Protein AF-A0A532V7V7-F1 (afdb_monomer_lite)

Radius of gyration: 29.08 Å; chains: 1; bounding box: 78×58×82 Å

Structure (mmCIF, N/CA/C/O backbone):
data_AF-A0A532V7V7-F1
#
_entry.id   AF-A0A532V7V7-F1
#
loop_
_atom_site.group_PDB
_atom_site.id
_atom_site.type_symbol
_atom_site.label_atom_id
_atom_site.label_alt_id
_atom_site.label_comp_id
_atom_site.label_asym_id
_atom_site.label_entity_id
_atom_site.label_seq_id
_atom_site.pdbx_PDB_ins_code
_atom_site.Cartn_x
_atom_site.Cartn_y
_atom_site.Cartn_z
_atom_site.occupancy
_atom_site.B_iso_or_equiv
_atom_site.auth_seq_id
_atom_site.auth_comp_id
_atom_site.auth_asym_id
_atom_site.auth_atom_id
_atom_site.pdbx_PDB_model_num
ATOM 1 N N . MET A 1 1 ? -11.777 40.856 30.389 1.00 49.78 1 MET A N 1
ATOM 2 C CA . MET A 1 1 ? -11.320 39.451 30.278 1.00 49.78 1 MET A CA 1
ATOM 3 C C . MET A 1 1 ? -12.505 38.553 29.931 1.00 49.78 1 MET A C 1
ATOM 5 O O . MET A 1 1 ? -13.194 38.081 30.823 1.00 49.78 1 MET A O 1
ATOM 9 N N . VAL A 1 2 ? -12.792 38.346 28.643 1.00 51.12 2 VAL A N 1
ATOM 10 C CA . VAL A 1 2 ? -13.779 37.339 28.218 1.00 51.12 2 VAL A CA 1
ATOM 11 C C . VAL A 1 2 ? -13.015 36.032 28.059 1.00 51.12 2 VAL A C 1
ATOM 13 O O . VAL A 1 2 ? -12.444 35.761 27.004 1.00 51.12 2 VAL A O 1
ATOM 16 N N . GLU A 1 3 ? -12.930 35.246 29.134 1.00 51.88 3 GLU A N 1
ATOM 17 C CA . GLU A 1 3 ? -12.434 33.878 29.022 1.00 51.88 3 GLU A CA 1
ATOM 18 C C . GLU A 1 3 ? -13.263 33.150 27.960 1.00 51.88 3 GLU A C 1
ATOM 20 O O . GLU A 1 3 ? -14.495 33.084 28.004 1.00 51.88 3 GLU A O 1
ATOM 25 N N . ASN A 1 4 ? -12.558 32.663 26.947 1.00 66.88 4 ASN A N 1
ATOM 26 C CA . ASN A 1 4 ? -13.117 32.178 25.703 1.00 66.88 4 ASN A CA 1
ATOM 27 C C . ASN A 1 4 ? -14.010 30.951 25.985 1.00 66.88 4 ASN A C 1
ATOM 29 O O . ASN A 1 4 ? -13.518 29.838 26.195 1.00 66.88 4 ASN A O 1
ATOM 33 N N . LYS A 1 5 ? -15.339 31.142 26.022 1.00 73.56 5 LYS A N 1
ATOM 34 C CA . LYS A 1 5 ? -16.348 30.100 26.329 1.00 73.56 5 LYS A CA 1
ATOM 35 C C . LYS A 1 5 ? -16.160 28.821 25.491 1.00 73.56 5 LYS A C 1
ATOM 37 O O . LYS A 1 5 ? -16.515 27.726 25.936 1.00 73.56 5 LYS A O 1
ATOM 42 N N . SER A 1 6 ? -15.555 28.935 24.303 1.00 73.25 6 SER A N 1
ATOM 43 C CA . SER A 1 6 ? -15.193 27.803 23.439 1.00 73.25 6 SER A CA 1
ATOM 44 C C . SER A 1 6 ? -14.139 26.873 24.071 1.00 73.25 6 SER A C 1
ATOM 46 O O . SER A 1 6 ? -14.308 25.648 24.069 1.00 73.25 6 SER A O 1
ATOM 48 N N . LEU A 1 7 ? -13.104 27.437 24.701 1.00 73.50 7 LEU A N 1
ATOM 49 C CA . LEU A 1 7 ? -12.017 26.719 25.373 1.00 73.50 7 LEU A CA 1
ATOM 50 C C . LEU A 1 7 ? -12.513 25.994 26.628 1.00 73.50 7 LEU A C 1
ATOM 52 O O . LEU A 1 7 ? -12.182 24.823 26.835 1.00 73.50 7 LEU A O 1
ATOM 56 N N . GLN A 1 8 ? -13.376 26.632 27.426 1.00 72.56 8 GLN A N 1
ATOM 57 C CA . GLN A 1 8 ? -13.997 25.984 28.587 1.00 72.56 8 GLN A CA 1
ATOM 58 C C . GLN A 1 8 ? -14.901 24.806 28.172 1.00 72.56 8 GLN A C 1
ATOM 60 O O . GLN A 1 8 ? -14.835 23.727 28.772 1.00 72.56 8 GLN A O 1
ATOM 65 N N . LYS A 1 9 ? -15.697 24.961 27.102 1.00 73.19 9 LYS A N 1
ATOM 66 C CA . LYS A 1 9 ? -16.546 23.884 26.556 1.00 73.19 9 LYS A CA 1
ATOM 67 C C . LYS A 1 9 ? -15.710 22.714 26.020 1.00 73.19 9 LYS A C 1
ATOM 69 O O . LYS A 1 9 ? -16.060 21.557 26.258 1.00 73.19 9 LYS A O 1
ATOM 74 N N . SER A 1 10 ? -14.585 23.001 25.361 1.00 72.44 10 SER A N 1
ATOM 75 C CA . SER A 1 10 ? -13.626 21.991 24.889 1.00 72.44 10 SER A CA 1
ATOM 76 C C . SER A 1 10 ? -12.993 21.205 26.048 1.00 72.44 10 SER A C 1
ATOM 78 O O . SER A 1 10 ? -13.020 19.970 26.051 1.00 72.44 10 SER A O 1
ATOM 80 N N . ARG A 1 11 ? -12.528 21.898 27.101 1.00 74.06 11 ARG A N 1
ATOM 81 C CA . ARG A 1 11 ? -11.964 21.269 28.312 1.00 74.06 11 ARG A CA 1
ATOM 82 C C . ARG A 1 11 ? -12.972 20.362 29.026 1.00 74.06 11 ARG A C 1
ATOM 84 O O . ARG A 1 11 ? -12.624 19.237 29.386 1.00 74.06 11 ARG A O 1
ATOM 91 N N . ARG A 1 12 ? -14.228 20.803 29.184 1.00 73.25 12 ARG A N 1
ATOM 92 C CA . ARG A 1 12 ? -15.301 19.986 29.790 1.00 73.25 12 ARG A CA 1
ATOM 93 C C . ARG A 1 12 ? -15.595 18.723 28.973 1.00 73.25 12 ARG A C 1
ATOM 95 O O . ARG A 1 12 ? -15.680 17.638 29.545 1.00 73.25 12 ARG A O 1
ATOM 102 N N . ARG A 1 13 ? -15.672 18.836 27.641 1.00 70.81 13 ARG A N 1
ATOM 103 C CA . ARG A 1 13 ? -15.856 17.679 26.742 1.00 70.81 13 ARG A CA 1
ATOM 104 C C . ARG A 1 13 ? -14.701 16.680 26.837 1.00 70.81 13 ARG A C 1
ATOM 106 O O . ARG A 1 13 ? -14.951 15.478 26.853 1.00 70.81 13 ARG A O 1
ATOM 113 N N . ARG A 1 14 ? -13.456 17.159 26.938 1.00 70.94 14 ARG A N 1
ATOM 114 C CA . ARG A 1 14 ? -12.270 16.299 27.090 1.00 70.94 14 ARG A CA 1
ATOM 115 C C . ARG A 1 14 ? -12.307 15.506 28.400 1.00 70.94 14 ARG A C 1
ATOM 117 O O . ARG A 1 14 ? -12.193 14.287 28.344 1.00 70.94 14 ARG A O 1
ATOM 124 N N . LYS A 1 15 ? -12.580 16.168 29.535 1.00 74.00 15 LYS A N 1
ATOM 125 C CA . LYS A 1 15 ? -12.730 15.500 30.844 1.00 74.00 15 LYS A CA 1
ATOM 126 C C . LYS A 1 15 ? -13.861 14.465 30.845 1.00 74.00 15 LYS A C 1
ATOM 128 O O . LYS A 1 15 ? -13.700 13.391 31.407 1.00 74.00 15 LYS A O 1
ATOM 133 N N . SER A 1 16 ? -14.990 14.765 30.196 1.00 73.69 16 SER A N 1
ATOM 134 C CA . SER A 1 16 ? -16.104 13.814 30.075 1.00 73.69 16 SER A CA 1
ATOM 135 C C . SER A 1 16 ? -15.706 12.552 29.307 1.00 73.69 16 SER A C 1
ATOM 137 O O . SER A 1 16 ? -16.004 11.454 29.760 1.00 73.69 16 SER A O 1
ATOM 139 N N . ARG A 1 17 ? -15.002 12.692 28.175 1.00 70.69 17 ARG A N 1
ATOM 140 C CA . ARG A 1 17 ? -14.547 11.548 27.362 1.00 70.69 17 ARG A CA 1
ATOM 141 C C . ARG A 1 17 ? -13.503 10.693 28.074 1.00 70.69 17 ARG A C 1
ATOM 143 O O . ARG A 1 17 ? -13.518 9.474 27.963 1.00 70.69 17 ARG A O 1
ATOM 150 N N . GLU A 1 18 ? -12.595 11.328 28.806 1.00 75.12 18 GLU A N 1
ATOM 151 C CA . GLU A 1 18 ? -11.576 10.633 29.595 1.00 75.12 18 GLU A CA 1
ATOM 152 C C . GLU A 1 18 ? -12.213 9.797 30.710 1.00 75.12 18 GLU A C 1
ATOM 154 O O . GLU A 1 18 ? -11.894 8.618 30.857 1.00 75.12 18 GLU A O 1
ATOM 159 N N . LYS A 1 19 ? -13.211 10.371 31.391 1.00 77.38 19 LYS A N 1
ATOM 160 C CA . LYS A 1 19 ? -14.047 9.675 32.369 1.00 77.38 19 LYS A CA 1
ATOM 161 C C . LYS A 1 19 ? -14.882 8.541 31.753 1.00 77.38 19 LYS A C 1
ATOM 163 O O . LYS A 1 19 ? -15.018 7.486 32.360 1.00 77.38 19 LYS A O 1
ATOM 168 N N . GLU A 1 20 ? -15.479 8.715 30.569 1.00 79.31 20 GLU A N 1
ATOM 169 C CA . GLU A 1 20 ? -16.179 7.624 29.855 1.00 79.31 20 GLU A CA 1
ATOM 170 C C . GLU A 1 20 ? -15.235 6.465 29.529 1.00 79.31 20 GLU A C 1
ATOM 172 O O . GLU A 1 20 ? -15.583 5.299 29.723 1.00 79.31 20 GLU A O 1
ATOM 177 N N . SER A 1 21 ? -14.021 6.797 29.087 1.00 77.19 21 SER A N 1
ATOM 178 C CA . SER A 1 21 ? -13.007 5.808 28.748 1.00 77.19 21 SER A CA 1
ATOM 179 C C . SER A 1 21 ? -12.615 4.938 29.943 1.00 77.19 21 SER A C 1
ATOM 181 O O . SER A 1 21 ? -12.482 3.733 29.773 1.00 77.19 21 SER A O 1
ATOM 183 N N . THR A 1 22 ? -12.455 5.524 31.130 1.00 83.00 22 THR A N 1
ATOM 184 C CA . THR A 1 22 ? -12.043 4.795 32.344 1.00 83.00 22 THR A CA 1
ATOM 185 C C . THR A 1 22 ? -13.204 4.067 33.023 1.00 83.00 22 THR A C 1
ATOM 187 O O . THR A 1 22 ? -13.070 2.913 33.412 1.00 83.00 22 THR A O 1
ATOM 190 N N . GLU A 1 23 ? -14.369 4.706 33.162 1.00 89.81 23 GLU A N 1
ATOM 191 C CA . GLU A 1 23 ? -15.486 4.136 33.940 1.00 89.81 23 GLU A CA 1
ATOM 192 C C . GLU A 1 23 ? -16.277 3.050 33.201 1.00 89.81 23 GLU A C 1
ATOM 194 O O . GLU A 1 23 ? -16.863 2.184 33.843 1.00 89.81 23 GLU A O 1
ATOM 199 N N . ILE A 1 24 ? -16.326 3.094 31.868 1.00 93.12 24 ILE A N 1
ATOM 200 C CA . ILE A 1 24 ? -17.064 2.110 31.054 1.00 93.12 24 ILE A CA 1
ATOM 201 C C . ILE A 1 24 ? -16.092 1.257 30.253 1.00 93.12 24 ILE A C 1
ATOM 203 O O . ILE A 1 24 ? -16.218 0.036 30.168 1.00 93.12 24 ILE A O 1
ATOM 207 N N . GLY A 1 25 ? -15.104 1.922 29.671 1.00 92.62 25 GLY A N 1
ATOM 208 C CA . GLY A 1 25 ? -14.210 1.305 28.727 1.00 92.62 25 GLY A CA 1
ATOM 209 C C . GLY A 1 25 ? -13.244 0.281 29.316 1.00 92.62 25 GLY A C 1
ATOM 210 O O . GLY A 1 25 ? -13.077 -0.786 28.724 1.00 92.62 25 GLY A O 1
ATOM 211 N N . ASP A 1 26 ? -12.624 0.578 30.457 1.00 92.75 26 ASP A N 1
ATOM 212 C CA . ASP A 1 26 ? -11.694 -0.355 31.104 1.00 92.75 26 ASP A CA 1
ATOM 213 C C . ASP A 1 26 ? -12.408 -1.618 31.620 1.00 92.75 26 ASP A C 1
ATOM 215 O O . ASP A 1 26 ? -11.933 -2.717 31.321 1.00 92.75 26 ASP A O 1
ATOM 219 N N . PRO A 1 27 ? -13.580 -1.520 32.289 1.00 95.38 27 PRO A N 1
ATOM 220 C CA . PRO A 1 27 ? -14.379 -2.699 32.621 1.00 95.38 27 PRO A CA 1
ATOM 221 C C . PRO A 1 27 ? -14.730 -3.560 31.405 1.00 95.38 27 PRO A C 1
ATOM 223 O O . PRO A 1 27 ? -14.610 -4.783 31.464 1.00 95.38 27 PRO A O 1
ATOM 226 N N . ALA A 1 28 ? -15.136 -2.941 30.291 1.00 95.44 28 ALA A N 1
ATOM 227 C CA . ALA A 1 28 ? -15.480 -3.669 29.071 1.00 95.44 28 ALA A CA 1
ATOM 228 C C . ALA A 1 28 ? -14.270 -4.418 28.488 1.00 95.44 28 ALA A C 1
ATOM 230 O O . ALA A 1 28 ? -14.396 -5.577 28.099 1.00 95.44 28 ALA A O 1
ATOM 231 N N . VAL A 1 29 ? -13.083 -3.803 28.478 1.00 94.06 29 VAL A N 1
ATOM 232 C CA . VAL A 1 29 ? -11.845 -4.472 28.040 1.00 94.06 29 VAL A CA 1
ATOM 233 C C . VAL A 1 29 ? -11.516 -5.672 28.926 1.00 94.06 29 VAL A C 1
ATOM 235 O O . VAL A 1 29 ? -11.188 -6.741 28.413 1.00 94.06 29 VAL A O 1
ATOM 238 N N . GLU A 1 30 ? -11.625 -5.520 30.244 1.00 94.56 30 GLU A N 1
ATOM 239 C CA . GLU A 1 30 ? -11.349 -6.607 31.187 1.00 94.56 30 GLU A CA 1
ATOM 240 C C . GLU A 1 30 ? -12.341 -7.770 31.028 1.00 94.56 30 GLU A C 1
ATOM 242 O O . GLU A 1 30 ? -11.955 -8.940 31.084 1.00 94.56 30 GLU A O 1
ATOM 247 N N . PHE A 1 31 ? -13.608 -7.458 30.751 1.00 96.00 31 PHE A N 1
ATOM 248 C CA . PHE A 1 31 ? -14.616 -8.454 30.405 1.00 96.00 31 PHE A CA 1
ATOM 249 C C . PHE A 1 31 ? -14.257 -9.219 29.126 1.00 96.00 31 PHE A C 1
ATOM 251 O O . PHE A 1 31 ? -14.284 -10.450 29.135 1.00 96.00 31 PHE A O 1
ATOM 258 N N . LEU A 1 32 ? -13.865 -8.523 28.051 1.00 95.12 32 LEU A N 1
ATOM 259 C CA . LEU A 1 32 ? -13.447 -9.165 26.799 1.00 95.12 32 LEU A CA 1
ATOM 260 C C . LEU A 1 32 ? -12.225 -10.069 26.995 1.00 95.12 32 LEU A C 1
ATOM 262 O O . LEU A 1 32 ? -12.194 -11.188 26.486 1.00 95.12 32 LEU A O 1
ATOM 266 N N . ARG A 1 33 ? -11.240 -9.617 27.780 1.00 93.06 33 ARG A N 1
ATOM 267 C CA . ARG A 1 33 ? -10.048 -10.410 28.108 1.00 93.06 33 ARG A CA 1
ATOM 268 C C . ARG A 1 33 ? -10.417 -11.714 28.814 1.00 93.06 33 ARG A C 1
ATOM 270 O O . ARG A 1 33 ? -9.904 -12.766 28.449 1.00 93.06 33 ARG A O 1
ATOM 277 N N . LYS A 1 34 ? -11.314 -11.658 29.802 1.00 94.19 34 LYS A N 1
ATOM 278 C CA . LYS A 1 34 ? -11.724 -12.832 30.588 1.00 94.19 34 LYS A CA 1
ATOM 279 C C . LYS A 1 34 ? -12.652 -13.769 29.824 1.00 94.19 34 LYS A C 1
ATOM 281 O O . LYS A 1 34 ? -12.415 -14.972 29.803 1.00 94.19 34 LYS A O 1
ATOM 286 N N . LYS A 1 35 ? -13.710 -13.231 29.212 1.00 94.25 35 LYS A N 1
ATOM 287 C CA . LYS A 1 35 ? -14.768 -14.032 28.580 1.00 94.25 35 LYS A CA 1
ATOM 288 C C . LYS A 1 35 ? -14.374 -14.544 27.197 1.00 94.25 35 LYS A C 1
ATOM 290 O O . LYS A 1 35 ? -14.593 -15.713 26.905 1.00 94.25 35 LYS A O 1
ATOM 295 N N . TYR A 1 36 ? -13.776 -13.683 26.376 1.00 91.75 36 TYR A N 1
ATOM 296 C CA . TYR A 1 36 ? -13.461 -13.960 24.968 1.00 91.75 36 TYR A CA 1
ATOM 297 C C . TYR A 1 36 ? -11.968 -14.202 24.715 1.00 91.75 36 TYR A C 1
ATOM 299 O O . TYR A 1 36 ? -11.531 -14.317 23.568 1.00 91.75 36 TYR A O 1
ATOM 307 N N . LYS A 1 37 ? -11.174 -14.294 25.794 1.00 91.75 37 LYS A N 1
ATOM 308 C CA . LYS A 1 37 ? -9.728 -14.557 25.758 1.00 91.75 37 LYS A CA 1
ATOM 309 C C . LYS A 1 37 ? -8.973 -13.585 24.843 1.00 91.75 37 LYS A C 1
ATOM 311 O O . LYS A 1 37 ? -8.026 -13.976 24.167 1.00 91.75 37 LYS A O 1
ATOM 316 N N . CYS A 1 38 ? -9.404 -12.322 24.802 1.00 91.75 38 CYS A N 1
ATOM 317 C CA . CYS A 1 38 ? -8.743 -11.309 23.989 1.00 91.75 38 CYS A CA 1
ATOM 318 C C . CYS A 1 38 ? -7.345 -10.997 24.536 1.00 91.75 38 CYS A C 1
ATOM 320 O O . CYS A 1 38 ? -7.209 -10.510 25.663 1.00 91.75 38 CYS A O 1
ATOM 322 N N . ASP A 1 39 ? -6.320 -11.250 23.729 1.00 87.69 39 ASP A N 1
ATOM 323 C CA . ASP A 1 39 ? -4.906 -11.084 24.067 1.00 87.69 39 ASP A CA 1
ATOM 324 C C . ASP A 1 39 ? -4.329 -9.752 23.564 1.00 87.69 39 ASP A C 1
ATOM 326 O O . ASP A 1 39 ? -3.482 -9.153 24.229 1.00 87.69 39 ASP A O 1
ATOM 330 N N . GLY A 1 40 ? -4.838 -9.228 22.446 1.00 87.94 40 GLY A N 1
ATOM 331 C CA . GLY A 1 40 ? -4.530 -7.885 21.949 1.00 87.94 40 GLY A CA 1
ATOM 332 C C . GLY A 1 40 ? -5.634 -6.881 22.276 1.00 87.94 40 GLY A C 1
ATOM 333 O O . GLY A 1 40 ? -6.807 -7.168 22.057 1.00 87.94 40 GLY A O 1
ATOM 334 N N . PHE A 1 41 ? -5.300 -5.681 22.763 1.00 91.06 41 PHE A N 1
ATOM 335 C CA . PHE A 1 41 ? -6.295 -4.615 22.935 1.00 91.06 41 PHE A CA 1
ATOM 336 C C . PHE A 1 41 ? -5.707 -3.201 22.865 1.00 91.06 41 PHE A C 1
ATOM 338 O O . PHE A 1 41 ? -4.654 -2.888 23.428 1.00 91.06 41 PHE A O 1
ATOM 345 N N . ILE A 1 42 ? -6.464 -2.304 22.236 1.00 91.69 42 ILE A N 1
ATOM 346 C CA . ILE A 1 42 ? -6.171 -0.886 22.083 1.00 91.69 42 ILE A CA 1
ATOM 347 C C . ILE A 1 42 ? -7.382 -0.058 22.491 1.00 91.69 42 ILE A C 1
ATOM 349 O O . ILE A 1 42 ? -8.510 -0.281 22.065 1.00 91.69 42 ILE A O 1
ATOM 353 N N . ARG A 1 43 ? -7.104 0.929 23.343 1.00 88.88 43 ARG A N 1
ATOM 354 C CA . ARG A 1 43 ? -8.030 1.991 23.721 1.00 88.88 43 ARG A CA 1
ATOM 355 C C . ARG A 1 43 ? -7.809 3.152 22.767 1.00 88.88 43 ARG A C 1
ATOM 357 O O . ARG A 1 43 ? -6.655 3.537 22.570 1.00 88.88 43 ARG A O 1
ATOM 364 N N . GLN A 1 44 ? -8.887 3.731 22.250 1.00 88.44 44 GLN A N 1
ATOM 365 C CA . GLN A 1 44 ? -8.833 4.922 21.396 1.00 88.44 44 GLN A CA 1
ATOM 366 C C . GLN A 1 44 ? -7.917 4.743 20.173 1.00 88.44 44 GLN A C 1
ATOM 368 O O . GLN A 1 44 ? -7.072 5.605 19.900 1.00 88.44 44 GLN A O 1
ATOM 373 N N . LEU A 1 45 ? -8.077 3.632 19.442 1.00 90.12 45 LEU A N 1
ATOM 374 C CA . LEU A 1 45 ? -7.349 3.422 18.191 1.00 90.12 45 LEU A CA 1
ATOM 375 C C . LEU A 1 45 ? -7.693 4.563 17.230 1.00 90.12 45 LEU A C 1
ATOM 377 O O . LEU A 1 45 ? -8.866 4.817 16.949 1.00 90.12 45 LEU A O 1
ATOM 381 N N . ARG A 1 46 ? -6.672 5.276 16.752 1.00 87.38 46 ARG A N 1
ATOM 382 C CA . ARG A 1 46 ? -6.853 6.356 15.782 1.00 87.38 46 ARG A CA 1
ATOM 383 C C . ARG A 1 46 ? -6.815 5.777 14.378 1.00 87.38 46 ARG A C 1
ATOM 385 O O . ARG A 1 46 ? -5.820 5.170 14.003 1.00 87.38 46 ARG A O 1
ATOM 392 N N . LEU A 1 47 ? -7.873 6.016 13.615 1.00 79.75 47 LEU A N 1
ATOM 393 C CA . LEU A 1 47 ? -7.937 5.689 12.195 1.00 79.75 47 LEU A CA 1
ATOM 394 C C . LEU A 1 47 ? -7.592 6.918 11.344 1.00 79.75 47 LEU A C 1
ATOM 396 O O . LEU A 1 47 ? -7.598 8.063 11.821 1.00 79.75 47 LEU A O 1
ATOM 400 N N . LYS A 1 48 ? -7.309 6.680 10.059 1.00 68.88 48 LYS A N 1
ATOM 401 C CA . LYS A 1 48 ? -7.139 7.732 9.044 1.00 68.88 48 LYS A CA 1
ATOM 402 C C . LYS A 1 48 ? -8.396 8.623 9.021 1.00 68.88 48 LYS A C 1
ATOM 404 O O . LYS A 1 48 ? -9.504 8.149 9.253 1.00 68.88 48 LYS A O 1
ATOM 409 N N . GLY A 1 49 ? -8.224 9.934 8.840 1.00 68.75 49 GLY A N 1
ATOM 410 C CA . GLY A 1 49 ? -9.319 10.915 8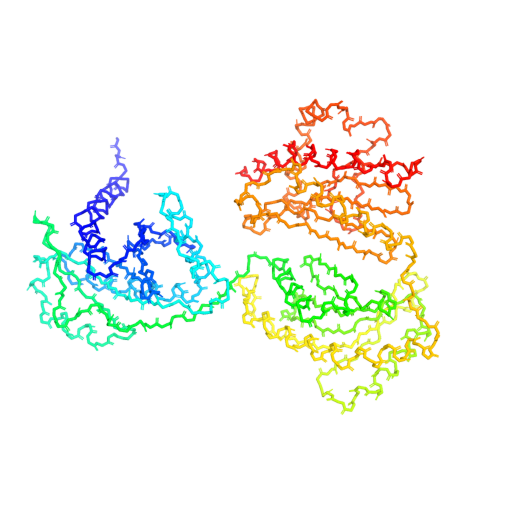.965 1.00 68.75 49 GLY A CA 1
ATOM 411 C C . GLY A 1 49 ? -9.608 11.394 10.398 1.00 68.75 49 GLY A C 1
ATOM 412 O O . GLY A 1 49 ? -10.495 12.213 10.610 1.00 68.75 49 GLY A O 1
ATOM 413 N N . GLY A 1 50 ? -8.843 10.935 11.398 1.00 78.44 50 GLY A N 1
ATOM 414 C CA . GLY A 1 50 ? -8.937 11.432 12.778 1.00 78.44 50 GLY A CA 1
ATOM 415 C C . GLY A 1 50 ? -10.046 10.791 13.618 1.00 78.44 50 GLY A C 1
ATOM 416 O O . GLY A 1 50 ? -10.250 11.195 14.769 1.00 78.44 50 GLY A O 1
ATOM 417 N N . HIS A 1 51 ? -10.729 9.780 13.078 1.00 82.88 51 HIS A N 1
ATOM 418 C CA . HIS A 1 51 ? -11.700 8.971 13.811 1.00 82.88 51 HIS A CA 1
ATOM 419 C C . HIS A 1 51 ? -11.007 8.167 14.916 1.00 82.88 51 HIS A C 1
ATOM 421 O O . HIS A 1 51 ? -9.853 7.754 14.782 1.00 82.88 51 HIS A O 1
ATOM 427 N N . LYS A 1 52 ? -11.704 7.974 16.037 1.00 88.75 52 LYS A N 1
ATOM 428 C CA . LYS A 1 52 ? -11.186 7.257 17.204 1.00 88.75 52 LYS A CA 1
ATOM 429 C C . LYS A 1 52 ? -12.156 6.164 17.586 1.00 88.75 52 LYS A C 1
ATOM 431 O O . LYS A 1 52 ? -13.277 6.486 17.949 1.00 88.75 52 LYS A O 1
ATOM 436 N N . VAL A 1 53 ? -11.695 4.924 17.535 1.00 91.94 53 VAL A N 1
ATOM 437 C CA . VAL A 1 53 ? -12.451 3.760 17.992 1.00 91.94 53 VAL A CA 1
ATOM 438 C C . VAL A 1 53 ? -12.162 3.551 19.472 1.00 91.94 53 VAL A C 1
ATOM 440 O O . VAL A 1 53 ? -10.997 3.413 19.854 1.00 91.94 53 VAL A O 1
ATOM 443 N N . ASP A 1 54 ? -13.194 3.549 20.316 1.00 93.94 54 ASP A N 1
ATOM 444 C CA . ASP A 1 54 ? -13.016 3.502 21.772 1.00 93.94 54 ASP A CA 1
ATOM 445 C C . ASP A 1 54 ? -12.318 2.215 22.237 1.00 93.94 54 ASP A C 1
ATOM 447 O O . ASP A 1 54 ? -11.370 2.289 23.031 1.00 93.94 54 ASP A O 1
ATOM 451 N N . ILE A 1 55 ? -12.756 1.056 21.728 1.00 95.12 55 ILE A N 1
ATOM 452 C CA . ILE A 1 55 ? -12.161 -0.261 21.991 1.00 95.12 55 ILE A CA 1
ATOM 453 C C . ILE A 1 55 ? -11.916 -0.996 20.682 1.00 95.12 55 ILE A C 1
ATOM 455 O O . ILE A 1 55 ? -12.835 -1.201 19.892 1.00 95.12 55 ILE A O 1
ATOM 459 N N . VAL A 1 56 ? -10.694 -1.490 20.521 1.00 95.25 56 VAL A N 1
ATOM 460 C CA . VAL A 1 56 ? -10.375 -2.564 19.585 1.00 95.25 56 VAL A CA 1
ATOM 461 C C . VAL A 1 56 ? -9.689 -3.659 20.377 1.00 95.25 56 VAL A C 1
ATOM 463 O O . VAL A 1 56 ? -8.672 -3.399 21.013 1.00 95.25 56 VAL A O 1
ATOM 466 N N . ALA A 1 57 ? -10.232 -4.866 20.367 1.00 94.31 57 ALA A N 1
ATOM 467 C CA . ALA A 1 57 ? -9.595 -6.034 20.956 1.00 94.31 57 ALA A CA 1
ATOM 468 C C . ALA A 1 57 ? -9.511 -7.164 19.931 1.00 94.31 57 ALA A C 1
ATOM 470 O O . ALA A 1 57 ? -10.276 -7.188 18.974 1.00 94.31 57 ALA A O 1
ATOM 471 N N . PHE A 1 58 ? -8.581 -8.088 20.119 1.00 93.31 58 PHE A N 1
ATOM 472 C CA . PHE A 1 58 ? -8.390 -9.246 19.261 1.00 93.31 58 PHE A CA 1
ATOM 473 C C . PHE A 1 58 ? -8.334 -10.503 20.118 1.00 93.31 58 PHE A C 1
ATOM 475 O O . PHE A 1 58 ? -7.682 -10.496 21.161 1.00 93.31 58 PHE A O 1
ATOM 482 N N . SER A 1 59 ? -9.018 -11.558 19.678 1.00 91.69 59 SER A N 1
ATOM 483 C CA . SER A 1 59 ? -8.887 -12.900 20.244 1.00 91.69 59 SER A CA 1
ATOM 484 C C . SER A 1 59 ? -8.123 -13.771 19.261 1.00 91.69 59 SER A C 1
ATOM 486 O O . SER A 1 59 ? -8.640 -14.100 18.193 1.00 91.69 59 SER A O 1
ATOM 488 N N . SER A 1 60 ? -6.899 -14.164 19.616 1.00 86.94 60 SER A N 1
ATOM 489 C CA . SER A 1 60 ? -6.095 -15.099 18.819 1.00 86.94 60 SER A CA 1
ATOM 490 C C . SER A 1 60 ? -6.746 -16.464 18.644 1.00 86.94 60 SER A C 1
ATOM 492 O O . SER A 1 60 ? -6.628 -17.056 17.571 1.00 86.94 60 SER A O 1
ATOM 494 N N . SER A 1 61 ? -7.467 -16.935 19.664 1.00 87.69 61 SER A N 1
ATOM 495 C CA . SER A 1 61 ? -8.172 -18.218 19.620 1.00 87.69 61 SER A CA 1
ATOM 496 C C . SER A 1 61 ? -9.303 -18.232 18.588 1.00 87.69 61 SER A C 1
ATOM 498 O O . SER A 1 61 ? -9.423 -19.182 17.821 1.00 87.69 61 SER A O 1
ATOM 500 N N . GLU A 1 62 ? -10.084 -17.152 18.513 1.00 87.56 62 GLU A N 1
ATOM 501 C CA . GLU A 1 62 ? -11.193 -17.012 17.562 1.00 87.56 62 GLU A CA 1
ATOM 502 C C . GLU A 1 62 ? -10.781 -16.341 16.241 1.00 87.56 62 GLU A C 1
ATOM 504 O O . GLU A 1 62 ? -11.562 -16.307 15.292 1.00 87.56 62 GLU A O 1
ATOM 509 N N . LYS A 1 63 ? -9.566 -15.783 16.175 1.00 88.25 63 LYS A N 1
ATOM 510 C CA . LYS A 1 63 ? -9.048 -14.970 15.062 1.00 88.25 63 LYS A CA 1
ATOM 511 C C . LYS A 1 63 ? -9.997 -13.827 14.663 1.00 88.25 63 LYS A C 1
ATOM 513 O O . LYS A 1 63 ? -10.199 -13.563 13.480 1.00 88.25 63 LYS A O 1
ATOM 518 N N . VAL A 1 64 ? -10.575 -13.140 15.650 1.00 91.06 64 VAL A N 1
ATOM 519 C CA . VAL A 1 64 ? -11.611 -12.110 15.449 1.00 91.06 64 VAL A CA 1
ATOM 520 C C . VAL A 1 64 ? -11.289 -10.817 16.192 1.00 91.06 64 VAL A C 1
ATOM 522 O O . VAL A 1 64 ? -10.760 -10.838 17.308 1.00 91.06 64 VAL A O 1
ATOM 525 N N . PHE A 1 65 ? -11.648 -9.687 15.582 1.00 93.69 65 PHE A N 1
ATOM 526 C CA . PHE A 1 65 ? -11.621 -8.379 16.226 1.00 93.69 65 PHE A CA 1
ATOM 527 C C . PHE A 1 65 ? -12.947 -8.054 16.911 1.00 93.69 65 PHE A C 1
ATOM 529 O O . PHE A 1 65 ? -14.014 -8.132 16.312 1.00 93.69 65 PHE A O 1
ATOM 536 N N . TYR A 1 66 ? -12.868 -7.598 18.151 1.00 95.62 66 TYR A N 1
ATOM 537 C CA . TYR A 1 66 ? -13.971 -7.027 18.907 1.00 95.62 66 TYR A CA 1
ATOM 538 C C . TYR A 1 66 ? -13.863 -5.505 18.848 1.00 95.62 66 TYR A C 1
ATOM 540 O O . TYR A 1 66 ? -12.916 -4.923 19.386 1.00 95.62 66 TYR A O 1
ATOM 548 N N . ILE A 1 67 ? -14.822 -4.862 18.189 1.00 95.94 67 ILE A 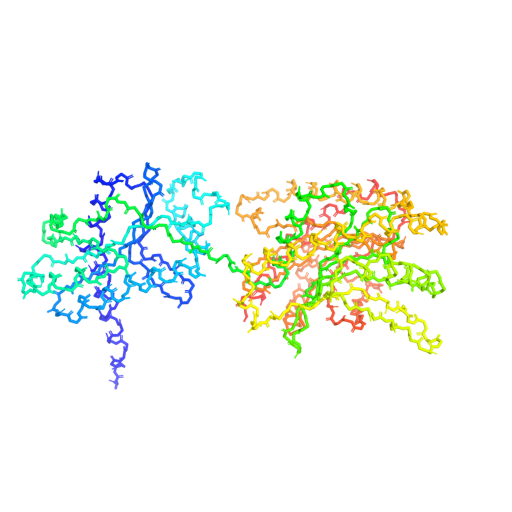N 1
ATOM 549 C CA . ILE A 1 67 ? -14.865 -3.409 18.011 1.00 95.94 67 ILE A CA 1
ATOM 550 C C . ILE A 1 67 ? -15.974 -2.854 18.892 1.00 95.94 67 ILE A C 1
ATOM 552 O O . ILE A 1 67 ? -17.115 -3.302 18.794 1.00 95.94 67 ILE A O 1
ATOM 556 N N . GLY A 1 68 ? -15.634 -1.895 19.750 1.00 95.44 68 GLY A N 1
ATOM 557 C CA . GLY A 1 68 ? -16.542 -1.370 20.761 1.00 95.44 68 GLY A CA 1
ATOM 558 C C . GLY A 1 68 ? -16.614 0.148 20.789 1.00 95.44 68 GLY A C 1
ATOM 559 O O . GLY A 1 68 ? -15.575 0.811 20.796 1.00 95.44 68 GLY A O 1
ATOM 560 N N . GLU A 1 69 ? -17.827 0.688 20.904 1.00 95.56 69 GLU A N 1
ATOM 561 C CA . GLU A 1 69 ? -18.072 2.093 21.259 1.00 95.56 69 GLU A CA 1
ATOM 562 C C . GLU A 1 69 ? -18.593 2.187 22.701 1.00 95.56 69 GLU A C 1
ATOM 564 O O . GLU A 1 69 ? -19.480 1.433 23.106 1.00 95.56 69 GLU A O 1
ATOM 569 N N . CYS A 1 70 ? -18.046 3.112 23.494 1.00 94.62 70 CYS A N 1
ATOM 570 C CA . CYS A 1 70 ? -18.413 3.296 24.899 1.00 94.62 70 CYS A CA 1
ATOM 571 C C . CYS A 1 70 ? -19.119 4.642 25.091 1.00 94.62 70 CYS A C 1
ATOM 573 O O . CYS A 1 70 ? -18.606 5.688 24.679 1.00 94.62 70 CYS A O 1
ATOM 575 N N . LYS A 1 71 ? -20.275 4.663 25.763 1.00 91.31 71 LYS A N 1
ATOM 576 C CA . LYS A 1 71 ? -20.966 5.925 26.091 1.00 91.31 71 LYS A CA 1
ATOM 577 C C . LYS A 1 71 ? -21.660 5.885 27.442 1.00 91.31 71 LYS A C 1
ATOM 579 O O . LYS A 1 71 ? -22.245 4.876 27.826 1.00 91.31 71 LYS A O 1
ATOM 584 N N . ARG A 1 72 ? -21.689 7.031 28.130 1.00 88.75 72 ARG A N 1
ATOM 585 C CA . ARG A 1 72 ? -22.649 7.242 29.220 1.00 88.75 72 ARG A CA 1
ATOM 586 C C . ARG A 1 72 ? -24.002 7.609 28.645 1.00 88.75 72 ARG A C 1
ATOM 588 O O . ARG A 1 72 ? -24.197 8.689 28.090 1.00 88.75 72 ARG A O 1
ATOM 595 N N . VAL A 1 73 ? -24.958 6.720 28.823 1.00 82.50 73 VAL A N 1
ATOM 596 C CA . VAL A 1 73 ? -26.338 6.933 28.431 1.00 82.50 73 VAL A CA 1
ATOM 597 C C . VAL A 1 73 ? -26.985 7.906 29.410 1.00 82.50 73 VAL A C 1
ATOM 599 O O . VAL A 1 73 ? -27.262 7.581 30.563 1.00 82.50 73 VAL A O 1
ATOM 602 N N . ALA A 1 74 ? -27.215 9.125 28.928 1.00 80.38 74 ALA A N 1
ATOM 603 C CA . ALA A 1 74 ? -28.042 10.132 29.592 1.00 80.38 74 ALA A CA 1
ATOM 604 C C . ALA A 1 74 ? -29.377 10.348 28.857 1.00 80.38 74 ALA A C 1
ATOM 606 O O . ALA A 1 74 ? -30.382 10.682 29.479 1.00 80.38 74 ALA A O 1
ATOM 607 N N . ALA A 1 75 ? -29.388 10.134 27.539 1.00 84.81 75 ALA A N 1
ATOM 608 C CA . ALA A 1 75 ? -30.533 10.330 26.661 1.00 84.81 75 ALA A CA 1
ATOM 609 C C . ALA A 1 75 ? -30.522 9.305 25.520 1.00 84.81 75 ALA A C 1
ATOM 611 O O . ALA A 1 75 ? -29.456 8.801 25.152 1.00 84.81 75 ALA A O 1
ATOM 612 N N . LEU A 1 76 ? -31.689 9.077 24.908 1.00 83.56 76 LEU A N 1
ATOM 613 C CA . LEU A 1 76 ? -31.836 8.216 23.730 1.00 83.56 76 LEU A CA 1
ATOM 614 C C . LEU A 1 76 ? -30.886 8.605 22.588 1.00 83.56 76 LEU A C 1
ATOM 616 O O . LEU A 1 76 ? -30.244 7.756 21.973 1.00 83.56 76 LEU A O 1
ATOM 620 N N . THR A 1 77 ? -30.709 9.909 22.372 1.00 86.81 77 THR A N 1
ATOM 621 C CA . THR A 1 77 ? -29.804 10.446 21.346 1.00 86.81 77 THR A CA 1
ATOM 622 C C . THR A 1 77 ? -28.349 10.016 21.537 1.00 86.81 77 THR A C 1
ATOM 624 O O . THR A 1 77 ? -27.608 9.941 20.559 1.00 86.81 77 THR A O 1
ATOM 627 N N . THR A 1 78 ? -27.913 9.715 22.764 1.00 88.38 78 THR A N 1
ATOM 628 C CA . THR A 1 78 ? -26.560 9.205 23.017 1.00 88.38 78 THR A CA 1
ATOM 629 C C . THR A 1 78 ? -26.410 7.755 22.564 1.00 88.38 78 THR A C 1
ATOM 631 O O . THR A 1 78 ? -25.377 7.413 21.992 1.00 88.38 78 THR A O 1
ATOM 634 N N . MET A 1 79 ? -27.433 6.923 22.769 1.00 87.12 79 MET A N 1
ATOM 635 C CA . MET A 1 79 ? -27.430 5.533 22.296 1.00 87.12 79 MET A CA 1
ATOM 636 C C . MET A 1 79 ? -27.468 5.481 20.769 1.00 87.12 79 MET A C 1
ATOM 638 O O . MET A 1 79 ? -26.619 4.831 20.166 1.00 87.12 79 MET A O 1
ATOM 642 N N . ALA A 1 80 ? -28.351 6.268 20.143 1.00 86.56 80 ALA A N 1
ATOM 643 C CA . ALA A 1 80 ? -28.408 6.390 18.686 1.00 86.56 80 ALA A CA 1
ATOM 644 C C . ALA A 1 80 ? -27.062 6.837 18.085 1.00 86.56 80 ALA A C 1
ATOM 646 O O . ALA A 1 80 ? -26.623 6.302 17.072 1.00 86.56 80 ALA A O 1
ATOM 647 N N . LYS A 1 81 ? -26.355 7.772 18.739 1.00 89.62 81 LYS A N 1
ATOM 648 C CA . LYS A 1 81 ? -25.002 8.183 18.323 1.00 89.62 81 LYS A CA 1
ATOM 649 C C . LYS A 1 81 ? -23.985 7.053 18.430 1.00 89.62 81 LYS A C 1
ATOM 651 O O . LYS A 1 81 ? -23.213 6.880 17.496 1.00 89.62 81 LYS A O 1
ATOM 656 N N . ALA A 1 82 ? -23.983 6.296 19.527 1.00 91.19 82 ALA A N 1
ATOM 657 C CA . ALA A 1 82 ? -23.065 5.170 19.690 1.00 91.19 82 ALA A CA 1
ATOM 658 C C . ALA A 1 82 ? -23.262 4.116 18.592 1.00 91.19 82 ALA A C 1
ATOM 660 O O . ALA A 1 82 ? -22.292 3.607 18.038 1.00 91.19 82 ALA A O 1
ATOM 661 N N . LEU A 1 83 ? -24.519 3.848 18.237 1.00 89.38 83 LEU A N 1
ATOM 662 C CA . LEU A 1 83 ? -24.871 2.911 17.175 1.00 89.38 83 LEU A CA 1
ATOM 663 C C . LEU A 1 83 ? -24.510 3.440 15.786 1.00 89.38 83 LEU A C 1
ATOM 665 O O . LEU A 1 83 ? -23.889 2.737 14.997 1.00 89.38 83 LEU A O 1
ATOM 669 N N . GLY A 1 84 ? -24.784 4.713 15.504 1.00 89.25 84 GLY A N 1
ATOM 670 C CA . GLY A 1 84 ? -24.301 5.337 14.272 1.00 89.25 84 GLY A CA 1
ATOM 671 C C . GLY A 1 84 ? -22.771 5.287 14.158 1.00 89.25 84 GLY A C 1
ATOM 672 O O . GLY A 1 84 ? -22.235 5.033 13.083 1.00 89.25 84 GLY A O 1
ATOM 673 N N . GLN A 1 85 ? -22.053 5.468 15.272 1.00 91.69 85 GLN A N 1
ATOM 674 C CA . GLN A 1 85 ? -20.592 5.375 15.304 1.00 91.69 85 GLN A CA 1
ATOM 675 C C . GLN A 1 85 ? -20.083 3.947 15.074 1.00 91.69 85 GLN A C 1
ATOM 677 O O . GLN A 1 85 ? -19.148 3.785 14.293 1.00 91.69 85 GLN A O 1
ATOM 682 N N . ILE A 1 86 ? -20.680 2.922 15.698 1.00 91.25 86 ILE A N 1
ATOM 683 C CA . ILE A 1 86 ? -20.223 1.530 15.533 1.00 91.25 86 ILE A CA 1
ATOM 684 C C . ILE A 1 86 ? -20.431 1.036 14.094 1.00 91.25 86 ILE A C 1
ATOM 686 O O . ILE A 1 86 ? -19.545 0.393 13.532 1.00 91.25 86 ILE A O 1
ATOM 690 N N . ILE A 1 87 ? -21.544 1.425 13.462 1.00 88.38 87 ILE A N 1
ATOM 691 C CA . ILE A 1 87 ? -21.805 1.173 12.036 1.00 88.38 87 ILE A CA 1
ATOM 692 C C . ILE A 1 87 ? -20.814 1.961 11.172 1.00 88.38 87 ILE A C 1
ATOM 694 O O . ILE A 1 87 ? -20.226 1.420 10.241 1.00 88.38 87 ILE A O 1
ATOM 698 N N . GLY A 1 88 ? -20.545 3.221 11.523 1.00 89.62 88 GLY A N 1
ATOM 699 C CA . GLY A 1 88 ? -19.510 4.015 10.863 1.00 89.62 88 GLY A CA 1
ATOM 700 C C . GLY A 1 88 ? -18.130 3.349 10.909 1.00 89.62 88 GLY A C 1
ATOM 701 O O . GLY A 1 88 ? -17.407 3.377 9.915 1.00 89.62 88 GLY A O 1
ATOM 702 N N . TYR A 1 89 ? -17.765 2.700 12.021 1.00 90.88 89 TYR A N 1
ATOM 703 C CA . TYR A 1 89 ? -16.510 1.947 12.118 1.00 90.88 89 TYR A CA 1
ATOM 704 C C . TYR A 1 89 ? -16.495 0.718 11.213 1.00 90.88 89 TYR A C 1
ATOM 706 O O . TYR A 1 89 ? -15.456 0.460 10.613 1.00 90.88 89 TYR A O 1
ATOM 714 N N . TYR A 1 90 ? -17.616 0.006 11.061 1.00 88.75 90 TYR A N 1
ATOM 715 C CA . TYR A 1 90 ? -17.732 -1.092 10.093 1.00 88.75 90 TYR A CA 1
ATOM 716 C C . TYR A 1 90 ? -17.367 -0.615 8.678 1.00 88.75 90 TYR A C 1
ATOM 718 O O . TYR A 1 90 ? -16.452 -1.159 8.059 1.00 88.75 90 TYR A O 1
ATOM 726 N N . CYS A 1 91 ? -17.996 0.469 8.210 1.00 86.19 91 CYS A N 1
ATOM 727 C CA . CYS A 1 91 ? -17.731 1.035 6.882 1.00 86.19 91 CYS A CA 1
ATOM 728 C C . CYS A 1 91 ? -16.302 1.592 6.752 1.00 86.19 91 CYS A C 1
ATOM 730 O O . CYS A 1 91 ? -15.699 1.547 5.679 1.00 86.19 91 CYS A O 1
ATOM 732 N N . LEU A 1 92 ? -15.734 2.139 7.832 1.00 87.50 92 LEU A N 1
ATOM 733 C CA . LEU A 1 92 ? -14.341 2.592 7.837 1.00 87.50 92 LEU A CA 1
ATOM 734 C C . LEU A 1 92 ? -13.361 1.419 7.732 1.00 87.50 92 LEU A C 1
ATOM 736 O O . LEU A 1 92 ? -12.376 1.539 7.012 1.00 87.50 92 LEU A O 1
ATOM 740 N N . ILE A 1 93 ? -13.616 0.300 8.412 1.00 88.50 93 ILE A N 1
ATOM 741 C CA . ILE A 1 93 ? -12.771 -0.902 8.333 1.00 88.50 93 ILE A CA 1
ATOM 742 C C . ILE A 1 93 ? -12.865 -1.538 6.942 1.00 88.50 93 ILE A C 1
ATOM 744 O O . ILE A 1 93 ? -11.854 -1.982 6.412 1.00 88.50 93 ILE A O 1
ATOM 748 N N . GLU A 1 94 ? -14.034 -1.523 6.306 1.00 85.31 94 GLU A N 1
ATOM 749 C CA . GLU A 1 94 ? -14.193 -1.971 4.915 1.00 85.31 94 GLU A CA 1
ATOM 750 C C . GLU A 1 94 ? -13.332 -1.143 3.942 1.00 85.31 94 GLU A C 1
ATOM 752 O O . GLU A 1 94 ? -12.645 -1.669 3.064 1.00 85.31 94 GLU A O 1
ATOM 757 N N . ASN A 1 95 ? -13.291 0.175 4.144 1.00 81.12 95 ASN A N 1
ATOM 758 C CA . ASN A 1 95 ? -12.553 1.087 3.271 1.00 81.12 95 ASN A CA 1
ATOM 759 C C . ASN A 1 95 ? -11.053 1.206 3.571 1.00 81.12 95 ASN A C 1
ATOM 761 O O . ASN A 1 95 ? -10.289 1.525 2.658 1.00 81.12 95 ASN A O 1
ATOM 765 N N . TYR A 1 96 ? -10.660 1.005 4.830 1.00 81.25 96 TYR A N 1
ATOM 766 C CA . TYR A 1 96 ? -9.317 1.260 5.365 1.00 81.25 96 TYR A CA 1
ATOM 767 C C . TYR A 1 96 ? -8.825 0.103 6.250 1.00 81.25 96 TYR A C 1
ATOM 769 O O . TYR A 1 96 ? -8.188 0.313 7.285 1.00 81.25 96 TYR A O 1
ATOM 777 N N . GLY A 1 97 ? -9.180 -1.136 5.903 1.00 86.06 97 GLY A N 1
ATOM 778 C CA . GLY A 1 97 ? -8.903 -2.307 6.742 1.00 86.06 97 GLY A CA 1
ATOM 779 C C . GLY A 1 97 ? -7.414 -2.604 6.904 1.00 86.06 97 GLY A C 1
ATOM 780 O O . GLY A 1 97 ? -6.987 -3.020 7.983 1.00 86.06 97 GLY A O 1
ATOM 781 N N . ALA A 1 98 ? -6.608 -2.310 5.877 1.00 80.81 98 ALA A N 1
ATOM 782 C CA . ALA A 1 98 ? -5.154 -2.418 5.947 1.00 80.81 98 ALA A CA 1
ATOM 783 C C . ALA A 1 98 ? -4.599 -1.469 7.018 1.00 80.81 98 ALA A C 1
ATOM 785 O O . ALA A 1 98 ? -3.884 -1.903 7.923 1.00 80.81 98 ALA A O 1
ATOM 786 N N . GLU A 1 99 ? -5.001 -0.198 6.969 1.00 82.62 99 GLU A N 1
ATOM 787 C CA . GLU A 1 99 ? -4.574 0.824 7.922 1.00 82.62 99 GLU A CA 1
ATOM 788 C C . GLU A 1 99 ? -5.121 0.573 9.330 1.00 82.62 99 GLU A C 1
ATOM 790 O O . GLU A 1 99 ? -4.422 0.801 10.316 1.00 82.62 99 GLU A O 1
ATOM 795 N N . PHE A 1 100 ? -6.356 0.078 9.445 1.00 89.38 100 PHE A N 1
ATOM 796 C CA . PHE A 1 100 ? -6.926 -0.358 10.718 1.00 89.38 100 PHE A CA 1
ATOM 797 C C . PHE A 1 100 ? -6.047 -1.436 11.368 1.00 89.38 100 PHE A C 1
ATOM 799 O O . PHE A 1 100 ? -5.688 -1.320 12.544 1.00 89.38 100 PHE A O 1
ATOM 806 N N . ARG A 1 101 ? -5.660 -2.459 10.595 1.00 87.75 101 ARG A N 1
ATOM 807 C CA . ARG A 1 101 ? -4.813 -3.559 11.064 1.00 87.75 101 ARG A CA 1
ATOM 808 C C . ARG A 1 101 ? -3.427 -3.063 11.459 1.00 87.75 101 ARG A C 1
ATOM 810 O O . ARG A 1 101 ? -2.950 -3.402 12.537 1.00 87.75 101 ARG A O 1
ATOM 817 N N . GLU A 1 102 ? -2.795 -2.249 10.620 1.00 84.19 102 GLU A N 1
ATOM 818 C CA . GLU A 1 102 ? -1.477 -1.671 10.901 1.00 84.19 102 GLU A CA 1
ATOM 819 C C . GLU A 1 102 ? -1.491 -0.796 12.154 1.00 84.19 102 GLU A C 1
ATOM 821 O O . GLU A 1 102 ? -0.635 -0.963 13.021 1.00 84.19 102 GLU A O 1
ATOM 826 N N . GLY A 1 103 ? -2.500 0.066 12.304 1.00 87.19 103 GLY A N 1
ATOM 827 C CA . GLY A 1 103 ? -2.657 0.902 13.491 1.00 87.19 103 GLY A CA 1
ATOM 828 C C . GLY A 1 103 ? -2.893 0.083 14.761 1.00 87.19 103 GLY A C 1
ATOM 829 O O . GLY A 1 103 ? -2.370 0.424 15.825 1.00 87.19 103 GLY A O 1
ATOM 830 N N . PHE A 1 104 ? -3.652 -1.014 14.672 1.00 91.12 104 PHE A N 1
ATOM 831 C CA . PHE A 1 104 ? -3.813 -1.943 15.790 1.00 91.12 104 PHE A CA 1
ATOM 832 C C . PHE A 1 104 ? -2.487 -2.622 16.150 1.00 91.12 104 PHE A C 1
ATOM 834 O O . PHE A 1 104 ? -2.127 -2.666 17.328 1.00 91.12 104 PHE A O 1
ATOM 841 N N . ILE A 1 105 ? -1.745 -3.092 15.141 1.00 88.25 105 ILE A N 1
ATOM 842 C CA . ILE A 1 105 ? -0.440 -3.736 15.314 1.00 88.25 105 ILE A CA 1
ATOM 843 C C . ILE A 1 105 ? 0.535 -2.791 16.011 1.00 88.25 105 ILE A C 1
ATOM 845 O O . ILE A 1 105 ? 1.077 -3.103 17.070 1.00 88.25 105 ILE A O 1
ATOM 849 N N . GLU A 1 106 ? 0.703 -1.594 15.463 1.00 85.50 106 GLU A N 1
ATOM 850 C CA . GLU A 1 106 ? 1.581 -0.578 16.031 1.00 85.50 106 GLU A CA 1
ATOM 851 C C . GLU A 1 106 ? 1.170 -0.225 17.468 1.00 85.50 106 GLU A C 1
ATOM 853 O O . GLU A 1 106 ? 2.009 -0.142 18.369 1.00 85.50 106 GLU A O 1
ATOM 858 N N . GLY A 1 107 ? -0.133 -0.064 17.709 1.00 87.25 107 GLY A N 1
ATOM 859 C CA . GLY A 1 107 ? -0.661 0.225 19.034 1.00 87.25 107 GLY A CA 1
ATOM 860 C C . GLY A 1 107 ? -0.321 -0.857 20.063 1.00 87.25 107 GLY A C 1
ATOM 861 O O . GLY A 1 107 ? -0.007 -0.530 21.210 1.00 87.25 107 GLY A O 1
ATOM 862 N N . CYS A 1 108 ? -0.401 -2.132 19.678 1.00 87.06 108 CYS A N 1
ATOM 863 C CA . CYS A 1 108 ? -0.123 -3.264 20.562 1.00 87.06 108 CYS A CA 1
ATOM 864 C C . CYS A 1 108 ? 1.381 -3.407 20.824 1.00 87.06 108 CYS A C 1
ATOM 866 O O . CYS A 1 108 ? 1.780 -3.537 21.984 1.00 87.06 108 CYS A O 1
ATOM 868 N N . GLU A 1 109 ? 2.214 -3.276 19.786 1.00 85.44 109 GLU A N 1
ATOM 869 C CA . GLU A 1 109 ? 3.678 -3.277 19.913 1.00 85.44 109 GLU A CA 1
ATOM 870 C C . GLU A 1 109 ? 4.162 -2.167 20.856 1.00 85.44 109 GLU A C 1
ATOM 872 O O . GLU A 1 109 ? 4.979 -2.414 21.744 1.00 85.44 109 GLU A O 1
ATOM 877 N N . ASN A 1 110 ? 3.606 -0.957 20.733 1.00 83.62 110 ASN A N 1
ATOM 878 C CA . ASN A 1 110 ? 3.948 0.178 21.598 1.00 83.62 110 ASN A CA 1
ATOM 879 C C . ASN A 1 110 ? 3.573 -0.046 23.076 1.00 83.62 110 ASN A C 1
ATOM 881 O O . ASN A 1 110 ? 4.080 0.652 23.950 1.00 83.62 110 ASN A O 1
ATOM 885 N N . LYS A 1 111 ? 2.698 -1.015 23.366 1.00 83.06 111 LYS A N 1
ATOM 886 C CA . LYS A 1 111 ? 2.327 -1.435 24.726 1.00 83.06 111 LYS A CA 1
ATOM 887 C C . LYS A 1 111 ? 3.040 -2.712 25.183 1.00 83.06 111 LYS A C 1
ATOM 889 O O . LYS A 1 111 ? 2.692 -3.247 26.231 1.00 83.06 111 LYS A O 1
ATOM 894 N N . GLY A 1 112 ? 3.994 -3.223 24.402 1.00 82.31 112 GLY A N 1
ATOM 895 C CA . GLY A 1 112 ? 4.702 -4.472 24.695 1.00 82.31 112 GLY A CA 1
ATOM 896 C C . GLY A 1 112 ? 3.844 -5.732 24.534 1.00 82.31 112 GLY A C 1
ATOM 897 O O . GLY A 1 112 ? 4.225 -6.798 25.015 1.00 82.31 112 GLY A O 1
ATOM 898 N N . VAL A 1 113 ? 2.688 -5.634 23.872 1.00 82.50 113 VAL A N 1
ATOM 899 C CA . VAL A 1 113 ? 1.807 -6.779 23.622 1.00 82.50 113 VAL A CA 1
ATOM 900 C C . VAL A 1 113 ? 2.280 -7.496 22.361 1.00 82.50 113 VAL A C 1
ATOM 902 O O . VAL A 1 113 ? 2.346 -6.898 21.286 1.00 82.50 113 VAL A O 1
ATOM 905 N N . LYS A 1 114 ? 2.608 -8.787 22.486 1.00 78.00 114 LYS A N 1
ATOM 906 C CA . LYS A 1 114 ? 2.977 -9.626 21.339 1.00 78.00 114 LYS A CA 1
ATOM 907 C C . LYS A 1 114 ? 1.758 -9.880 20.465 1.00 78.00 114 LYS A C 1
ATOM 909 O O . LYS A 1 114 ? 0.683 -10.192 20.968 1.00 78.00 114 LYS A O 1
ATOM 914 N N . ILE A 1 115 ? 1.952 -9.776 19.156 1.00 73.38 115 ILE A N 1
ATOM 915 C CA . ILE A 1 115 ? 0.861 -9.868 18.190 1.00 73.38 115 ILE A CA 1
ATOM 916 C C . ILE A 1 115 ? 0.908 -11.213 17.472 1.00 73.38 115 ILE A C 1
ATOM 918 O O . ILE A 1 115 ? 1.983 -11.616 17.024 1.00 73.38 115 ILE A O 1
ATOM 922 N N . PRO A 1 116 ? -0.234 -11.905 17.341 1.00 69.62 116 PRO A N 1
ATOM 923 C CA . PRO A 1 116 ? -0.319 -13.160 16.605 1.00 69.62 116 PRO A CA 1
ATOM 924 C C . PRO A 1 116 ? 0.108 -13.022 15.137 1.00 69.62 116 PRO A C 1
ATOM 926 O O . PRO A 1 116 ? -0.262 -12.063 14.459 1.00 69.62 116 PRO A O 1
ATOM 929 N N . LEU A 1 117 ? 0.827 -14.028 14.622 1.00 65.56 117 LEU A N 1
ATOM 930 C CA . LEU A 1 117 ? 1.296 -14.081 13.228 1.00 65.56 117 LEU A CA 1
ATOM 931 C C . LEU A 1 117 ? 0.157 -14.001 12.206 1.00 65.56 117 LEU A C 1
ATOM 933 O O . LEU A 1 117 ? 0.349 -13.455 11.127 1.00 65.56 117 LEU A O 1
ATOM 937 N N . SER A 1 118 ? -1.039 -14.484 12.551 1.00 66.25 118 SER A N 1
ATOM 938 C CA . SER A 1 118 ? -2.219 -14.375 11.687 1.00 66.25 118 SER A CA 1
ATOM 939 C C . SER A 1 118 ? -2.572 -12.925 11.359 1.00 66.25 118 SER A C 1
ATOM 941 O O . SER A 1 118 ? -2.979 -12.641 10.244 1.00 66.25 118 SER A O 1
ATOM 943 N N . LEU A 1 119 ? -2.355 -11.984 12.284 1.00 66.19 119 LEU A N 1
ATOM 944 C CA . LEU A 1 119 ? -2.546 -10.558 12.009 1.00 66.19 119 LEU A CA 1
ATOM 945 C C . LEU A 1 119 ? -1.430 -9.959 11.152 1.00 66.19 119 LEU A C 1
ATOM 947 O O . LEU A 1 119 ? -1.618 -8.901 10.557 1.00 66.19 119 LEU A O 1
ATOM 951 N N . MET A 1 120 ? -0.275 -10.618 11.078 1.00 59.72 120 MET A N 1
ATOM 952 C CA . MET A 1 120 ? 0.812 -10.227 10.183 1.00 59.72 120 MET A CA 1
ATOM 953 C C . MET A 1 120 ? 0.622 -10.758 8.762 1.00 59.72 120 MET A C 1
ATOM 955 O O . MET A 1 120 ? 1.349 -10.328 7.864 1.00 59.72 120 MET A O 1
ATOM 959 N N . ASP A 1 121 ? -0.336 -11.663 8.546 1.00 67.00 121 ASP A N 1
ATOM 960 C CA . ASP A 1 121 ? -0.587 -12.232 7.234 1.00 67.00 121 ASP A CA 1
ATOM 961 C C . ASP A 1 121 ? -1.163 -11.168 6.294 1.00 67.00 121 ASP A C 1
ATOM 963 O O . ASP A 1 121 ? -2.342 -10.799 6.326 1.00 67.00 121 ASP A O 1
ATOM 967 N N . LYS A 1 122 ? -0.285 -10.654 5.432 1.00 61.81 122 LYS A N 1
ATOM 968 C CA . LYS A 1 122 ? -0.619 -9.648 4.426 1.00 61.81 122 LYS A CA 1
ATOM 969 C C . LYS A 1 122 ? -1.629 -10.162 3.399 1.00 61.81 122 LYS A C 1
ATOM 971 O O . LYS A 1 122 ? -2.249 -9.329 2.745 1.00 61.81 122 LYS A O 1
ATOM 976 N N . THR A 1 123 ? -1.820 -11.479 3.291 1.00 59.34 123 THR A N 1
ATOM 977 C CA . THR A 1 123 ? -2.743 -12.101 2.334 1.00 59.34 123 THR A CA 1
ATOM 978 C C . THR A 1 123 ? -4.194 -12.133 2.815 1.00 59.34 123 THR A C 1
ATOM 980 O O . THR A 1 123 ? -5.093 -12.375 2.008 1.00 59.34 123 THR A O 1
ATOM 983 N N . MET A 1 124 ? -4.463 -11.838 4.096 1.00 68.06 124 MET A N 1
ATOM 984 C CA . MET A 1 124 ? -5.836 -11.739 4.597 1.00 68.06 124 MET A CA 1
ATOM 985 C C . MET A 1 124 ? -6.609 -10.654 3.838 1.00 68.06 124 MET A C 1
ATOM 987 O O . MET A 1 124 ? -6.334 -9.473 4.002 1.00 68.06 124 MET A O 1
ATOM 991 N N . LYS A 1 125 ? -7.607 -11.049 3.039 1.00 73.12 125 LYS A N 1
ATOM 992 C CA . LYS A 1 125 ? -8.499 -10.121 2.309 1.00 73.12 125 LYS A CA 1
ATOM 993 C C . LYS A 1 125 ? -9.741 -9.709 3.106 1.00 73.12 125 LYS A C 1
ATOM 995 O O . LYS A 1 125 ? -10.489 -8.828 2.692 1.00 73.12 125 LYS A O 1
ATOM 1000 N N . VAL A 1 126 ? -9.971 -10.364 4.241 1.00 84.81 126 VAL A N 1
ATOM 1001 C CA . VAL A 1 126 ? -11.127 -10.147 5.110 1.00 84.81 126 VAL A CA 1
ATOM 1002 C C . VAL A 1 126 ? -10.680 -9.998 6.555 1.00 84.81 126 VAL A C 1
ATOM 1004 O O . VAL A 1 126 ? -9.743 -10.663 6.995 1.00 84.81 126 VAL A O 1
ATOM 1007 N N . ILE A 1 127 ? -11.373 -9.147 7.304 1.00 86.25 127 ILE A N 1
ATOM 1008 C CA . ILE A 1 127 ? -11.172 -8.961 8.739 1.00 86.25 127 ILE A CA 1
ATOM 1009 C C . ILE A 1 127 ? -12.435 -9.462 9.441 1.00 86.25 127 ILE A C 1
ATOM 1011 O O . ILE A 1 127 ? -13.487 -8.833 9.321 1.00 86.25 127 ILE A O 1
ATOM 1015 N N . PRO A 1 128 ? -12.379 -10.593 10.162 1.00 90.25 128 PRO A N 1
ATOM 1016 C CA . PRO A 1 128 ? -13.504 -11.045 10.966 1.00 90.25 128 PRO A CA 1
ATOM 1017 C C . PRO A 1 128 ? -13.719 -10.072 12.124 1.00 90.25 128 PRO A C 1
ATOM 1019 O O . PRO A 1 128 ? -12.812 -9.891 12.945 1.00 90.25 128 PRO A O 1
ATOM 1022 N N . ILE A 1 129 ? -14.906 -9.464 12.213 1.00 92.44 129 ILE A N 1
ATOM 1023 C CA . ILE A 1 129 ? -15.236 -8.560 13.320 1.00 92.44 129 ILE A CA 1
ATOM 1024 C C . ILE A 1 129 ? -16.523 -8.950 14.049 1.00 92.44 129 ILE A C 1
ATOM 1026 O O . ILE A 1 129 ? -17.439 -9.550 13.479 1.00 92.44 129 ILE A O 1
ATOM 1030 N N . LYS A 1 130 ? -16.582 -8.559 15.320 1.00 94.25 130 LYS A N 1
ATOM 1031 C CA . LYS A 1 130 ? -17.758 -8.556 16.190 1.00 94.25 130 LYS A CA 1
ATOM 1032 C C . LYS A 1 130 ? -17.922 -7.147 16.749 1.00 94.25 130 LYS A C 1
ATOM 1034 O O . LYS A 1 130 ? -17.001 -6.607 17.364 1.00 94.25 130 LYS A O 1
ATOM 1039 N N . LEU A 1 131 ? -19.078 -6.543 16.499 1.00 94.44 131 LEU A N 1
ATOM 1040 C CA . LEU A 1 131 ? -19.395 -5.197 16.962 1.00 94.44 131 LEU A CA 1
ATOM 1041 C C . LEU A 1 131 ? -20.123 -5.262 18.298 1.00 94.44 131 LEU A C 1
ATOM 1043 O O . LEU A 1 131 ? -20.966 -6.135 18.509 1.00 94.44 131 LEU A O 1
ATOM 1047 N N . PHE A 1 132 ? -19.835 -4.314 19.180 1.00 94.81 132 PHE A N 1
ATOM 1048 C CA . PHE A 1 132 ? -20.609 -4.133 20.396 1.00 94.81 132 PHE A CA 1
ATOM 1049 C C . PHE A 1 132 ? -20.660 -2.669 20.824 1.00 94.81 132 PHE A C 1
ATOM 1051 O O . PHE A 1 132 ? -19.826 -1.843 20.444 1.00 94.81 132 PHE A O 1
ATOM 1058 N N . VAL A 1 133 ? -21.633 -2.350 21.667 1.00 94.38 133 VAL A N 1
ATOM 1059 C CA . VAL A 1 133 ? -21.659 -1.092 22.412 1.00 94.38 133 VAL A CA 1
ATOM 1060 C C . VAL A 1 133 ? -21.652 -1.379 23.905 1.00 94.38 133 VAL A C 1
ATOM 1062 O O . VAL A 1 133 ? -22.241 -2.352 24.376 1.00 94.38 133 VAL A O 1
ATOM 1065 N N . ALA A 1 134 ? -20.952 -0.535 24.656 1.00 95.00 134 ALA A N 1
ATOM 1066 C CA . ALA A 1 134 ? -20.896 -0.605 26.107 1.00 95.00 134 ALA A CA 1
ATOM 1067 C C . ALA A 1 134 ? -21.506 0.659 26.714 1.00 95.00 134 ALA A C 1
ATOM 1069 O O . ALA A 1 134 ? -21.065 1.785 26.448 1.00 95.00 134 ALA A O 1
ATOM 1070 N N . PHE A 1 135 ? -22.509 0.463 27.562 1.00 93.75 135 PHE A N 1
ATOM 1071 C CA . PHE A 1 135 ? -23.255 1.537 28.205 1.00 93.75 135 PHE A CA 1
ATOM 1072 C C . PHE A 1 135 ? -23.268 1.362 29.718 1.00 93.75 135 PHE A C 1
ATOM 1074 O O . PHE A 1 135 ? -23.163 0.253 30.241 1.00 93.75 135 PHE A O 1
ATOM 1081 N N . ASN A 1 136 ? -23.443 2.465 30.445 1.00 92.81 136 ASN A N 1
ATOM 1082 C CA . ASN A 1 136 ? -23.705 2.385 31.874 1.00 92.81 136 ASN A CA 1
ATOM 1083 C C . ASN A 1 136 ? -25.123 1.847 32.135 1.00 92.81 136 ASN A C 1
ATOM 1085 O O . ASN A 1 136 ? -26.116 2.405 31.663 1.00 92.81 136 ASN A O 1
ATOM 1089 N N . GLU A 1 137 ? -25.220 0.811 32.962 1.00 91.06 137 GLU A N 1
ATOM 1090 C CA . GLU A 1 137 ? -26.451 0.053 33.215 1.00 91.06 137 GLU A CA 1
ATOM 1091 C C . GLU A 1 137 ? -27.614 0.949 33.683 1.00 91.06 137 GLU A C 1
ATOM 1093 O O . GLU A 1 137 ? -28.725 0.881 33.157 1.00 91.06 137 GLU A O 1
ATOM 1098 N N . LYS A 1 138 ? -27.344 1.865 34.623 1.00 89.00 138 LYS A N 1
ATOM 1099 C CA . LYS A 1 138 ? -28.343 2.795 35.179 1.00 89.00 138 LYS A CA 1
ATOM 1100 C C . LYS A 1 138 ? -29.009 3.670 34.110 1.00 89.00 138 LYS A C 1
ATOM 1102 O O . LYS A 1 138 ? -30.188 3.986 34.232 1.00 89.00 138 LYS A O 1
ATOM 1107 N N . GLY A 1 139 ? -28.257 4.073 33.083 1.00 84.44 139 GLY A N 1
ATOM 1108 C CA . GLY A 1 139 ? -28.764 4.915 31.999 1.00 84.44 139 GLY A CA 1
ATOM 1109 C C . GLY A 1 139 ? -29.677 4.159 31.037 1.00 84.44 139 GLY A C 1
ATOM 1110 O O . GLY A 1 139 ? -30.633 4.735 30.522 1.00 84.44 139 GLY A O 1
ATOM 1111 N N . MET A 1 140 ? -29.421 2.864 30.841 1.00 85.69 140 MET A N 1
ATOM 1112 C CA . MET A 1 140 ? -30.189 2.016 29.929 1.00 85.69 140 MET A CA 1
ATOM 1113 C C . MET A 1 140 ? -31.567 1.626 30.455 1.00 85.69 140 MET A C 1
ATOM 1115 O O . MET A 1 140 ? -32.484 1.494 29.654 1.00 85.69 140 MET A O 1
ATOM 1119 N N . ARG A 1 141 ? -31.741 1.466 31.776 1.00 84.56 141 ARG A N 1
ATOM 1120 C CA . ARG A 1 141 ? -33.019 1.011 32.370 1.00 84.56 141 ARG A CA 1
ATOM 1121 C C . ARG A 1 141 ? -34.228 1.853 31.949 1.00 84.56 141 ARG A C 1
ATOM 1123 O O . ARG A 1 141 ? -35.337 1.350 31.913 1.00 84.56 141 ARG A O 1
ATOM 1130 N N . ARG A 1 142 ? -34.013 3.130 31.619 1.00 82.69 142 ARG A N 1
ATOM 1131 C CA . ARG A 1 142 ? -35.065 4.051 31.154 1.00 82.69 142 ARG A CA 1
ATOM 1132 C C . ARG A 1 142 ? -35.546 3.782 29.725 1.00 82.69 142 ARG A C 1
ATOM 1134 O O . ARG A 1 142 ? -36.547 4.357 29.323 1.00 82.69 142 ARG A O 1
ATOM 1141 N N . TYR A 1 143 ? -34.813 2.978 28.960 1.00 82.62 143 TYR A N 1
ATOM 1142 C CA . TYR A 1 143 ? -35.009 2.795 27.523 1.00 82.62 143 TYR A CA 1
ATOM 1143 C C . TYR A 1 143 ? -34.984 1.319 27.108 1.00 82.62 143 TYR A C 1
ATOM 1145 O O . TYR A 1 143 ? -34.802 1.052 25.926 1.00 82.62 143 TYR A O 1
ATOM 1153 N N . SER A 1 144 ? -35.140 0.372 28.044 1.00 76.94 144 SER A N 1
ATOM 1154 C CA . SER A 1 144 ? -35.047 -1.073 27.774 1.00 76.94 144 SER A CA 1
ATOM 1155 C C . SER A 1 144 ? -35.909 -1.492 26.585 1.00 76.94 144 SER A C 1
ATOM 1157 O O . SER A 1 144 ? -35.370 -1.973 25.602 1.00 76.94 144 SER A O 1
ATOM 1159 N N . ASN A 1 145 ? -37.198 -1.156 26.610 1.00 77.56 145 ASN A N 1
ATOM 1160 C CA . ASN A 1 145 ? -38.151 -1.598 25.589 1.00 77.56 145 ASN A CA 1
ATOM 1161 C C . ASN A 1 145 ? -37.836 -1.024 24.196 1.00 77.56 145 ASN A C 1
ATOM 1163 O O . ASN A 1 145 ? -38.116 -1.641 23.182 1.00 77.56 145 ASN A O 1
ATOM 1167 N N . LEU A 1 146 ? -37.242 0.172 24.133 1.00 75.25 146 LEU A N 1
ATOM 1168 C CA . LEU A 1 146 ? -36.922 0.832 22.865 1.00 75.25 146 LEU A CA 1
ATOM 1169 C C . LEU A 1 146 ? -35.568 0.381 22.304 1.00 75.25 146 LEU A C 1
ATOM 1171 O O . LEU A 1 146 ? -35.317 0.507 21.107 1.00 75.25 146 LEU A O 1
ATOM 1175 N N . LEU A 1 147 ? -34.683 -0.137 23.161 1.00 71.81 147 LEU A N 1
ATOM 1176 C CA . LEU A 1 147 ? -33.464 -0.804 22.716 1.00 71.81 147 LEU A CA 1
ATOM 1177 C C . LEU A 1 147 ? -33.795 -2.086 21.956 1.00 71.81 147 LEU A C 1
ATOM 1179 O O . LEU A 1 147 ? -33.015 -2.461 21.084 1.00 71.81 147 LEU A O 1
ATOM 1183 N N . ASP A 1 148 ? -34.935 -2.707 22.251 1.00 69.50 148 ASP A N 1
ATOM 1184 C CA . ASP A 1 148 ? -35.349 -3.942 21.601 1.00 69.50 148 ASP A CA 1
ATOM 1185 C C . ASP A 1 148 ? -35.670 -3.733 20.128 1.00 69.50 148 ASP A C 1
ATOM 1187 O O . ASP A 1 148 ? -34.981 -4.267 19.257 1.00 69.50 148 ASP A O 1
ATOM 1191 N N . ASP A 1 149 ? -36.559 -2.788 19.842 1.00 71.94 149 ASP A N 1
ATOM 1192 C CA . ASP A 1 149 ? -36.922 -2.438 18.466 1.00 71.94 149 ASP A CA 1
ATOM 1193 C C . ASP A 1 149 ? -35.752 -1.909 17.628 1.00 71.94 149 ASP A C 1
ATOM 1195 O O . ASP A 1 149 ? -35.756 -2.002 16.395 1.00 71.94 149 ASP A O 1
ATOM 1199 N N . LEU A 1 150 ? -34.782 -1.266 18.282 1.00 73.12 150 LEU A N 1
ATOM 1200 C CA . LEU A 1 150 ? -33.719 -0.545 17.600 1.00 73.12 150 LEU A CA 1
ATOM 1201 C C . LEU A 1 150 ? -32.565 -1.473 17.210 1.00 73.12 150 LEU A C 1
ATOM 1203 O O . LEU A 1 150 ? -32.025 -1.314 16.123 1.00 73.12 150 LEU A O 1
ATOM 1207 N N . PHE A 1 151 ? -32.201 -2.443 18.051 1.00 73.50 151 PHE A N 1
ATOM 1208 C CA . PHE A 1 151 ? -31.100 -3.375 17.774 1.00 73.50 151 PHE A CA 1
ATOM 1209 C C . PHE A 1 151 ? -31.492 -4.533 16.855 1.00 73.50 151 PHE A C 1
ATOM 1211 O O . PHE A 1 151 ? -30.655 -4.973 16.065 1.00 73.50 151 PHE A O 1
ATOM 1218 N N . ASP A 1 152 ? -32.747 -4.979 16.902 1.00 70.88 152 ASP A N 1
ATOM 1219 C CA . ASP A 1 152 ? -33.220 -6.113 16.097 1.00 70.88 152 ASP A CA 1
ATOM 1220 C C . ASP A 1 152 ? -33.265 -5.792 14.591 1.00 70.88 152 ASP A C 1
ATOM 1222 O O . ASP A 1 152 ? -33.280 -6.688 13.751 1.00 70.88 152 ASP A O 1
ATOM 1226 N N . LYS A 1 153 ? -33.226 -4.502 14.231 1.00 72.94 153 LYS A N 1
ATOM 1227 C CA . LYS A 1 153 ? -33.245 -4.018 12.841 1.00 72.94 153 LYS A CA 1
ATOM 1228 C C . LYS A 1 153 ? -31.860 -3.777 12.236 1.00 72.94 153 LYS A C 1
ATOM 1230 O O . LYS A 1 153 ? -31.781 -3.417 11.061 1.00 72.94 153 LYS A O 1
ATOM 1235 N N . PHE A 1 154 ? -30.775 -3.924 13.001 1.00 71.44 154 PHE A N 1
ATOM 1236 C CA . PHE A 1 154 ? -29.427 -3.667 12.490 1.00 71.44 154 PHE A CA 1
ATOM 1237 C C . PHE A 1 154 ? -28.748 -4.935 11.972 1.00 71.44 154 PHE A C 1
ATOM 1239 O O . PHE A 1 154 ? -28.489 -5.880 12.715 1.00 71.44 154 PHE A O 1
ATOM 1246 N N . GLU A 1 155 ? -28.339 -4.884 10.705 1.00 67.81 155 GLU A N 1
ATOM 1247 C CA . GLU A 1 155 ? -27.289 -5.738 10.163 1.00 67.81 155 GLU A CA 1
ATOM 1248 C C . GLU A 1 155 ? -26.040 -4.895 9.854 1.00 67.81 155 GLU A C 1
ATOM 1250 O O . GLU A 1 155 ? -26.140 -3.901 9.133 1.00 67.81 155 GLU A O 1
ATOM 1255 N N . PRO A 1 156 ? -24.840 -5.274 10.336 1.00 73.19 156 PRO A N 1
ATOM 1256 C CA . PRO A 1 156 ? -24.534 -6.444 11.170 1.00 73.19 156 PRO A CA 1
ATOM 1257 C C . PRO A 1 156 ? -25.101 -6.354 12.595 1.00 73.19 156 PRO A C 1
ATOM 1259 O O . PRO A 1 156 ? -25.258 -5.262 13.131 1.00 73.19 156 PRO A O 1
ATOM 1262 N N . HIS A 1 157 ? -25.326 -7.514 13.223 1.00 84.50 157 HIS A N 1
ATOM 1263 C CA . HIS A 1 157 ? -25.752 -7.603 14.623 1.00 84.50 157 HIS A CA 1
ATOM 1264 C C . HIS A 1 157 ? -24.715 -6.963 15.566 1.00 84.50 157 HIS A C 1
ATOM 1266 O O . HIS A 1 157 ? -23.505 -7.171 15.412 1.00 84.50 157 HIS A O 1
ATOM 1272 N N . ILE A 1 158 ? -25.191 -6.196 16.551 1.00 88.94 158 ILE A N 1
ATOM 1273 C CA . ILE A 1 158 ? -24.366 -5.437 17.501 1.00 88.94 158 ILE A CA 1
ATOM 1274 C C . ILE A 1 158 ? -24.651 -5.953 18.913 1.00 88.94 158 ILE A C 1
ATOM 1276 O O . ILE A 1 158 ? -25.773 -5.842 19.399 1.00 88.94 158 ILE A O 1
ATOM 1280 N N . GLY A 1 159 ? -23.625 -6.469 19.591 1.00 91.19 159 GLY A N 1
ATOM 1281 C CA . GLY A 1 159 ? -23.743 -6.920 20.978 1.00 91.19 159 GLY A CA 1
ATOM 1282 C C . GLY A 1 159 ? -23.877 -5.773 21.977 1.00 91.19 159 GLY A C 1
ATOM 1283 O O . GLY A 1 159 ? -23.417 -4.652 21.730 1.00 91.19 159 GLY A O 1
ATOM 1284 N N . LEU A 1 160 ? -24.448 -6.061 23.145 1.00 91.94 160 LEU A N 1
ATOM 1285 C CA . LEU A 1 160 ? -24.666 -5.069 24.194 1.00 91.94 160 LEU A CA 1
ATOM 1286 C C . LEU A 1 160 ? -23.998 -5.473 25.513 1.00 91.94 160 LEU A C 1
ATOM 1288 O O . LEU A 1 160 ? -24.291 -6.518 26.096 1.00 91.94 160 LEU A O 1
ATOM 1292 N N . LEU A 1 161 ? -23.116 -4.603 26.014 1.00 94.06 161 LEU A N 1
ATOM 1293 C CA . LEU A 1 161 ? -22.505 -4.729 27.336 1.00 94.06 161 LEU A CA 1
ATOM 1294 C C . LEU A 1 161 ? -23.084 -3.696 28.308 1.00 94.06 161 LEU A C 1
ATOM 1296 O O . LEU A 1 161 ? -22.975 -2.482 28.106 1.00 94.06 161 LEU A O 1
ATOM 1300 N N . LYS A 1 162 ? -23.648 -4.195 29.407 1.00 93.19 162 LYS A N 1
ATOM 1301 C CA . LYS A 1 162 ? -24.158 -3.414 30.537 1.00 93.19 162 LYS A CA 1
ATOM 1302 C C . LYS A 1 162 ? -23.048 -3.262 31.573 1.00 93.19 162 LYS A C 1
ATOM 1304 O O . LYS A 1 162 ? -22.624 -4.247 32.179 1.00 93.19 162 LYS A O 1
ATOM 1309 N N . VAL A 1 163 ? -22.581 -2.033 31.782 1.00 94.56 163 VAL A N 1
ATOM 1310 C CA . VAL A 1 163 ? -21.523 -1.715 32.749 1.00 94.56 163 VAL A CA 1
ATOM 1311 C C . VAL A 1 163 ? -22.114 -1.044 33.980 1.00 94.56 163 VAL A C 1
ATOM 1313 O O . VAL A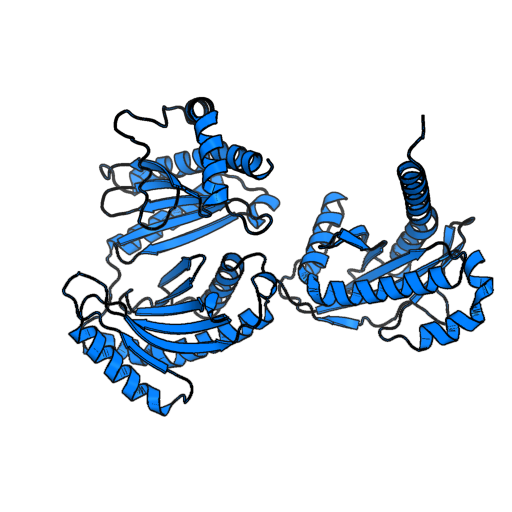 1 163 ? -22.640 0.071 33.922 1.00 94.56 163 VAL A O 1
ATOM 1316 N N . ASN A 1 164 ? -21.989 -1.696 35.127 1.00 94.44 164 ASN A N 1
ATOM 1317 C CA . ASN A 1 164 ? -22.273 -1.076 36.405 1.00 94.44 164 ASN A CA 1
ATOM 1318 C C . ASN A 1 164 ? -21.060 -0.230 36.813 1.00 94.44 164 ASN A C 1
ATOM 1320 O O . ASN A 1 164 ? -20.028 -0.759 37.207 1.00 94.44 164 ASN A O 1
ATOM 1324 N N . VAL A 1 165 ? -21.168 1.090 36.671 1.00 91.25 165 VAL A N 1
ATOM 1325 C CA . VAL A 1 165 ? -20.042 2.021 36.864 1.00 91.25 165 VAL A CA 1
ATOM 1326 C C . VAL A 1 165 ? -19.517 2.027 38.306 1.00 91.25 165 VAL A C 1
ATOM 1328 O O . VAL A 1 165 ? -18.322 2.214 38.516 1.00 91.25 165 VAL A O 1
ATOM 1331 N N . GLU A 1 166 ? -20.387 1.789 39.291 1.00 90.94 166 GLU A N 1
ATOM 1332 C CA . GLU A 1 166 ? -20.032 1.791 40.717 1.00 90.94 166 GLU A CA 1
ATOM 1333 C C . GLU A 1 166 ? -19.216 0.546 41.085 1.00 90.94 166 GLU A C 1
ATOM 1335 O O . GLU A 1 166 ? -18.154 0.647 41.695 1.00 90.94 166 GLU A O 1
ATOM 1340 N N . THR A 1 167 ? -19.673 -0.630 40.652 1.00 93.44 167 THR A N 1
ATOM 1341 C CA . THR A 1 167 ? -19.014 -1.917 40.949 1.00 93.44 167 THR A CA 1
ATOM 1342 C C . THR A 1 167 ? -17.979 -2.331 39.903 1.00 93.44 167 THR A C 1
ATOM 1344 O O . THR A 1 167 ? -17.275 -3.321 40.091 1.00 93.44 167 THR A O 1
ATOM 1347 N N . LYS A 1 168 ? -17.908 -1.616 38.773 1.00 90.38 168 LYS A N 1
ATOM 1348 C CA . LYS A 1 168 ? -17.160 -1.985 37.556 1.00 90.38 168 LYS A CA 1
ATOM 1349 C C . LYS A 1 168 ? -17.529 -3.364 36.990 1.00 90.38 168 LYS A C 1
ATOM 1351 O O . LYS A 1 168 ? -16.798 -3.907 36.164 1.00 90.38 168 LYS A O 1
ATOM 1356 N N . LYS A 1 169 ? -18.659 -3.945 37.407 1.00 93.56 169 LYS A N 1
ATOM 1357 C CA . LYS A 1 169 ? -19.134 -5.230 36.890 1.00 93.56 169 LYS A CA 1
ATOM 1358 C C . LYS A 1 169 ? -19.701 -5.034 35.488 1.00 93.56 169 LYS A C 1
ATOM 1360 O O . LYS A 1 169 ? -20.506 -4.134 35.256 1.00 93.56 169 LYS A O 1
ATOM 1365 N N . VAL A 1 170 ? -19.297 -5.901 34.566 1.00 93.56 170 VAL A N 1
ATOM 1366 C CA . VAL A 1 170 ? -19.845 -5.955 33.210 1.00 93.56 170 VAL A CA 1
ATOM 1367 C C . VAL A 1 170 ? -20.694 -7.203 33.075 1.00 93.56 170 VAL A C 1
ATOM 1369 O O . VAL A 1 170 ? -20.278 -8.294 33.467 1.00 93.56 170 VAL A O 1
ATOM 1372 N N . THR A 1 171 ? -21.884 -7.030 32.520 1.00 90.94 171 THR A N 1
ATOM 1373 C CA . THR A 1 171 ? -22.770 -8.127 32.137 1.00 90.94 171 THR A CA 1
ATOM 1374 C C . THR A 1 171 ? -23.076 -8.002 30.657 1.00 90.94 171 THR A C 1
ATOM 1376 O O . THR A 1 171 ? -23.293 -6.904 30.147 1.00 90.94 171 THR A O 1
ATOM 1379 N N . GLU A 1 172 ? -23.027 -9.125 29.961 1.00 88.62 172 GLU A N 1
ATOM 1380 C CA . GLU A 1 172 ? -23.527 -9.193 28.597 1.00 88.62 172 GLU A CA 1
ATOM 1381 C C . GLU A 1 172 ? -25.043 -9.309 28.644 1.00 88.62 172 GLU A C 1
ATOM 1383 O O . GLU A 1 172 ? -25.579 -10.014 29.504 1.00 88.62 172 GLU A O 1
ATOM 1388 N N . ASP A 1 173 ? -25.718 -8.595 27.749 1.00 80.81 173 ASP A N 1
ATOM 1389 C CA . ASP A 1 173 ? -27.155 -8.742 27.629 1.00 80.81 173 ASP A CA 1
ATOM 1390 C C . ASP A 1 173 ? -27.489 -10.129 27.077 1.00 80.81 173 ASP A C 1
ATOM 1392 O O . ASP A 1 173 ? -27.024 -10.491 26.000 1.00 80.81 173 ASP A O 1
ATOM 1396 N N . LEU A 1 174 ? -28.270 -10.916 27.816 1.00 77.88 174 LEU A N 1
ATOM 1397 C CA . LEU A 1 174 ? -28.610 -12.281 27.406 1.00 77.88 174 LEU A CA 1
ATOM 1398 C C . LEU A 1 174 ? -29.477 -12.291 26.145 1.00 77.88 174 LEU A C 1
ATOM 1400 O O . LEU A 1 174 ? -29.375 -13.221 25.350 1.00 77.88 174 LEU A O 1
ATOM 1404 N N . GLU A 1 175 ? -30.277 -11.245 25.953 1.00 71.69 175 GLU A N 1
ATOM 1405 C CA . GLU A 1 175 ? -31.101 -11.050 24.758 1.00 71.69 175 GLU A CA 1
ATOM 1406 C C . GLU A 1 175 ? -30.271 -10.563 23.562 1.00 71.69 175 GLU A C 1
ATOM 1408 O O . GLU A 1 175 ? -30.635 -10.805 22.415 1.00 71.69 175 GLU A O 1
ATOM 1413 N N . ARG A 1 176 ? -29.127 -9.907 23.813 1.00 76.25 176 ARG A N 1
ATOM 1414 C CA . ARG A 1 176 ? -28.241 -9.336 22.781 1.00 76.25 176 ARG A CA 1
ATOM 1415 C C . ARG A 1 176 ? -26.769 -9.599 23.084 1.00 76.25 176 ARG A C 1
ATOM 1417 O O . ARG A 1 176 ? -26.001 -8.655 23.333 1.00 76.25 176 ARG A O 1
ATOM 1424 N N . PRO A 1 177 ? -26.354 -10.876 23.086 1.00 81.81 177 PRO A N 1
ATOM 1425 C CA . PRO A 1 177 ? -24.965 -11.203 23.309 1.00 81.81 177 PRO A CA 1
ATOM 1426 C C . PRO A 1 177 ? -24.117 -10.660 22.162 1.00 81.81 177 PRO A C 1
ATOM 1428 O O . PRO A 1 177 ? -24.597 -10.435 21.050 1.00 81.81 177 PRO A O 1
ATOM 1431 N N . ILE A 1 178 ? -22.823 -10.477 22.406 1.00 82.06 178 ILE A N 1
ATOM 1432 C CA . ILE A 1 178 ? -21.897 -10.257 21.301 1.00 82.06 178 ILE A CA 1
ATOM 1433 C C . ILE A 1 178 ? -22.036 -11.444 20.329 1.00 82.06 178 ILE A C 1
ATOM 1435 O O . ILE A 1 178 ? -22.025 -12.594 20.786 1.00 82.06 178 ILE A O 1
ATOM 1439 N N . PRO A 1 179 ? -22.190 -11.193 19.010 1.00 81.12 179 PRO A N 1
ATOM 1440 C CA . PRO A 1 179 ? -22.424 -12.246 18.032 1.00 81.12 179 PRO A CA 1
ATOM 1441 C C . PRO A 1 179 ? -21.453 -13.417 18.210 1.00 81.12 179 PRO A C 1
ATOM 1443 O O . PRO A 1 179 ? -20.239 -13.224 18.324 1.00 81.12 179 PRO A O 1
ATOM 1446 N N . ARG A 1 180 ? -21.974 -14.651 18.222 1.00 77.94 180 ARG A N 1
ATOM 1447 C CA . ARG A 1 180 ? -21.129 -15.853 18.332 1.00 77.94 180 ARG A CA 1
ATOM 1448 C C . ARG A 1 180 ? -20.259 -16.028 17.089 1.00 77.94 180 ARG A C 1
ATOM 1450 O O . ARG A 1 180 ? -19.074 -16.329 17.217 1.00 77.94 180 ARG A O 1
ATOM 1457 N N . SER A 1 181 ? -20.827 -15.773 15.913 1.00 73.00 181 SER A N 1
ATOM 1458 C CA . SER A 1 181 ? -20.128 -15.746 14.630 1.00 73.00 181 SER A CA 1
ATOM 1459 C C . SER A 1 181 ? -19.664 -14.334 14.284 1.00 73.00 181 SER A C 1
ATOM 1461 O O . SER A 1 181 ? -20.355 -13.352 14.543 1.00 73.00 181 SER A O 1
ATOM 1463 N N . SER A 1 182 ? -18.488 -14.229 13.678 1.00 79.12 182 SER A N 1
ATOM 1464 C CA . SER A 1 182 ? -17.988 -12.975 13.120 1.00 79.12 182 SER A CA 1
ATOM 1465 C C . SER A 1 182 ? -18.585 -12.716 11.739 1.00 79.12 182 SER A C 1
ATOM 1467 O O . SER A 1 182 ? -18.844 -13.654 10.983 1.00 79.12 182 SER A O 1
ATOM 1469 N N . LYS A 1 183 ? -18.771 -11.439 11.387 1.00 79.38 183 LYS A N 1
ATOM 1470 C CA . LYS A 1 183 ? -19.008 -11.053 9.992 1.00 79.38 183 LYS A CA 1
ATOM 1471 C C . LYS A 1 183 ? -17.648 -10.708 9.378 1.00 79.38 183 LYS A C 1
ATOM 1473 O O . LYS A 1 183 ? -16.983 -9.802 9.892 1.00 79.38 183 LYS A O 1
ATOM 1478 N N . PRO A 1 184 ? -17.179 -11.434 8.350 1.00 83.38 184 PRO A N 1
ATOM 1479 C CA . PRO A 1 184 ? -15.969 -11.051 7.645 1.00 83.38 184 PRO A CA 1
ATOM 1480 C C . PRO A 1 184 ? -16.225 -9.737 6.909 1.00 83.38 184 PRO A C 1
ATOM 1482 O O . PRO A 1 184 ? -17.170 -9.628 6.130 1.00 83.38 184 PRO A O 1
ATOM 1485 N N . VAL A 1 185 ? -15.385 -8.742 7.169 1.00 82.69 185 VAL A N 1
ATOM 1486 C CA . VAL A 1 185 ? -15.398 -7.473 6.444 1.00 82.69 185 VAL A CA 1
ATOM 1487 C C . VAL A 1 185 ? -14.325 -7.553 5.369 1.00 82.69 185 VAL A C 1
ATOM 1489 O O . VAL A 1 185 ? -13.143 -7.598 5.728 1.00 82.69 185 VAL A O 1
ATOM 1492 N N . PRO A 1 186 ? -14.684 -7.635 4.074 1.00 80.44 186 PRO A N 1
ATOM 1493 C CA . PRO A 1 186 ? -13.693 -7.478 3.025 1.00 80.44 186 PRO A CA 1
ATOM 1494 C C . PRO A 1 186 ? -13.095 -6.086 3.156 1.00 80.44 186 PRO A C 1
ATOM 1496 O O . PRO A 1 186 ? -13.803 -5.132 3.471 1.00 80.44 186 PRO A O 1
ATOM 1499 N N . TYR A 1 187 ? -11.794 -5.964 2.934 1.00 78.12 187 TYR A N 1
ATOM 1500 C CA . TYR A 1 187 ? -11.196 -4.644 2.875 1.00 78.12 187 TYR A CA 1
ATOM 1501 C C . TYR A 1 187 ? -10.391 -4.452 1.610 1.00 78.12 187 TYR A C 1
ATOM 1503 O O . TYR A 1 187 ? -9.787 -5.373 1.056 1.00 78.12 187 TYR A O 1
ATOM 1511 N N . THR A 1 188 ? -10.381 -3.202 1.174 1.00 74.31 188 THR A N 1
ATOM 1512 C CA . THR A 1 188 ? -9.625 -2.774 0.007 1.00 74.31 188 THR A CA 1
ATOM 1513 C C . THR A 1 188 ? -8.330 -2.133 0.488 1.00 74.31 188 THR A C 1
ATOM 1515 O O . THR A 1 188 ? -8.365 -1.123 1.192 1.00 74.31 188 THR A O 1
ATOM 1518 N N . LYS A 1 189 ? -7.171 -2.711 0.145 1.00 79.62 189 LYS A N 1
ATOM 1519 C CA . LYS A 1 189 ? -5.880 -2.047 0.394 1.00 79.62 189 LYS A CA 1
ATOM 1520 C C . LYS A 1 189 ? -5.816 -0.827 -0.515 1.00 79.62 189 LYS A C 1
ATOM 1522 O O . LYS A 1 189 ? -5.940 -0.969 -1.730 1.00 79.62 189 LYS A O 1
ATOM 1527 N N . ARG A 1 190 ? -5.627 0.350 0.076 1.00 79.69 190 ARG A N 1
ATOM 1528 C CA . ARG A 1 190 ? -5.396 1.598 -0.652 1.00 79.69 190 ARG A CA 1
ATOM 1529 C C . ARG A 1 190 ? -3.910 1.908 -0.666 1.00 79.69 190 ARG A C 1
ATOM 1531 O O . ARG A 1 190 ? -3.238 1.765 0.352 1.00 79.69 190 ARG A O 1
ATOM 1538 N N . PHE A 1 191 ? -3.418 2.348 -1.811 1.00 79.38 191 PHE A N 1
ATOM 1539 C CA . PHE A 1 191 ? -2.028 2.750 -1.975 1.00 79.38 191 PHE A CA 1
ATOM 1540 C C . PHE A 1 191 ? -1.913 4.255 -1.772 1.00 79.38 191 PHE A C 1
ATOM 1542 O O . PHE A 1 191 ? -2.793 5.016 -2.177 1.00 79.38 191 PHE A O 1
ATOM 1549 N N . ASN A 1 192 ? -0.846 4.706 -1.114 1.00 71.19 192 ASN A N 1
ATOM 1550 C CA . ASN A 1 192 ? -0.675 6.131 -0.829 1.00 71.19 192 ASN A CA 1
ATOM 1551 C C . ASN A 1 192 ? 0.034 6.873 -1.976 1.00 71.19 192 ASN A C 1
ATOM 1553 O O . ASN A 1 192 ? 0.098 8.103 -1.950 1.00 71.19 192 ASN A O 1
ATOM 1557 N N . SER A 1 193 ? 0.584 6.155 -2.960 1.00 75.69 193 SER A N 1
ATOM 1558 C CA . SER A 1 193 ? 1.187 6.725 -4.168 1.00 75.69 193 SER A CA 1
ATOM 1559 C C . SER A 1 193 ? 1.073 5.775 -5.369 1.00 75.69 193 SER A C 1
ATOM 1561 O O . SER A 1 193 ? 0.997 4.557 -5.197 1.00 75.69 193 SER A O 1
ATOM 1563 N N . GLN A 1 194 ? 1.108 6.332 -6.588 1.00 79.38 194 GLN A N 1
ATOM 1564 C CA . GLN A 1 194 ? 1.221 5.560 -7.841 1.00 79.38 194 GLN A CA 1
ATOM 1565 C C . GLN A 1 194 ? 2.459 4.664 -7.836 1.00 79.38 194 GLN A C 1
ATOM 1567 O O . GLN A 1 194 ? 2.411 3.520 -8.268 1.00 79.38 194 GLN A O 1
ATOM 1572 N N . ARG A 1 195 ? 3.553 5.144 -7.249 1.00 75.44 195 ARG A N 1
ATOM 1573 C CA . ARG A 1 195 ? 4.784 4.372 -7.143 1.00 75.44 195 ARG A CA 1
ATOM 1574 C C . ARG A 1 195 ? 4.648 3.164 -6.213 1.00 75.44 195 ARG A C 1
ATOM 1576 O O . ARG A 1 195 ? 5.078 2.079 -6.577 1.00 75.44 195 ARG A O 1
ATOM 1583 N N . GLU A 1 196 ? 4.032 3.328 -5.036 1.00 75.44 196 GLU A N 1
ATOM 1584 C CA . GLU A 1 196 ? 3.731 2.212 -4.117 1.00 75.44 196 GLU A CA 1
ATOM 1585 C C . GLU A 1 196 ? 2.871 1.149 -4.815 1.00 75.44 196 GLU A C 1
ATOM 1587 O O . GLU A 1 196 ? 3.136 -0.046 -4.699 1.00 75.44 196 GLU A O 1
ATOM 1592 N N . PHE A 1 197 ? 1.883 1.599 -5.591 1.00 85.62 197 PHE A N 1
ATOM 1593 C CA . PHE A 1 197 ? 1.031 0.742 -6.410 1.00 85.62 197 PHE A CA 1
ATOM 1594 C C . PHE A 1 197 ? 1.833 -0.040 -7.463 1.00 85.62 197 PHE A C 1
ATOM 1596 O O . PHE A 1 197 ? 1.708 -1.260 -7.554 1.00 85.62 197 PHE A O 1
ATOM 1603 N N . TYR A 1 198 ? 2.713 0.636 -8.208 1.00 85.19 198 TYR A N 1
ATOM 1604 C CA . TYR A 1 198 ? 3.602 0.006 -9.187 1.00 85.19 198 TYR A CA 1
ATOM 1605 C C . TYR A 1 198 ? 4.585 -0.983 -8.562 1.00 85.19 198 TYR A C 1
ATOM 1607 O O . TYR A 1 198 ? 4.829 -2.041 -9.136 1.00 85.19 198 TYR A O 1
ATOM 1615 N N . PHE A 1 199 ? 5.122 -0.679 -7.379 1.00 77.75 199 PHE A N 1
ATOM 1616 C CA . PHE A 1 199 ? 6.014 -1.595 -6.670 1.00 77.75 199 PHE A CA 1
ATOM 1617 C C . PHE A 1 199 ? 5.316 -2.892 -6.279 1.00 77.75 199 PHE A C 1
ATOM 1619 O O . PHE A 1 199 ? 5.864 -3.969 -6.493 1.00 77.75 199 PHE A O 1
ATOM 1626 N N . GLU A 1 200 ? 4.109 -2.811 -5.724 1.00 83.75 200 GLU A N 1
ATOM 1627 C CA . GLU A 1 200 ? 3.368 -4.017 -5.357 1.00 83.75 200 GLU A CA 1
ATOM 1628 C C . GLU A 1 200 ? 3.021 -4.846 -6.602 1.00 83.75 200 GLU A C 1
ATOM 1630 O O . GLU A 1 200 ? 3.203 -6.063 -6.610 1.00 83.75 200 GLU A O 1
ATOM 1635 N N . MET A 1 201 ? 2.613 -4.181 -7.686 1.00 87.00 201 MET A N 1
ATOM 1636 C CA . MET A 1 201 ? 2.341 -4.828 -8.968 1.00 87.00 201 MET A CA 1
ATOM 1637 C C . MET A 1 201 ? 3.578 -5.541 -9.533 1.00 87.00 201 MET A C 1
ATOM 1639 O O . MET A 1 201 ? 3.479 -6.676 -10.002 1.00 87.00 201 MET A O 1
ATOM 1643 N N . ALA A 1 202 ? 4.752 -4.912 -9.442 1.00 79.75 202 ALA A N 1
ATOM 1644 C CA . ALA A 1 202 ? 6.021 -5.509 -9.842 1.00 79.75 202 ALA A CA 1
ATOM 1645 C C . ALA A 1 202 ? 6.322 -6.800 -9.080 1.00 79.75 202 ALA A C 1
ATOM 1647 O O . ALA A 1 202 ? 6.734 -7.792 -9.678 1.00 79.75 202 ALA A O 1
ATOM 1648 N N . GLU A 1 203 ? 6.123 -6.792 -7.763 1.00 79.06 203 GLU A N 1
ATOM 1649 C CA . GLU A 1 203 ? 6.379 -7.951 -6.909 1.00 79.06 203 GLU A CA 1
ATOM 1650 C C . GLU A 1 203 ? 5.420 -9.108 -7.205 1.00 79.06 203 GLU A C 1
ATOM 1652 O O . GLU A 1 203 ? 5.837 -10.270 -7.222 1.00 79.06 203 GLU A O 1
ATOM 1657 N N . GLU A 1 204 ? 4.150 -8.810 -7.492 1.00 85.06 204 GLU A N 1
ATOM 1658 C CA . GLU A 1 204 ? 3.180 -9.806 -7.960 1.00 85.06 204 GLU A CA 1
ATOM 1659 C C . GLU A 1 204 ? 3.621 -10.434 -9.294 1.00 85.06 204 GLU A C 1
ATOM 1661 O O . GLU A 1 204 ? 3.670 -11.663 -9.417 1.00 85.06 204 GLU A O 1
ATOM 1666 N N . LEU A 1 205 ? 4.020 -9.611 -10.271 1.00 82.25 205 LEU A N 1
ATOM 1667 C CA . LEU A 1 205 ? 4.486 -10.087 -11.579 1.00 82.25 205 LEU A CA 1
ATOM 1668 C C . LEU A 1 205 ? 5.774 -10.900 -11.470 1.00 82.25 205 LEU A C 1
ATOM 1670 O O . LEU A 1 205 ? 5.846 -11.989 -12.033 1.00 82.25 205 LEU A O 1
ATOM 1674 N N . LYS A 1 206 ? 6.763 -10.441 -10.695 1.00 76.19 206 LYS A N 1
ATOM 1675 C CA . LYS A 1 206 ? 8.000 -11.194 -10.436 1.00 76.19 206 LYS A CA 1
ATOM 1676 C C . LYS A 1 206 ? 7.719 -12.544 -9.800 1.00 76.19 206 LYS A C 1
ATOM 1678 O O . LYS A 1 206 ? 8.350 -13.529 -10.163 1.00 76.19 206 LYS A O 1
ATOM 1683 N N . ARG A 1 207 ? 6.766 -12.624 -8.867 1.00 81.19 207 ARG A N 1
ATOM 1684 C CA . ARG A 1 207 ? 6.392 -13.903 -8.248 1.00 81.19 207 ARG A CA 1
ATOM 1685 C C . ARG A 1 207 ? 5.793 -14.868 -9.266 1.00 81.19 207 ARG A C 1
ATOM 1687 O O . ARG A 1 207 ? 6.080 -16.060 -9.193 1.00 81.19 207 ARG A O 1
ATOM 1694 N N . LYS A 1 208 ? 4.977 -14.351 -10.188 1.00 83.25 208 LYS A N 1
ATOM 1695 C CA . LYS A 1 208 ? 4.307 -15.137 -11.231 1.00 83.25 208 LYS A CA 1
ATOM 1696 C C . LYS A 1 208 ? 5.248 -15.548 -12.369 1.00 83.25 208 LYS A C 1
ATOM 1698 O O . LYS A 1 208 ? 5.097 -16.632 -12.919 1.00 83.25 208 LYS A O 1
ATOM 1703 N N . TYR A 1 209 ? 6.232 -14.711 -12.684 1.00 79.38 209 TYR A N 1
ATOM 1704 C CA . TYR A 1 209 ? 7.048 -14.794 -13.895 1.00 79.38 209 TYR A CA 1
ATOM 1705 C C . TYR A 1 209 ? 8.549 -14.655 -13.611 1.00 79.38 209 TYR A C 1
ATOM 1707 O O . TYR A 1 209 ? 9.261 -13.962 -14.337 1.00 79.38 209 TYR A O 1
ATOM 1715 N N . LYS A 1 210 ? 9.033 -15.314 -12.548 1.00 68.19 210 LYS A N 1
ATOM 1716 C CA . LYS A 1 210 ? 10.407 -15.196 -12.014 1.00 68.19 210 LYS A CA 1
ATOM 1717 C C . LYS A 1 210 ? 11.535 -15.251 -13.055 1.00 68.19 210 LYS A C 1
ATOM 1719 O O . LYS A 1 210 ? 12.595 -14.701 -12.797 1.00 68.19 210 LYS A O 1
ATOM 1724 N N . GLU A 1 211 ? 11.316 -15.914 -14.186 1.00 64.31 211 GLU A N 1
ATOM 1725 C CA . GLU A 1 211 ? 12.333 -16.198 -15.209 1.00 64.31 211 GLU A CA 1
ATOM 1726 C C . GLU A 1 211 ? 12.152 -15.398 -16.509 1.00 64.31 211 GLU A C 1
ATOM 1728 O O . GLU A 1 211 ? 12.977 -15.492 -17.413 1.00 64.31 211 GLU A O 1
ATOM 1733 N N . ILE A 1 212 ? 11.066 -14.629 -16.639 1.00 63.19 212 ILE A N 1
ATOM 1734 C CA . ILE A 1 212 ? 10.700 -13.981 -17.911 1.00 63.19 212 ILE A CA 1
ATOM 1735 C C . ILE A 1 212 ? 11.209 -12.538 -17.995 1.00 63.19 212 ILE A C 1
ATOM 1737 O O . ILE A 1 212 ? 11.460 -12.032 -19.089 1.00 63.19 212 ILE A O 1
ATOM 1741 N N . PHE A 1 213 ? 11.341 -11.865 -16.854 1.00 67.31 213 PHE A N 1
ATOM 1742 C CA . PHE A 1 213 ? 11.662 -10.444 -16.811 1.00 67.31 213 PHE A CA 1
ATOM 1743 C C . PHE A 1 213 ? 13.089 -10.228 -16.341 1.00 67.31 213 PHE A C 1
ATOM 1745 O O . PHE A 1 213 ? 13.464 -10.664 -15.254 1.00 67.31 213 PHE A O 1
ATOM 1752 N N . GLU A 1 214 ? 13.868 -9.528 -17.157 1.00 60.16 214 GLU A N 1
ATOM 1753 C CA . GLU A 1 214 ? 15.222 -9.098 -16.792 1.00 60.16 214 GLU A CA 1
ATOM 1754 C C . GLU A 1 214 ? 15.167 -7.794 -16.016 1.00 60.16 214 GLU A C 1
ATOM 1756 O O . GLU A 1 214 ? 15.815 -7.655 -14.982 1.00 60.16 214 GLU A O 1
ATOM 1761 N N . HIS A 1 215 ? 14.348 -6.854 -16.508 1.00 66.75 215 HIS A N 1
ATOM 1762 C CA . HIS A 1 215 ? 14.341 -5.477 -16.036 1.00 66.75 215 HIS A CA 1
ATOM 1763 C C . HIS A 1 215 ? 12.930 -4.971 -15.793 1.00 66.75 215 HIS A C 1
ATOM 1765 O O . HIS A 1 215 ? 11.987 -5.218 -16.548 1.00 66.75 215 HIS A O 1
ATOM 1771 N N . LEU A 1 216 ? 12.822 -4.204 -14.720 1.00 68.88 216 LEU A N 1
ATOM 1772 C CA . LEU A 1 216 ? 11.616 -3.522 -14.304 1.00 68.88 216 LEU A CA 1
ATOM 1773 C C . LEU A 1 216 ? 11.972 -2.054 -14.086 1.00 68.88 216 LEU A C 1
ATOM 1775 O O . LEU A 1 216 ? 12.819 -1.749 -13.248 1.00 68.88 216 LEU A O 1
ATOM 1779 N N . GLU A 1 217 ? 11.332 -1.156 -14.824 1.00 69.19 217 GLU A N 1
ATOM 1780 C CA . GLU A 1 217 ? 11.507 0.288 -14.669 1.00 69.19 217 GLU A CA 1
ATOM 1781 C C . GLU A 1 217 ? 10.227 0.867 -14.049 1.00 69.19 217 GLU A C 1
ATOM 1783 O O . GLU A 1 217 ? 9.129 0.725 -14.587 1.00 69.19 217 GLU A O 1
ATOM 1788 N N . ILE A 1 218 ? 10.363 1.493 -12.878 1.00 67.25 218 ILE A N 1
ATOM 1789 C CA . ILE A 1 218 ? 9.266 2.168 -12.177 1.00 67.25 218 ILE A CA 1
ATOM 1790 C C . ILE A 1 218 ? 9.566 3.662 -12.142 1.00 67.25 218 ILE A C 1
ATOM 1792 O O . ILE A 1 218 ? 10.505 4.094 -11.474 1.00 67.25 218 ILE A O 1
ATOM 1796 N N . ASP A 1 219 ? 8.711 4.437 -12.797 1.00 67.38 219 ASP A N 1
ATOM 1797 C CA . ASP A 1 219 ? 8.664 5.896 -12.760 1.00 67.38 219 ASP A CA 1
ATOM 1798 C C . ASP A 1 219 ? 7.330 6.332 -12.116 1.00 67.38 219 ASP A C 1
ATOM 1800 O O . ASP A 1 219 ? 6.344 5.592 -12.178 1.00 67.38 219 ASP A O 1
ATOM 1804 N N . PRO A 1 220 ? 7.230 7.519 -11.491 1.00 62.97 220 PRO A N 1
ATOM 1805 C CA . PRO A 1 220 ? 5.949 8.028 -11.001 1.00 62.97 220 PRO A CA 1
ATOM 1806 C C . PRO A 1 220 ? 4.826 8.034 -12.051 1.00 62.97 220 PRO A C 1
ATOM 1808 O O . PRO A 1 220 ? 3.661 7.880 -11.692 1.00 62.97 220 PRO A O 1
ATOM 1811 N N . ARG A 1 221 ? 5.157 8.203 -13.337 1.00 65.31 221 ARG A N 1
ATOM 1812 C CA . ARG A 1 221 ? 4.190 8.291 -14.442 1.00 65.31 221 ARG A CA 1
ATOM 1813 C C . ARG A 1 221 ? 3.881 6.933 -15.062 1.00 65.31 221 ARG A C 1
ATOM 1815 O O . ARG A 1 221 ? 2.756 6.705 -15.505 1.00 65.31 221 ARG A O 1
ATOM 1822 N N . TYR A 1 222 ? 4.851 6.025 -15.089 1.00 78.88 222 TYR A N 1
ATOM 1823 C CA . TYR A 1 222 ? 4.720 4.758 -15.796 1.00 78.88 222 TYR A CA 1
ATOM 1824 C C . TYR A 1 222 ? 5.422 3.598 -15.094 1.00 78.88 222 TYR A C 1
ATOM 1826 O O . TYR A 1 222 ? 6.402 3.744 -14.370 1.00 78.88 222 TYR A O 1
ATOM 1834 N N . PHE A 1 223 ? 4.923 2.415 -15.394 1.00 83.94 223 PHE A N 1
ATOM 1835 C CA . PHE A 1 223 ? 5.488 1.129 -15.047 1.00 83.94 223 PHE A CA 1
ATOM 1836 C C . PHE A 1 223 ? 5.902 0.441 -16.346 1.00 83.94 223 PHE A C 1
ATOM 1838 O O . PHE A 1 223 ? 5.069 0.297 -17.239 1.00 83.94 223 PHE A O 1
ATOM 1845 N N . LYS A 1 224 ? 7.167 0.035 -16.474 1.00 87.69 224 LYS A N 1
ATOM 1846 C CA . LYS A 1 224 ? 7.676 -0.702 -17.635 1.00 87.69 224 LYS A CA 1
ATOM 1847 C C . LYS A 1 224 ? 8.272 -2.041 -17.230 1.00 87.69 224 LYS A C 1
ATOM 1849 O O . LYS A 1 224 ? 8.967 -2.165 -16.221 1.00 87.69 224 LYS A O 1
ATOM 1854 N N . LEU A 1 225 ? 8.021 -3.033 -18.069 1.00 84.38 225 LEU A N 1
ATOM 1855 C CA . LEU A 1 225 ? 8.419 -4.415 -17.877 1.00 84.38 225 LEU A CA 1
ATOM 1856 C C . LEU A 1 225 ? 9.111 -4.921 -19.143 1.00 84.38 225 LEU A C 1
ATOM 1858 O O . LEU A 1 225 ? 8.473 -5.059 -20.190 1.00 84.38 225 LEU A O 1
ATOM 1862 N N . HIS A 1 226 ? 10.410 -5.189 -19.037 1.00 82.38 226 HIS A N 1
ATOM 1863 C CA . HIS A 1 226 ? 11.241 -5.648 -20.147 1.00 82.38 226 HIS A CA 1
ATOM 1864 C C . HIS A 1 226 ? 11.412 -7.168 -20.080 1.00 82.38 226 HIS A C 1
ATOM 1866 O O . HIS A 1 226 ? 11.680 -7.731 -19.012 1.00 82.38 226 HIS A O 1
ATOM 1872 N N . LEU A 1 227 ? 11.261 -7.835 -21.223 1.00 79.81 227 LEU A N 1
ATOM 1873 C CA . LEU A 1 227 ? 11.550 -9.266 -21.343 1.00 79.81 227 LEU A CA 1
ATOM 1874 C C . LEU A 1 227 ? 13.064 -9.471 -21.484 1.00 79.81 227 LEU A C 1
ATOM 1876 O O . LEU A 1 227 ? 13.743 -8.627 -22.060 1.00 79.81 227 LEU A O 1
ATOM 1880 N N . SER A 1 228 ? 13.578 -10.580 -20.953 1.00 72.25 228 SER A N 1
ATOM 1881 C CA . SER A 1 228 ? 15.023 -10.854 -20.869 1.00 72.25 228 SER A CA 1
ATOM 1882 C C . SER A 1 228 ? 15.725 -11.276 -22.141 1.00 72.25 228 SER A C 1
ATOM 1884 O O . SER A 1 228 ? 16.948 -11.255 -22.213 1.00 72.25 228 SER A O 1
ATOM 1886 N N . ASP A 1 229 ? 14.959 -11.678 -23.136 1.00 73.81 229 ASP A N 1
ATOM 1887 C CA . ASP A 1 229 ? 15.463 -12.256 -24.372 1.00 73.81 229 ASP A CA 1
ATOM 1888 C C . ASP A 1 229 ? 14.982 -11.489 -25.603 1.00 73.81 229 ASP A C 1
ATOM 1890 O O . ASP A 1 229 ? 15.009 -11.991 -26.725 1.00 73.81 229 ASP A O 1
ATOM 1894 N N . VAL A 1 230 ? 14.534 -10.252 -25.393 1.00 79.31 230 VAL A N 1
ATOM 1895 C CA . VAL A 1 230 ? 14.196 -9.319 -26.464 1.00 79.31 230 VAL A CA 1
ATOM 1896 C C . VAL A 1 230 ? 14.929 -8.001 -26.224 1.00 79.31 230 VAL A C 1
ATOM 1898 O O . VAL A 1 230 ? 15.217 -7.655 -25.076 1.00 79.31 230 VAL A O 1
ATOM 1901 N N . PRO A 1 231 ? 15.206 -7.222 -27.279 1.00 78.94 231 PRO A N 1
ATOM 1902 C CA . PRO A 1 231 ? 15.817 -5.915 -27.113 1.00 78.94 231 PRO A CA 1
ATOM 1903 C C . PRO A 1 231 ? 15.048 -5.008 -26.136 1.00 78.94 231 PRO A C 1
ATOM 1905 O O . PRO A 1 231 ? 13.817 -4.961 -26.178 1.00 78.94 231 PRO A O 1
ATOM 1908 N N . PRO A 1 232 ? 15.743 -4.210 -25.303 1.00 72.38 232 PRO A N 1
ATOM 1909 C CA . PRO A 1 232 ? 15.128 -3.439 -24.219 1.00 72.38 232 PRO A CA 1
ATOM 1910 C C . PRO A 1 232 ? 14.202 -2.316 -24.701 1.00 72.38 232 PRO A C 1
ATOM 1912 O O . PRO A 1 232 ? 13.466 -1.743 -23.905 1.00 72.38 232 PRO A O 1
ATOM 1915 N N . TYR A 1 233 ? 14.218 -1.990 -25.994 1.00 81.31 233 TYR A N 1
ATOM 1916 C CA . TYR A 1 233 ? 13.241 -1.091 -26.603 1.00 81.31 233 TYR A CA 1
ATOM 1917 C C . TYR A 1 233 ? 11.873 -1.752 -26.853 1.00 81.31 233 TYR A C 1
ATOM 1919 O O . TYR A 1 233 ? 10.962 -1.081 -27.340 1.00 81.31 233 TYR A O 1
ATOM 1927 N N . PHE A 1 234 ? 11.717 -3.035 -26.518 1.00 84.50 234 PHE A N 1
ATOM 1928 C CA . PHE A 1 234 ? 10.431 -3.705 -26.373 1.00 84.50 234 PHE A CA 1
ATOM 1929 C C . PHE A 1 234 ? 10.088 -3.872 -24.899 1.00 84.50 234 PHE A C 1
ATOM 1931 O O . PHE A 1 234 ? 10.828 -4.498 -24.136 1.00 84.50 234 PHE A O 1
ATOM 1938 N N . HIS A 1 235 ? 8.939 -3.343 -24.495 1.00 88.31 235 HIS A N 1
ATOM 1939 C CA . HIS A 1 235 ? 8.490 -3.449 -23.112 1.00 88.31 235 HIS A CA 1
ATOM 1940 C C . HIS A 1 235 ? 6.977 -3.389 -23.006 1.00 88.31 235 HIS A C 1
ATOM 1942 O O . HIS A 1 235 ? 6.306 -2.729 -23.801 1.00 88.31 235 HIS A O 1
ATOM 1948 N N . PHE A 1 236 ? 6.437 -4.048 -21.986 1.00 90.06 236 PHE A N 1
ATOM 1949 C CA . PHE A 1 236 ? 5.072 -3.778 -21.557 1.00 90.06 236 PHE A CA 1
ATOM 1950 C C . PHE A 1 236 ? 5.079 -2.512 -20.713 1.00 90.06 236 PHE A C 1
ATOM 1952 O O . PHE A 1 236 ? 5.905 -2.373 -19.814 1.00 90.06 236 PHE A O 1
ATOM 1959 N N . GLU A 1 237 ? 4.186 -1.580 -21.009 1.00 90.50 237 GLU A N 1
ATOM 1960 C CA . GLU A 1 237 ? 4.031 -0.327 -20.284 1.00 90.50 237 GLU A CA 1
ATOM 1961 C C . GLU A 1 237 ? 2.628 -0.254 -19.687 1.00 90.50 237 GLU A C 1
ATOM 1963 O O . GLU A 1 237 ? 1.641 -0.597 -20.339 1.00 90.50 237 GLU A O 1
ATOM 1968 N N . LEU A 1 238 ? 2.550 0.235 -18.455 1.00 91.00 238 LEU A N 1
ATOM 1969 C CA . LEU A 1 238 ? 1.328 0.706 -17.832 1.00 91.00 238 LEU A CA 1
ATOM 1970 C C . LEU A 1 238 ? 1.522 2.174 -17.455 1.00 91.00 238 LEU A C 1
ATOM 1972 O O . LEU A 1 238 ? 2.481 2.527 -16.772 1.00 91.00 238 LEU A O 1
ATOM 1976 N N . ASN A 1 239 ? 0.638 3.043 -17.935 1.00 88.38 239 ASN A N 1
ATOM 1977 C CA . ASN A 1 239 ? 0.816 4.490 -17.870 1.00 88.38 239 ASN A CA 1
ATOM 1978 C C . ASN A 1 239 ? -0.495 5.185 -17.477 1.00 88.38 239 ASN A C 1
ATOM 1980 O O . ASN A 1 239 ? -1.502 5.079 -18.185 1.00 88.38 239 ASN A O 1
ATOM 1984 N N . PHE A 1 240 ? -0.488 5.910 -16.352 1.00 85.44 240 PHE A N 1
ATOM 1985 C CA . PHE A 1 240 ? -1.636 6.710 -15.916 1.00 85.44 240 PHE A CA 1
ATOM 1986 C C . PHE A 1 240 ? -1.734 7.993 -16.749 1.00 85.44 240 PHE A C 1
ATOM 1988 O O . PHE A 1 240 ? -0.988 8.957 -16.560 1.00 85.44 240 PHE A O 1
ATOM 1995 N N . ARG A 1 241 ? -2.723 8.049 -17.642 1.00 84.12 241 ARG A N 1
ATOM 1996 C CA . ARG A 1 241 ? -3.083 9.251 -18.398 1.00 84.12 241 ARG A CA 1
ATOM 1997 C C . ARG A 1 241 ? -4.012 10.118 -17.549 1.00 84.12 241 ARG A C 1
ATOM 1999 O O . ARG A 1 241 ? -5.223 10.138 -17.758 1.00 84.12 241 ARG A O 1
ATOM 2006 N N . ASN A 1 242 ? -3.439 10.834 -16.579 1.00 75.75 242 ASN A N 1
ATOM 2007 C CA . ASN A 1 242 ? -4.195 11.663 -15.625 1.00 75.75 242 ASN A CA 1
ATOM 2008 C C . ASN A 1 242 ? -5.144 12.665 -16.316 1.00 75.75 242 ASN A C 1
ATOM 2010 O O . ASN A 1 242 ? -6.261 12.865 -15.849 1.00 75.75 242 ASN A O 1
ATOM 2014 N N . GLU A 1 243 ? -4.727 13.252 -17.443 1.00 79.19 243 GLU A N 1
ATOM 2015 C CA . GLU A 1 243 ? -5.528 14.210 -18.224 1.00 79.19 243 GLU A CA 1
ATOM 2016 C C . GLU A 1 243 ? -6.812 13.592 -18.788 1.00 79.19 243 GLU A C 1
ATOM 2018 O O . GLU A 1 243 ? -7.859 14.235 -18.802 1.00 79.19 243 GLU A O 1
ATOM 2023 N N . THR A 1 244 ? -6.746 12.333 -19.226 1.00 81.12 244 THR A N 1
ATOM 2024 C CA . THR A 1 244 ? -7.880 11.630 -19.841 1.00 81.12 244 THR A CA 1
ATOM 2025 C C . THR A 1 244 ? -8.583 10.677 -18.885 1.00 81.12 244 THR A C 1
ATOM 2027 O O . THR A 1 244 ? -9.593 10.091 -19.266 1.00 81.12 244 THR A O 1
ATOM 2030 N N . ARG A 1 245 ? -8.085 10.529 -17.647 1.00 83.88 245 ARG A N 1
ATOM 2031 C CA . ARG A 1 245 ? -8.586 9.564 -16.654 1.00 83.88 245 ARG A CA 1
ATOM 2032 C C . ARG A 1 245 ? -8.611 8.128 -17.189 1.00 83.88 245 ARG A C 1
ATOM 2034 O O . ARG A 1 245 ? -9.532 7.354 -16.933 1.00 83.88 245 ARG A O 1
ATOM 2041 N N . MET A 1 246 ? -7.580 7.774 -17.951 1.00 87.38 246 MET A N 1
ATOM 2042 C CA . MET A 1 246 ? -7.401 6.431 -18.499 1.00 87.38 246 MET A CA 1
ATOM 2043 C C . MET A 1 246 ? -6.072 5.848 -18.034 1.00 87.38 246 MET A C 1
ATOM 2045 O O . MET A 1 246 ? -5.102 6.569 -17.804 1.00 87.38 246 MET A O 1
ATOM 2049 N N . ILE A 1 247 ? -6.012 4.528 -17.948 1.00 88.88 247 ILE A N 1
ATOM 2050 C CA . ILE A 1 247 ? -4.769 3.780 -17.783 1.00 88.88 247 ILE A CA 1
ATOM 2051 C C . ILE A 1 247 ? -4.485 3.118 -19.121 1.00 88.88 247 ILE A C 1
ATOM 2053 O O . ILE A 1 247 ? -5.283 2.317 -19.604 1.00 88.88 247 ILE A O 1
ATOM 2057 N N . GLU A 1 248 ? -3.380 3.506 -19.745 1.00 91.00 248 GLU A N 1
ATOM 2058 C CA . GLU A 1 248 ? -2.854 2.846 -20.937 1.00 91.00 248 GLU A CA 1
ATOM 2059 C C . GLU A 1 248 ? -2.084 1.610 -20.489 1.00 91.00 248 GLU A C 1
ATOM 2061 O O . GLU A 1 248 ? -1.236 1.716 -19.605 1.00 91.00 248 GLU A O 1
ATOM 2066 N N . ILE A 1 249 ? -2.385 0.456 -21.076 1.00 91.56 249 ILE A N 1
ATOM 2067 C CA . ILE A 1 249 ? -1.673 -0.798 -20.822 1.00 91.56 249 ILE A CA 1
ATOM 2068 C C . ILE A 1 249 ? -1.359 -1.417 -22.171 1.00 91.56 249 ILE A C 1
ATOM 2070 O O . ILE A 1 249 ? -2.269 -1.576 -22.987 1.00 91.56 249 ILE A O 1
ATOM 2074 N N . GLY A 1 250 ? -0.103 -1.765 -22.433 1.00 91.25 250 GLY A N 1
ATOM 2075 C CA . GLY A 1 250 ? 0.225 -2.372 -23.716 1.00 91.25 250 GLY A CA 1
ATOM 2076 C C . GLY A 1 250 ? 1.688 -2.690 -23.949 1.00 91.25 250 GLY A C 1
ATOM 2077 O O . GLY A 1 250 ? 2.544 -2.408 -23.119 1.00 91.25 250 GLY A O 1
ATOM 2078 N N . LEU A 1 251 ? 1.962 -3.268 -25.116 1.00 90.88 251 LEU A N 1
ATOM 2079 C CA . LEU A 1 251 ? 3.302 -3.498 -25.644 1.00 90.88 251 LEU A CA 1
ATOM 2080 C C . LEU A 1 251 ? 3.773 -2.268 -26.424 1.00 90.88 251 LEU A C 1
ATOM 2082 O O . LEU A 1 251 ? 3.103 -1.810 -27.354 1.00 90.88 251 LEU A O 1
ATOM 2086 N N . HIS A 1 252 ? 4.932 -1.739 -26.056 1.00 91.31 252 HIS A N 1
ATOM 2087 C CA . HIS A 1 252 ? 5.562 -0.583 -26.680 1.00 91.31 252 HIS A CA 1
ATOM 2088 C C . HIS A 1 252 ? 6.849 -1.004 -27.396 1.00 91.31 252 HIS A C 1
ATOM 2090 O O . HIS A 1 252 ? 7.619 -1.814 -26.884 1.00 91.31 252 HIS A O 1
ATOM 2096 N N . LEU A 1 253 ? 7.057 -0.447 -28.591 1.00 88.62 253 LEU A N 1
ATOM 2097 C CA . LEU A 1 253 ? 8.207 -0.686 -29.454 1.00 88.62 253 LEU A CA 1
ATOM 2098 C C . LEU A 1 253 ? 8.891 0.670 -29.718 1.00 88.62 253 LEU A C 1
ATOM 2100 O O . LEU A 1 253 ? 8.444 1.442 -30.570 1.00 88.62 253 LEU A O 1
ATOM 2104 N N . GLU A 1 254 ? 9.965 0.968 -28.987 1.00 84.81 254 GLU A N 1
ATOM 2105 C CA . GLU A 1 254 ? 10.672 2.265 -28.969 1.00 84.81 254 GLU A CA 1
ATOM 2106 C C . GLU A 1 254 ? 12.101 2.162 -29.550 1.00 84.81 254 GLU A C 1
ATOM 2108 O O . GLU A 1 254 ? 13.080 2.542 -28.902 1.00 84.81 254 GLU A O 1
ATOM 2113 N N . SER A 1 255 ? 12.246 1.600 -30.756 1.00 78.00 255 SER A N 1
ATOM 2114 C CA . SER A 1 255 ? 13.562 1.406 -31.396 1.00 78.00 255 SER A CA 1
ATOM 2115 C C . SER A 1 255 ? 14.012 2.655 -32.164 1.00 78.00 255 SER A C 1
ATOM 2117 O O . SER A 1 255 ? 13.167 3.348 -32.732 1.00 78.00 255 SER A O 1
ATOM 2119 N N . PRO A 1 256 ? 15.326 2.938 -32.256 1.00 68.94 256 PRO A N 1
ATOM 2120 C CA . PRO A 1 256 ? 15.857 3.887 -33.235 1.00 68.94 256 PRO A CA 1
ATOM 2121 C C . PRO A 1 256 ? 15.795 3.368 -34.687 1.00 68.94 256 PRO A C 1
ATOM 2123 O O . PRO A 1 256 ? 15.829 4.171 -35.615 1.00 68.94 256 PRO A O 1
ATOM 2126 N N . GLN A 1 257 ? 15.705 2.050 -34.906 1.00 79.31 257 GLN A N 1
ATOM 2127 C CA . GLN A 1 257 ? 15.698 1.435 -36.240 1.00 79.31 257 GLN A CA 1
ATOM 2128 C C . GLN A 1 257 ? 14.268 1.346 -36.789 1.00 79.31 257 GLN A C 1
ATOM 2130 O O . GLN A 1 257 ? 13.509 0.439 -36.445 1.00 79.31 257 GLN A O 1
ATOM 2135 N N . GLU A 1 258 ? 13.890 2.290 -37.655 1.00 79.12 258 GLU A N 1
ATOM 2136 C CA . GLU A 1 258 ? 12.522 2.402 -38.183 1.00 79.12 258 GLU A CA 1
ATOM 2137 C C . GLU A 1 258 ? 12.023 1.138 -38.876 1.00 79.12 258 GLU A C 1
ATOM 2139 O O . GLU A 1 258 ? 10.926 0.664 -38.567 1.00 79.12 258 GLU A O 1
ATOM 2144 N N . VAL A 1 259 ? 12.823 0.623 -39.811 1.00 79.94 259 VAL A N 1
ATOM 2145 C CA . VAL A 1 259 ? 12.439 -0.465 -40.719 1.00 79.94 259 VAL A CA 1
ATOM 2146 C C . VAL A 1 259 ? 12.202 -1.755 -39.942 1.00 79.94 259 VAL A C 1
ATOM 2148 O O . VAL A 1 259 ? 11.137 -2.355 -40.058 1.00 79.94 259 VAL A O 1
ATOM 2151 N N . GLU A 1 260 ? 13.154 -2.137 -39.094 1.00 80.75 260 GLU A N 1
ATOM 2152 C CA . GLU A 1 260 ? 13.070 -3.328 -38.243 1.00 80.75 260 GLU A CA 1
ATOM 2153 C C . GLU A 1 260 ? 11.882 -3.231 -37.276 1.00 80.75 260 GLU A C 1
ATOM 2155 O O . GLU A 1 260 ? 11.057 -4.139 -37.190 1.00 80.75 260 GLU A O 1
ATOM 2160 N N . ASN A 1 261 ? 11.723 -2.086 -36.603 1.00 81.56 261 ASN A N 1
ATOM 2161 C CA . ASN A 1 261 ? 10.610 -1.857 -35.681 1.00 81.56 261 ASN A CA 1
ATOM 2162 C C . ASN A 1 261 ? 9.248 -1.944 -36.386 1.00 81.56 261 ASN A C 1
ATOM 2164 O O . ASN A 1 261 ? 8.292 -2.478 -35.820 1.00 81.56 261 ASN A O 1
ATOM 2168 N N . ARG A 1 262 ? 9.160 -1.453 -37.628 1.00 85.25 262 ARG A N 1
ATOM 2169 C CA . ARG A 1 262 ? 7.943 -1.518 -38.441 1.00 85.25 262 ARG A CA 1
ATOM 2170 C C . ARG A 1 262 ? 7.600 -2.953 -38.823 1.00 85.25 262 ARG A C 1
ATOM 2172 O O . ARG A 1 262 ? 6.455 -3.353 -38.645 1.00 85.25 262 ARG A O 1
ATOM 2179 N N . GLN A 1 263 ? 8.579 -3.725 -39.291 1.00 86.56 263 GLN A N 1
ATOM 2180 C CA . GLN A 1 263 ? 8.384 -5.132 -39.655 1.00 86.56 263 GLN A CA 1
ATOM 2181 C C . GLN A 1 263 ? 7.880 -5.955 -38.465 1.00 86.56 263 GLN A C 1
ATOM 2183 O O . GLN A 1 263 ? 6.930 -6.727 -38.598 1.00 86.56 263 GLN A O 1
ATOM 2188 N N . ILE A 1 264 ? 8.469 -5.738 -37.284 1.00 86.69 264 ILE A N 1
ATOM 2189 C CA . ILE A 1 264 ? 8.038 -6.396 -36.045 1.00 86.69 264 ILE A CA 1
ATOM 2190 C C . ILE A 1 264 ? 6.599 -6.009 -35.712 1.00 86.69 264 ILE A C 1
ATOM 2192 O O . ILE A 1 264 ? 5.773 -6.880 -35.445 1.00 86.69 264 ILE A O 1
ATOM 2196 N N . PHE A 1 265 ? 6.283 -4.714 -35.757 1.00 88.44 265 PHE A N 1
ATOM 2197 C CA . PHE A 1 265 ? 4.945 -4.217 -35.458 1.00 88.44 265 PHE A CA 1
ATOM 2198 C C . PHE A 1 265 ? 3.876 -4.787 -36.399 1.00 88.44 265 PHE A C 1
ATOM 2200 O O . PHE A 1 265 ? 2.857 -5.286 -35.924 1.00 88.44 265 PHE A O 1
ATOM 2207 N N . GLU A 1 266 ? 4.112 -4.757 -37.713 1.00 89.38 266 GLU A N 1
ATOM 2208 C CA . GLU A 1 266 ? 3.181 -5.272 -38.726 1.00 89.38 266 GLU A CA 1
ATOM 2209 C C . GLU A 1 266 ? 2.957 -6.783 -38.568 1.00 89.38 266 GLU A C 1
ATOM 2211 O O . GLU A 1 266 ? 1.822 -7.262 -38.667 1.00 89.38 266 GLU A O 1
ATOM 2216 N N . LYS A 1 267 ? 4.018 -7.541 -38.260 1.00 88.31 267 LYS A N 1
ATOM 2217 C CA . LYS A 1 267 ? 3.907 -8.984 -38.023 1.00 88.31 267 LYS A CA 1
ATOM 2218 C C . LYS A 1 267 ? 3.119 -9.291 -36.753 1.00 88.31 267 LYS A C 1
ATOM 2220 O O . LYS A 1 267 ? 2.181 -10.084 -36.809 1.00 88.31 267 LYS A O 1
ATOM 2225 N N . LEU A 1 268 ? 3.423 -8.611 -35.645 1.00 87.31 268 LEU A N 1
ATOM 2226 C CA . LEU A 1 268 ? 2.664 -8.749 -34.400 1.00 87.31 268 LEU A CA 1
ATOM 2227 C C . LEU A 1 268 ? 1.197 -8.373 -34.593 1.00 87.31 268 LEU A C 1
ATOM 2229 O O . LEU A 1 268 ? 0.317 -9.086 -34.118 1.00 87.31 268 LEU A O 1
ATOM 2233 N N . GLN A 1 269 ? 0.917 -7.286 -35.313 1.00 87.06 269 GLN A N 1
ATOM 2234 C CA . GLN A 1 269 ? -0.445 -6.869 -35.631 1.00 87.06 269 GLN A CA 1
ATOM 2235 C C . GLN A 1 269 ? -1.201 -7.961 -36.390 1.00 87.06 269 GLN A C 1
ATOM 2237 O O . GLN A 1 269 ? -2.312 -8.313 -35.997 1.00 87.06 269 GLN A O 1
ATOM 2242 N N . LYS A 1 270 ? -0.592 -8.537 -37.429 1.00 86.06 270 LYS A N 1
ATOM 2243 C CA . LYS A 1 270 ? -1.205 -9.603 -38.229 1.00 86.06 270 LYS A CA 1
ATOM 2244 C C . LYS A 1 270 ? -1.445 -10.883 -37.425 1.00 86.06 270 LYS A C 1
ATOM 2246 O O . LYS A 1 270 ? -2.496 -11.498 -37.572 1.00 86.06 270 LYS A O 1
ATOM 2251 N N . GLU A 1 271 ? -0.489 -11.280 -36.587 1.00 81.62 271 GLU A N 1
ATOM 2252 C CA . GLU A 1 271 ? -0.583 -12.501 -35.775 1.00 81.62 271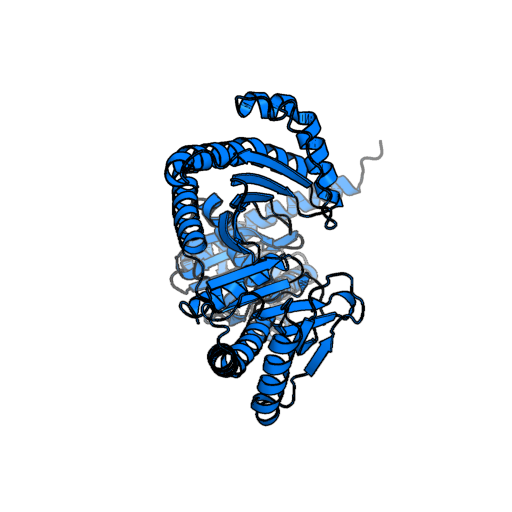 GLU A CA 1
ATOM 2253 C C . GLU A 1 271 ? -1.589 -12.377 -34.621 1.00 81.62 271 GLU A C 1
ATOM 2255 O O . GLU A 1 271 ? -2.115 -13.384 -34.160 1.00 81.62 271 GLU A O 1
ATOM 2260 N N . THR A 1 272 ? -1.875 -11.159 -34.149 1.00 76.25 272 THR A N 1
ATOM 2261 C CA . THR A 1 272 ? -2.676 -10.944 -32.926 1.00 76.25 272 THR A CA 1
ATOM 2262 C C . THR A 1 272 ? -4.060 -10.350 -33.181 1.00 76.25 272 THR A C 1
ATOM 2264 O O . THR A 1 272 ? -4.942 -10.490 -32.331 1.00 76.25 272 THR A O 1
ATOM 2267 N N . GLN A 1 273 ? -4.305 -9.774 -34.367 1.00 71.75 273 GLN A N 1
ATOM 2268 C CA . GLN A 1 273 ? -5.629 -9.291 -34.792 1.00 71.75 273 GLN A CA 1
ATOM 2269 C C . GLN A 1 273 ? -6.720 -10.373 -34.751 1.00 71.75 273 GLN A C 1
ATOM 2271 O O . GLN A 1 273 ? -7.900 -10.047 -34.652 1.00 71.75 273 GLN A O 1
ATOM 2276 N N . THR A 1 274 ? -6.344 -11.652 -34.794 1.00 62.69 274 THR A N 1
ATOM 2277 C CA . THR A 1 274 ? -7.265 -12.797 -34.740 1.00 62.69 274 THR A CA 1
ATOM 2278 C C . THR A 1 274 ? -7.686 -13.197 -33.327 1.00 62.69 274 THR A C 1
ATOM 2280 O O . THR A 1 274 ? -8.624 -13.980 -33.188 1.00 62.69 274 THR A O 1
ATOM 2283 N N . HIS A 1 275 ? -7.014 -12.701 -32.282 1.00 61.28 275 HIS A N 1
ATOM 2284 C CA . HIS A 1 275 ? -7.151 -13.250 -30.930 1.00 61.28 275 HIS A CA 1
ATOM 2285 C C . HIS A 1 275 ? -7.861 -12.331 -29.931 1.00 61.28 275 HIS A C 1
ATOM 2287 O O . HIS A 1 275 ? -8.458 -12.851 -28.991 1.00 61.28 275 HIS A O 1
ATOM 2293 N N . VAL A 1 276 ? -7.854 -11.002 -30.117 1.00 60.66 276 VAL A N 1
ATOM 2294 C CA . VAL A 1 276 ? -8.437 -10.069 -29.132 1.00 60.66 276 VAL A CA 1
ATOM 2295 C C . VAL A 1 276 ? -9.007 -8.813 -29.809 1.00 60.66 276 VAL A C 1
ATOM 2297 O O . VAL A 1 276 ? -8.282 -8.038 -30.428 1.00 60.66 276 VAL A O 1
ATOM 2300 N N . SER A 1 277 ? -10.312 -8.561 -29.655 1.00 58.16 277 SER A N 1
ATOM 2301 C CA . SER A 1 277 ? -11.026 -7.441 -30.303 1.00 58.16 277 SER A CA 1
ATOM 2302 C C . SER A 1 277 ? -10.755 -6.054 -29.698 1.00 58.16 277 SER A C 1
ATOM 2304 O O . SER A 1 277 ? -11.232 -5.052 -30.226 1.00 58.16 277 SER A O 1
ATOM 2306 N N . ASN A 1 278 ? -10.024 -5.976 -28.583 1.00 75.12 278 ASN A N 1
ATOM 2307 C CA . ASN A 1 278 ? -9.906 -4.762 -27.762 1.00 75.12 278 ASN A CA 1
ATOM 2308 C C . ASN A 1 278 ? -8.533 -4.072 -27.847 1.00 75.12 278 ASN A C 1
ATOM 2310 O O . ASN A 1 278 ? -8.304 -3.069 -27.159 1.00 75.12 278 ASN A O 1
ATOM 2314 N N . PHE A 1 279 ? -7.621 -4.579 -28.678 1.00 82.81 279 PHE A N 1
ATOM 2315 C CA . PHE A 1 279 ? -6.318 -3.957 -28.890 1.00 82.81 279 PHE A CA 1
ATOM 2316 C C . PHE A 1 279 ? -6.394 -2.817 -29.899 1.00 82.81 279 PHE A C 1
ATOM 2318 O O . PHE A 1 279 ? -7.030 -2.906 -30.950 1.00 82.81 279 PHE A O 1
ATOM 2325 N N . ARG A 1 280 ? -5.701 -1.730 -29.575 1.00 85.00 280 ARG A N 1
ATOM 2326 C CA . ARG A 1 280 ? -5.467 -0.593 -30.457 1.00 85.00 280 ARG A CA 1
ATOM 2327 C C . ARG A 1 280 ? -4.035 -0.643 -30.952 1.00 85.00 280 ARG A C 1
ATOM 2329 O O . ARG A 1 280 ? -3.116 -0.913 -30.186 1.00 85.00 280 ARG A O 1
ATOM 2336 N N . PHE A 1 281 ? -3.867 -0.324 -32.226 1.00 85.50 281 PHE A N 1
ATOM 2337 C CA . PHE A 1 281 ? -2.579 -0.257 -32.898 1.00 85.50 281 PHE A CA 1
ATOM 2338 C C . PHE A 1 281 ? -2.291 1.205 -33.219 1.00 85.50 281 PHE A C 1
ATOM 2340 O O . PHE A 1 281 ? -3.115 1.878 -33.840 1.00 85.50 281 PHE A O 1
ATOM 2347 N N . GLN A 1 282 ? -1.148 1.711 -32.765 1.00 86.06 282 GLN A N 1
ATOM 2348 C CA . GLN A 1 282 ? -0.704 3.067 -33.068 1.00 86.06 282 GLN A CA 1
ATOM 2349 C C . GLN A 1 282 ? 0.707 3.040 -33.635 1.00 86.06 282 GLN A C 1
ATOM 2351 O O . GLN A 1 282 ? 1.642 2.601 -32.965 1.00 86.06 282 GLN A O 1
ATOM 2356 N N . ASP A 1 283 ? 0.838 3.566 -34.848 1.00 84.25 283 ASP A N 1
ATOM 2357 C CA . ASP A 1 283 ? 2.110 3.797 -35.518 1.00 84.25 283 ASP A CA 1
ATOM 2358 C C . ASP A 1 283 ? 2.426 5.298 -35.494 1.00 84.25 283 ASP A C 1
ATOM 2360 O O . ASP A 1 283 ? 1.952 6.062 -36.336 1.00 84.25 283 ASP A O 1
ATOM 2364 N N . ASN A 1 284 ? 3.177 5.735 -34.478 1.00 78.06 284 ASN A N 1
ATOM 2365 C CA . ASN A 1 284 ? 3.644 7.115 -34.373 1.00 78.06 284 ASN A CA 1
ATOM 2366 C C . ASN A 1 284 ? 5.154 7.165 -34.622 1.00 78.06 284 ASN A C 1
ATOM 2368 O O . ASN A 1 284 ? 5.957 7.127 -33.682 1.00 78.06 284 ASN A O 1
ATOM 2372 N N . TRP A 1 285 ? 5.538 7.306 -35.887 1.00 71.62 285 TRP A N 1
ATOM 2373 C CA . TRP A 1 285 ? 6.910 7.627 -36.261 1.00 71.62 285 TRP A CA 1
ATOM 2374 C C . TRP A 1 285 ? 7.044 9.131 -36.561 1.00 71.62 285 TRP A C 1
ATOM 2376 O O . TRP A 1 285 ? 6.302 9.647 -37.405 1.00 71.62 285 TRP A O 1
ATOM 2386 N N . PRO A 1 286 ? 7.917 9.884 -35.863 1.00 65.19 286 PRO A N 1
ATOM 2387 C CA . PRO A 1 286 ? 8.111 11.298 -36.162 1.00 65.19 286 PRO A CA 1
ATOM 2388 C C . PRO A 1 286 ? 8.684 11.460 -37.578 1.00 65.19 286 PRO A C 1
ATOM 2390 O O . PRO A 1 286 ? 9.674 10.830 -37.926 1.00 65.19 286 PRO A O 1
ATOM 2393 N N . LYS A 1 287 ? 8.070 12.326 -38.397 1.00 57.62 287 LYS A N 1
ATOM 2394 C CA . LYS A 1 287 ? 8.484 12.578 -39.793 1.00 57.62 287 LYS A CA 1
ATOM 2395 C C . LYS A 1 287 ? 9.747 13.443 -39.941 1.00 57.62 287 LYS A C 1
ATOM 2397 O O . LYS A 1 287 ? 10.194 13.653 -41.060 1.00 57.62 287 LYS A O 1
ATOM 2402 N N . ASN A 1 288 ? 10.298 13.970 -38.846 1.00 51.31 288 ASN A N 1
ATOM 2403 C CA . ASN A 1 288 ? 11.393 14.940 -38.885 1.00 51.31 288 ASN A CA 1
ATOM 2404 C C . ASN A 1 288 ? 12.715 14.301 -38.437 1.00 51.31 288 ASN A C 1
ATOM 2406 O O . ASN A 1 288 ? 12.749 13.620 -37.414 1.00 51.31 288 ASN A O 1
ATOM 2410 N N . GLU A 1 289 ? 13.803 14.624 -39.144 1.00 50.00 289 GLU A N 1
ATOM 2411 C CA . GLU A 1 289 ? 15.200 14.163 -38.967 1.00 50.00 289 GLU A CA 1
ATOM 2412 C C . GLU A 1 289 ? 15.825 14.443 -37.579 1.00 50.00 289 GLU A C 1
ATOM 2414 O O . GLU A 1 289 ? 16.975 14.103 -37.311 1.00 50.00 289 GLU A O 1
ATOM 2419 N N . GLY A 1 290 ? 15.075 15.045 -36.656 1.00 46.69 290 GLY A N 1
ATOM 2420 C CA . GLY A 1 290 ? 15.517 15.400 -35.311 1.00 46.69 290 GLY A CA 1
ATOM 2421 C C . GLY A 1 290 ? 15.501 14.230 -34.326 1.00 46.69 290 GLY A C 1
ATOM 2422 O O . GLY A 1 290 ? 14.832 14.335 -33.305 1.00 46.69 290 GLY A O 1
ATOM 2423 N N . GLY A 1 291 ? 16.193 13.126 -34.630 1.00 51.00 291 GLY A N 1
ATOM 2424 C CA . GLY A 1 291 ? 16.709 12.132 -33.665 1.00 51.00 291 GLY A CA 1
ATOM 2425 C C . GLY A 1 291 ? 15.758 11.518 -32.618 1.00 51.00 291 GLY A C 1
ATOM 2426 O O . GLY A 1 291 ? 16.230 10.894 -31.668 1.00 51.00 291 GLY A O 1
ATOM 2427 N N . GLY A 1 292 ? 14.442 11.696 -32.731 1.00 55.91 292 GLY A N 1
ATOM 2428 C CA . GLY A 1 292 ? 13.469 11.148 -31.790 1.00 55.91 292 GLY A CA 1
ATOM 2429 C C . GLY A 1 292 ? 13.294 9.645 -31.993 1.00 55.91 292 GLY A C 1
ATOM 2430 O O . GLY A 1 292 ? 13.187 9.182 -33.125 1.00 55.91 292 GLY A O 1
ATOM 2431 N N . ARG A 1 293 ? 13.219 8.871 -30.903 1.00 59.84 293 ARG A N 1
ATOM 2432 C CA . ARG A 1 293 ? 12.831 7.454 -30.982 1.00 59.84 293 ARG A CA 1
ATOM 2433 C C . ARG A 1 293 ? 11.389 7.382 -31.486 1.00 59.84 293 ARG A C 1
ATOM 2435 O O . ARG A 1 293 ? 10.489 7.934 -30.847 1.00 59.84 293 ARG A O 1
ATOM 2442 N N . GLY A 1 294 ? 11.166 6.735 -32.625 1.00 66.81 294 GLY A N 1
ATOM 2443 C CA . GLY A 1 294 ? 9.813 6.445 -33.075 1.00 66.81 294 GLY A CA 1
ATOM 2444 C C . GLY A 1 294 ? 9.135 5.457 -32.131 1.00 66.81 294 GLY A C 1
ATOM 2445 O O . GLY A 1 294 ? 9.795 4.628 -31.500 1.00 66.81 294 GLY A O 1
ATOM 2446 N N . LYS A 1 295 ? 7.816 5.590 -31.963 1.00 79.69 295 LYS A N 1
ATOM 2447 C CA . LYS A 1 295 ? 7.064 4.820 -30.967 1.00 79.69 295 LYS A CA 1
ATOM 2448 C C . LYS A 1 295 ? 5.868 4.140 -31.614 1.00 79.69 295 LYS A C 1
ATOM 2450 O O . LYS A 1 295 ? 4.866 4.789 -31.920 1.00 79.69 295 LYS A O 1
ATOM 2455 N N . ARG A 1 296 ? 5.949 2.816 -31.741 1.00 85.81 296 ARG A N 1
ATOM 2456 C CA . ARG A 1 296 ? 4.806 1.966 -32.097 1.00 85.81 296 ARG A CA 1
ATOM 2457 C C . ARG A 1 296 ? 4.244 1.300 -30.851 1.00 85.81 296 ARG A C 1
ATOM 2459 O O . ARG A 1 296 ? 4.992 0.990 -29.923 1.00 85.81 296 ARG A O 1
ATOM 2466 N N . ARG A 1 297 ? 2.922 1.144 -30.779 1.00 88.38 297 ARG A N 1
ATOM 2467 C CA . ARG A 1 297 ? 2.245 0.630 -29.577 1.00 88.38 297 ARG A CA 1
ATOM 2468 C C . ARG A 1 297 ? 1.074 -0.267 -29.934 1.00 88.38 297 ARG A C 1
ATOM 2470 O O . ARG A 1 297 ? 0.285 0.070 -30.818 1.00 88.38 297 ARG A O 1
ATOM 2477 N N . ILE A 1 298 ? 0.939 -1.350 -29.178 1.00 88.75 298 ILE A N 1
ATOM 2478 C CA . ILE A 1 298 ? -0.237 -2.218 -29.153 1.00 88.75 298 ILE A CA 1
ATOM 2479 C C . ILE A 1 298 ? -0.810 -2.141 -27.742 1.00 88.75 298 ILE A C 1
ATOM 2481 O O . ILE A 1 298 ? -0.185 -2.633 -26.807 1.00 88.75 298 ILE A O 1
ATOM 2485 N N . TYR A 1 299 ? -1.952 -1.484 -27.557 1.00 89.81 299 TYR A N 1
ATOM 2486 C CA . TYR A 1 299 ? -2.423 -1.101 -26.221 1.00 89.81 299 TYR A CA 1
ATOM 2487 C C . TYR A 1 299 ? -3.945 -1.129 -26.082 1.00 89.81 299 TYR A C 1
ATOM 2489 O O . TYR A 1 299 ? -4.691 -1.116 -27.061 1.00 89.81 299 TYR A O 1
ATOM 2497 N N . SER A 1 300 ? -4.397 -1.132 -24.837 1.00 88.50 300 SER A N 1
ATOM 2498 C CA . SER A 1 300 ? -5.786 -0.989 -24.428 1.00 88.50 300 SER A CA 1
ATOM 2499 C C . SER A 1 300 ? -5.872 0.116 -23.384 1.00 88.50 300 SER A C 1
ATOM 2501 O O . SER A 1 300 ? -4.877 0.498 -22.763 1.00 88.50 300 SER A O 1
ATOM 2503 N N . TYR A 1 301 ? -7.079 0.647 -23.202 1.00 88.44 301 TYR A N 1
ATOM 2504 C CA . TYR A 1 301 ? -7.348 1.597 -22.136 1.00 88.44 301 TYR A CA 1
ATOM 2505 C C . TYR A 1 301 ? -8.293 1.000 -21.107 1.00 88.44 301 TYR A C 1
ATOM 2507 O O . TYR A 1 301 ? -9.349 0.476 -21.459 1.00 88.44 301 TYR A O 1
ATOM 2515 N N . VAL A 1 302 ? -7.945 1.182 -19.840 1.00 86.31 302 VAL A N 1
ATOM 2516 C CA . VAL A 1 302 ? -8.842 0.951 -18.709 1.00 86.31 302 VAL A CA 1
ATOM 2517 C C . VAL A 1 302 ? -9.312 2.305 -18.210 1.00 86.31 302 VAL A C 1
ATOM 2519 O O . VAL A 1 302 ? -8.503 3.203 -17.965 1.00 86.31 302 VAL A O 1
ATOM 2522 N N . LYS A 1 303 ? -10.628 2.479 -18.098 1.00 84.19 303 LYS A N 1
ATOM 2523 C CA . LYS A 1 303 ? -11.196 3.709 -17.549 1.00 84.19 303 LYS A CA 1
ATOM 2524 C C . LYS A 1 303 ? -10.872 3.779 -16.061 1.00 84.19 303 LYS A C 1
ATOM 2526 O O . LYS A 1 303 ? -11.142 2.835 -15.324 1.00 84.19 303 LYS A O 1
ATOM 2531 N N . TRP A 1 304 ? -10.315 4.899 -15.620 1.00 80.94 304 TRP A N 1
ATOM 2532 C CA . TRP A 1 304 ? -9.965 5.122 -14.225 1.00 80.94 304 TRP A CA 1
ATOM 2533 C C . TRP A 1 304 ? -10.682 6.361 -13.714 1.00 80.94 304 TRP A C 1
ATOM 2535 O O . TRP A 1 304 ? -10.240 7.489 -13.888 1.00 80.94 304 TRP A O 1
ATOM 2545 N N . ASP A 1 305 ? -11.810 6.142 -13.047 1.00 68.44 305 ASP A N 1
ATOM 2546 C CA . ASP A 1 305 ? -12.679 7.222 -12.570 1.00 68.44 305 ASP A CA 1
ATOM 2547 C C . ASP A 1 305 ? -12.142 7.948 -11.316 1.00 68.44 305 ASP A C 1
ATOM 2549 O O . ASP A 1 305 ? -12.852 8.755 -10.716 1.00 68.44 305 ASP A O 1
ATOM 2553 N N . GLY A 1 306 ? -10.900 7.672 -10.909 1.00 62.03 306 GLY A N 1
ATOM 2554 C CA . GLY A 1 306 ? -10.345 8.074 -9.622 1.00 62.03 306 GLY A CA 1
ATOM 2555 C C . GLY A 1 306 ? -9.206 9.091 -9.677 1.00 62.03 306 GLY A C 1
ATOM 2556 O O . GLY A 1 306 ? -8.606 9.347 -10.713 1.00 62.03 306 GLY A O 1
ATOM 2557 N N . ASP A 1 307 ? -8.899 9.663 -8.515 1.00 61.91 307 ASP A N 1
ATOM 2558 C CA . ASP A 1 307 ? -7.634 10.337 -8.210 1.00 61.91 307 ASP A CA 1
ATOM 2559 C C . ASP A 1 307 ? -6.667 9.354 -7.506 1.00 61.91 307 ASP A C 1
ATOM 2561 O O . ASP A 1 307 ? -6.991 8.180 -7.309 1.00 61.91 307 ASP A O 1
ATOM 2565 N N . ASN A 1 308 ? -5.485 9.807 -7.065 1.00 55.00 308 ASN A N 1
ATOM 2566 C CA . ASN A 1 308 ? -4.525 8.962 -6.329 1.00 55.00 308 ASN A CA 1
ATOM 2567 C C . ASN A 1 308 ? -5.130 8.228 -5.107 1.00 55.00 308 ASN A C 1
ATOM 2569 O O . ASN A 1 308 ? -4.574 7.216 -4.685 1.00 55.00 308 ASN A O 1
ATOM 2573 N N . PHE A 1 309 ? -6.268 8.670 -4.548 1.00 54.78 309 PHE A N 1
ATOM 2574 C CA . PHE A 1 309 ? -6.953 7.981 -3.442 1.00 54.78 309 PHE A CA 1
ATOM 2575 C C . PHE A 1 309 ? -7.719 6.716 -3.868 1.00 54.78 309 PHE A C 1
ATOM 2577 O O . PHE A 1 309 ? -8.218 5.989 -3.002 1.00 54.78 309 PHE A O 1
ATOM 2584 N N . HIS A 1 310 ? -7.808 6.451 -5.175 1.00 68.19 310 HIS A N 1
ATOM 2585 C CA . HIS A 1 310 ? -8.541 5.334 -5.780 1.00 68.19 310 HIS A CA 1
ATOM 2586 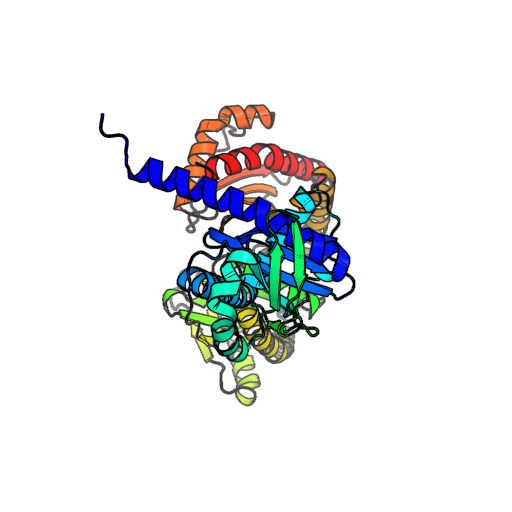C C . HIS A 1 310 ? -7.619 4.213 -6.279 1.00 68.19 310 HIS A C 1
ATOM 2588 O O . HIS A 1 310 ? -8.084 3.235 -6.869 1.00 68.19 310 HIS A O 1
ATOM 2594 N N . LEU A 1 311 ? -6.313 4.323 -6.027 1.00 83.62 311 LEU A N 1
ATOM 2595 C CA . LEU A 1 311 ? -5.382 3.221 -6.227 1.00 83.62 311 LEU A CA 1
ATOM 2596 C C . LEU A 1 311 ? -5.664 2.155 -5.172 1.00 83.62 311 LEU A C 1
ATOM 2598 O O . LEU A 1 311 ? -5.389 2.336 -3.984 1.00 83.62 311 LEU A O 1
ATOM 2602 N N . THR A 1 312 ? -6.254 1.050 -5.610 1.00 85.88 312 THR A N 1
ATOM 2603 C CA . THR A 1 312 ? -6.751 -0.023 -4.747 1.00 85.88 312 THR A CA 1
ATOM 2604 C C . THR A 1 312 ? -6.188 -1.368 -5.172 1.00 85.88 312 THR A C 1
ATOM 2606 O O . THR A 1 312 ? -5.851 -1.555 -6.338 1.00 85.88 312 THR A O 1
ATOM 2609 N N . ASN A 1 313 ? -6.116 -2.343 -4.264 1.00 85.06 313 ASN A N 1
ATOM 2610 C CA . ASN A 1 313 ? -5.754 -3.713 -4.647 1.00 85.06 313 ASN A CA 1
ATOM 2611 C C . ASN A 1 313 ? -6.715 -4.296 -5.686 1.00 85.06 313 ASN A C 1
ATOM 2613 O O . ASN A 1 313 ? -6.265 -5.032 -6.548 1.00 85.06 313 ASN A O 1
ATOM 2617 N N . LYS A 1 314 ? -8.001 -3.927 -5.653 1.00 85.06 314 LYS A N 1
ATOM 2618 C CA . LYS A 1 314 ? -8.965 -4.329 -6.683 1.00 85.06 314 LYS A CA 1
ATOM 2619 C C . LYS A 1 314 ? -8.550 -3.838 -8.075 1.00 85.06 314 LYS A C 1
ATOM 2621 O O . LYS A 1 314 ? -8.495 -4.634 -9.003 1.00 85.06 314 LYS A O 1
ATOM 2626 N N . LEU A 1 315 ? -8.213 -2.550 -8.204 1.00 88.88 315 LEU A N 1
ATOM 2627 C CA . LEU A 1 315 ? -7.689 -1.999 -9.457 1.00 88.88 315 LEU A CA 1
ATOM 2628 C C . LEU A 1 315 ? -6.373 -2.688 -9.849 1.00 88.88 315 LEU A C 1
ATOM 2630 O O . LEU A 1 315 ? -6.181 -3.030 -11.006 1.00 88.88 315 LEU A O 1
ATOM 2634 N N . MET A 1 316 ? -5.472 -2.929 -8.893 1.00 90.12 316 MET A N 1
ATOM 2635 C CA . MET A 1 316 ? -4.217 -3.642 -9.159 1.00 90.12 316 MET A CA 1
ATOM 2636 C C . MET A 1 316 ? -4.462 -5.045 -9.724 1.00 90.12 316 MET A C 1
ATOM 2638 O O . MET A 1 316 ? -3.811 -5.417 -10.691 1.00 90.12 316 MET A O 1
ATOM 2642 N N . GLU A 1 317 ? -5.398 -5.806 -9.150 1.00 89.44 317 GLU A N 1
ATOM 2643 C CA . GLU A 1 317 ? -5.774 -7.148 -9.613 1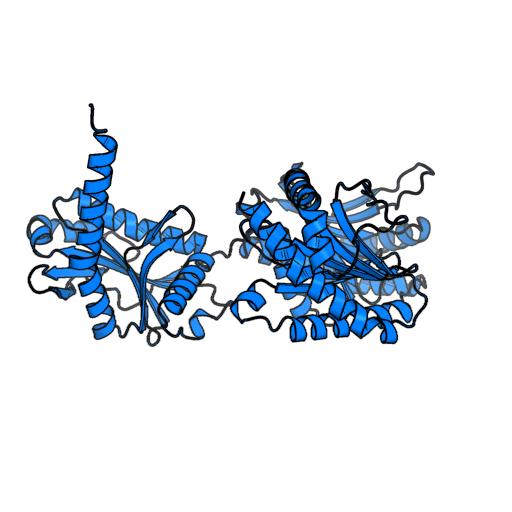.00 89.44 317 GLU A CA 1
ATOM 2644 C C . GLU A 1 317 ? -6.331 -7.116 -11.047 1.00 89.44 317 GLU A C 1
ATOM 2646 O O . GLU A 1 317 ? -5.932 -7.939 -11.870 1.00 89.44 317 GLU A O 1
ATOM 2651 N N . GLU A 1 318 ? -7.176 -6.133 -11.372 1.00 90.56 318 GLU A N 1
ATOM 2652 C CA . GLU A 1 318 ? -7.701 -5.918 -12.729 1.00 90.56 318 GLU A CA 1
ATOM 2653 C C . GLU A 1 318 ? -6.581 -5.609 -13.737 1.00 90.56 318 GLU A C 1
ATOM 2655 O O . GLU A 1 318 ? -6.480 -6.247 -14.785 1.00 90.56 318 GLU A O 1
ATOM 2660 N N . LEU A 1 319 ? -5.686 -4.674 -13.402 1.00 91.62 319 LEU A N 1
ATOM 2661 C CA . LEU A 1 319 ? -4.572 -4.299 -14.278 1.00 91.62 319 LEU A CA 1
ATOM 2662 C C . LEU A 1 319 ? -3.562 -5.442 -14.444 1.00 91.62 319 LEU A C 1
ATOM 2664 O O . LEU A 1 319 ? -3.047 -5.646 -15.542 1.00 91.62 319 LEU A O 1
ATOM 2668 N N . LEU A 1 320 ? -3.304 -6.212 -13.382 1.00 90.50 320 LEU A N 1
ATOM 2669 C CA . LEU A 1 320 ? -2.465 -7.410 -13.433 1.00 90.50 320 LEU A CA 1
ATOM 2670 C C . LEU A 1 320 ? -3.049 -8.464 -14.367 1.00 90.50 320 LEU A C 1
ATOM 2672 O O . LEU A 1 320 ? -2.289 -9.080 -15.106 1.00 90.50 320 LEU A O 1
ATOM 2676 N N . GLN A 1 321 ? -4.368 -8.667 -14.355 1.00 90.38 321 GLN A N 1
ATOM 2677 C CA . GLN A 1 321 ? -5.033 -9.604 -15.259 1.00 90.38 321 GLN A CA 1
ATOM 2678 C C . GLN A 1 321 ? -4.877 -9.184 -16.725 1.00 90.38 321 GLN A C 1
ATOM 2680 O O . GLN A 1 321 ? -4.585 -10.024 -17.572 1.00 90.38 321 GLN A O 1
ATOM 2685 N N . ILE A 1 322 ? -5.017 -7.891 -17.021 1.00 89.88 322 ILE A N 1
ATOM 2686 C CA . ILE A 1 322 ? -4.844 -7.378 -18.386 1.00 89.88 322 ILE A CA 1
ATOM 2687 C C . ILE A 1 322 ? -3.381 -7.506 -18.819 1.00 89.88 322 ILE A C 1
ATOM 2689 O O . ILE A 1 322 ? -3.099 -8.032 -19.892 1.00 89.88 322 ILE A O 1
ATOM 2693 N N . LEU A 1 323 ? -2.431 -7.089 -17.976 1.00 89.12 323 LEU A N 1
ATOM 2694 C CA . LEU A 1 323 ? -1.001 -7.271 -18.246 1.00 89.12 323 LEU A CA 1
ATOM 2695 C C . LEU A 1 323 ? -0.651 -8.746 -18.482 1.00 89.12 323 LEU A C 1
ATOM 2697 O O . LEU A 1 323 ? 0.131 -9.050 -19.379 1.00 89.12 323 LEU A O 1
ATOM 2701 N N . ASP A 1 324 ? -1.253 -9.662 -17.722 1.00 88.38 324 ASP A N 1
ATOM 2702 C CA . ASP A 1 324 ? -1.092 -11.106 -17.894 1.00 88.38 324 ASP A CA 1
ATOM 2703 C C . ASP A 1 324 ? -1.484 -11.578 -19.293 1.00 88.38 324 ASP A C 1
ATOM 2705 O O . ASP A 1 324 ? -0.762 -12.347 -19.929 1.00 88.38 324 ASP A O 1
ATOM 2709 N N . GLU A 1 325 ? -2.631 -11.098 -19.770 1.00 88.06 325 GLU A N 1
ATOM 2710 C CA . GLU A 1 325 ? -3.144 -11.388 -21.102 1.00 88.06 325 GLU A CA 1
ATOM 2711 C C . GLU A 1 325 ? -2.198 -10.852 -22.180 1.00 88.06 325 GLU A C 1
ATOM 2713 O O . GLU A 1 325 ? -1.857 -11.583 -23.111 1.00 88.06 325 GLU A O 1
ATOM 2718 N N . TYR A 1 326 ? -1.689 -9.627 -22.014 1.00 88.50 326 TYR A N 1
ATOM 2719 C CA . TYR A 1 326 ? -0.675 -9.050 -22.900 1.00 88.50 326 TYR A CA 1
ATOM 2720 C C . TYR A 1 326 ? 0.596 -9.898 -22.953 1.00 88.50 326 TYR A C 1
ATOM 2722 O O . TYR A 1 326 ? 1.064 -10.247 -24.037 1.00 88.50 326 TYR A O 1
ATOM 2730 N N . ILE A 1 327 ? 1.144 -10.265 -21.795 1.00 87.38 327 ILE A N 1
ATOM 2731 C CA . ILE A 1 327 ? 2.362 -11.074 -21.718 1.00 87.38 327 ILE A CA 1
ATOM 2732 C C . ILE A 1 327 ? 2.136 -12.409 -22.427 1.00 87.38 327 ILE A C 1
ATOM 2734 O O . ILE A 1 327 ? 2.918 -12.781 -23.298 1.00 87.38 327 ILE A O 1
ATOM 2738 N N . ARG A 1 328 ? 1.044 -13.115 -22.125 1.00 87.12 328 ARG A N 1
ATOM 2739 C CA . ARG A 1 328 ? 0.746 -14.411 -22.752 1.00 87.12 328 ARG A CA 1
ATOM 2740 C C . ARG A 1 328 ? 0.514 -14.313 -24.257 1.00 87.12 328 ARG A C 1
ATOM 2742 O O . ARG A 1 328 ? 0.903 -15.228 -24.977 1.00 87.12 328 ARG A O 1
ATOM 2749 N N . THR A 1 329 ? -0.112 -13.233 -24.712 1.00 87.69 329 THR A N 1
ATOM 2750 C CA . THR A 1 329 ? -0.467 -13.048 -26.123 1.00 87.69 329 THR A CA 1
ATOM 2751 C C . THR A 1 329 ? 0.739 -12.656 -26.964 1.00 87.69 329 THR A C 1
ATOM 2753 O O . THR A 1 329 ? 0.915 -13.187 -28.054 1.00 87.69 329 THR A O 1
ATOM 2756 N N . PHE A 1 330 ? 1.586 -11.748 -26.472 1.00 88.38 330 PHE A N 1
ATOM 2757 C CA . PHE A 1 330 ? 2.630 -11.136 -27.297 1.00 88.38 330 PHE A CA 1
ATOM 2758 C C . PHE A 1 330 ? 4.030 -11.695 -27.071 1.00 88.38 330 PHE A C 1
ATOM 2760 O O . PHE A 1 330 ? 4.869 -11.544 -27.953 1.00 88.38 330 PHE A O 1
ATOM 2767 N N . LYS A 1 331 ? 4.311 -12.339 -25.933 1.00 87.81 331 LYS A N 1
ATOM 2768 C CA . LYS A 1 331 ? 5.676 -12.760 -25.581 1.00 87.81 331 LYS A CA 1
ATOM 2769 C C . LYS A 1 331 ? 6.303 -13.697 -26.617 1.00 87.81 331 LYS A C 1
ATOM 2771 O O . LYS A 1 331 ? 7.370 -13.391 -27.136 1.00 87.81 331 LYS A O 1
ATOM 2776 N N . GLU A 1 332 ? 5.665 -14.827 -26.917 1.00 88.75 332 GLU A N 1
ATOM 2777 C CA . GLU A 1 332 ? 6.236 -15.814 -27.848 1.00 88.75 332 GLU A CA 1
ATOM 2778 C C . GLU A 1 332 ? 6.225 -15.324 -29.312 1.00 88.75 332 GLU A C 1
ATOM 2780 O O . GLU A 1 332 ? 7.258 -15.452 -29.973 1.00 88.75 332 GLU A O 1
ATOM 2785 N N . PRO A 1 333 ? 5.152 -14.675 -29.820 1.00 90.00 333 PRO A N 1
ATOM 2786 C CA . PRO A 1 333 ? 5.181 -14.009 -31.127 1.00 90.00 333 PRO A CA 1
ATOM 2787 C C . PRO A 1 333 ? 6.307 -12.980 -31.280 1.00 90.00 333 PRO A C 1
ATOM 2789 O O . PRO A 1 333 ? 6.985 -12.936 -32.312 1.00 90.00 333 PRO A O 1
ATOM 2792 N N . LEU A 1 334 ? 6.544 -12.173 -30.240 1.00 88.56 334 LEU A N 1
ATOM 2793 C CA . LEU A 1 334 ? 7.617 -11.183 -30.226 1.00 88.56 334 LEU A CA 1
ATOM 2794 C C . LEU A 1 334 ? 8.986 -11.862 -30.274 1.00 88.56 334 LEU A C 1
ATOM 2796 O O . LEU A 1 334 ? 9.778 -11.522 -31.146 1.00 88.56 334 LEU A O 1
ATOM 2800 N N . ARG A 1 335 ? 9.244 -12.850 -29.407 1.00 87.31 335 ARG A N 1
ATOM 2801 C CA . ARG A 1 335 ? 10.505 -13.617 -29.392 1.00 87.31 335 ARG A CA 1
ATOM 2802 C C . ARG A 1 335 ? 10.797 -14.261 -30.741 1.00 87.31 335 ARG A C 1
ATOM 2804 O O . ARG A 1 335 ? 11.878 -14.078 -31.292 1.00 87.31 335 ARG A O 1
ATOM 2811 N N . LYS A 1 336 ? 9.805 -14.953 -31.307 1.00 89.38 336 LYS A N 1
ATOM 2812 C CA . LYS A 1 336 ? 9.911 -15.587 -32.624 1.00 89.38 336 LYS A CA 1
ATOM 2813 C C . LYS A 1 336 ? 10.264 -14.565 -33.702 1.00 89.38 336 LYS A C 1
ATOM 2815 O O . LYS A 1 336 ? 11.146 -14.801 -34.516 1.00 89.38 336 LYS A O 1
ATOM 2820 N N . THR A 1 337 ? 9.593 -13.416 -33.698 1.00 87.81 337 THR A N 1
ATOM 2821 C CA . THR A 1 337 ? 9.825 -12.363 -34.692 1.00 87.81 337 THR A CA 1
ATOM 2822 C C . THR A 1 337 ? 11.190 -11.698 -34.534 1.00 87.81 337 THR A C 1
ATOM 2824 O O . THR A 1 337 ? 11.861 -11.460 -35.531 1.00 87.81 337 THR A O 1
ATOM 2827 N N . VAL A 1 338 ? 11.624 -11.438 -33.302 1.00 85.44 338 VAL A N 1
ATOM 2828 C CA . VAL A 1 338 ? 12.962 -10.911 -33.001 1.00 85.44 338 VAL A CA 1
ATOM 2829 C C . VAL A 1 338 ? 14.047 -11.889 -33.468 1.00 85.44 338 VAL A C 1
ATOM 2831 O O . VAL A 1 338 ? 14.998 -11.462 -34.120 1.00 85.44 338 VAL A O 1
ATOM 2834 N N . SER A 1 339 ? 13.875 -13.188 -33.205 1.00 85.88 339 SER A N 1
ATOM 2835 C CA . SER A 1 339 ? 14.801 -14.247 -33.633 1.00 85.88 339 SER A CA 1
ATOM 2836 C C . SER A 1 339 ? 14.869 -14.386 -35.158 1.00 85.88 339 SER A C 1
ATOM 2838 O O . SER A 1 339 ? 15.955 -14.362 -35.731 1.00 85.88 339 SER A O 1
ATOM 2840 N N . GLU A 1 340 ? 13.723 -14.416 -35.850 1.00 87.19 340 GLU A N 1
ATOM 2841 C CA . GLU A 1 340 ? 13.669 -14.472 -37.322 1.00 87.19 340 GLU A CA 1
ATOM 2842 C C . GLU A 1 340 ? 14.358 -13.279 -38.004 1.00 87.19 340 GLU A C 1
ATOM 2844 O O . GLU A 1 340 ? 14.875 -13.416 -39.111 1.00 87.19 340 GLU A O 1
ATOM 2849 N N . LEU A 1 341 ? 14.366 -12.114 -37.351 1.00 83.19 341 LEU A N 1
ATOM 2850 C CA . LEU A 1 341 ? 15.034 -10.908 -37.842 1.00 83.19 341 LEU A CA 1
ATOM 2851 C C . LEU A 1 341 ? 16.505 -10.810 -37.407 1.00 83.19 341 LEU A C 1
ATOM 2853 O O . LEU A 1 341 ? 17.175 -9.844 -37.765 1.00 83.19 341 LEU A O 1
ATOM 2857 N N . GLY A 1 342 ? 17.017 -11.778 -36.639 1.00 83.06 342 GLY A N 1
ATOM 2858 C CA . GLY A 1 342 ? 18.388 -11.756 -36.125 1.00 83.06 342 GLY A CA 1
ATOM 2859 C C . GLY A 1 342 ? 18.647 -10.630 -35.120 1.00 83.06 342 GLY A C 1
ATOM 2860 O O . GLY A 1 342 ? 19.776 -10.163 -34.994 1.00 83.06 342 GLY A O 1
ATOM 2861 N N . LEU A 1 343 ? 17.606 -10.174 -34.418 1.00 77.75 343 LEU A N 1
ATOM 2862 C CA . LEU A 1 343 ? 17.659 -9.082 -33.438 1.00 77.75 343 LEU A CA 1
ATOM 2863 C C . LEU A 1 343 ? 17.756 -9.596 -31.997 1.00 77.75 343 LEU A C 1
ATOM 2865 O O . LEU A 1 343 ? 17.381 -8.892 -31.058 1.00 77.75 343 LEU A O 1
ATOM 2869 N N . GLU A 1 344 ? 18.207 -10.838 -31.818 1.00 72.00 344 GLU A N 1
ATOM 2870 C CA . GLU A 1 344 ? 18.329 -11.461 -30.505 1.00 72.00 344 GLU A CA 1
ATOM 2871 C C . GLU A 1 344 ? 19.201 -10.603 -29.588 1.00 72.00 344 GLU A C 1
ATOM 2873 O O . GLU A 1 344 ? 20.295 -10.154 -29.941 1.00 72.00 344 GLU A O 1
ATOM 2878 N N . TYR A 1 345 ? 18.670 -10.334 -28.400 1.00 65.19 345 TYR A N 1
ATOM 2879 C CA . TYR A 1 345 ? 19.363 -9.556 -27.396 1.00 65.19 345 TYR A CA 1
ATOM 2880 C C . TYR A 1 345 ? 20.087 -10.510 -26.459 1.00 65.19 345 TYR A C 1
ATOM 2882 O O . TYR A 1 345 ? 19.470 -11.139 -25.605 1.00 65.19 345 TYR A O 1
ATOM 2890 N N . GLU A 1 346 ? 21.406 -10.597 -26.599 1.00 60.91 346 GLU A N 1
ATOM 2891 C CA . GLU A 1 346 ? 22.246 -11.066 -25.506 1.00 60.91 346 GLU A CA 1
ATOM 2892 C C . GLU A 1 346 ? 22.594 -9.859 -24.626 1.00 60.91 346 GLU A C 1
ATOM 2894 O O . GLU A 1 346 ? 23.280 -8.939 -25.101 1.00 60.91 346 GLU A O 1
ATOM 2899 N N . PRO A 1 347 ? 22.155 -9.829 -23.349 1.00 59.84 347 PRO A N 1
ATOM 2900 C CA . PRO A 1 347 ? 22.618 -8.826 -22.408 1.00 59.84 347 PRO A CA 1
ATOM 2901 C C . PRO A 1 347 ? 24.139 -8.826 -22.435 1.00 59.84 347 PRO A C 1
ATOM 2903 O O . PRO A 1 347 ? 24.779 -9.867 -22.245 1.00 59.84 347 PRO A O 1
ATOM 2906 N N . ARG A 1 348 ? 24.743 -7.666 -22.704 1.00 60.94 348 ARG A N 1
ATOM 2907 C CA . ARG A 1 348 ? 26.200 -7.605 -22.793 1.00 60.94 348 ARG A CA 1
ATOM 2908 C C . ARG A 1 348 ? 26.782 -8.094 -21.470 1.00 60.94 348 ARG A C 1
ATOM 2910 O O . ARG A 1 348 ? 26.295 -7.735 -20.396 1.00 60.94 348 ARG A O 1
ATOM 2917 N N . LYS A 1 349 ? 27.858 -8.882 -21.538 1.00 68.06 349 LYS A N 1
ATOM 2918 C CA . LYS A 1 349 ? 28.563 -9.412 -20.359 1.00 68.06 349 LYS A CA 1
ATOM 2919 C C . LYS A 1 349 ? 28.807 -8.337 -19.283 1.00 68.06 349 LYS A C 1
ATOM 2921 O O . LYS A 1 349 ? 28.681 -8.622 -18.096 1.00 68.06 349 LYS A O 1
ATOM 2926 N N . ASP A 1 350 ? 29.067 -7.091 -19.688 1.00 69.31 350 ASP A N 1
ATOM 2927 C CA . ASP A 1 350 ? 29.284 -5.966 -18.774 1.00 69.31 350 ASP A CA 1
ATOM 2928 C C . ASP A 1 350 ? 28.029 -5.525 -17.996 1.00 69.31 350 ASP A C 1
ATOM 2930 O O . ASP A 1 350 ? 28.162 -5.050 -16.870 1.00 69.31 350 ASP A O 1
ATOM 2934 N N . GLN A 1 351 ? 26.819 -5.663 -18.547 1.00 71.00 351 GLN A N 1
ATOM 2935 C CA . GLN A 1 351 ? 25.571 -5.367 -17.830 1.00 71.00 351 GLN A CA 1
ATOM 2936 C C . GLN A 1 351 ? 25.282 -6.416 -16.763 1.00 71.00 351 GLN A C 1
ATOM 2938 O O . GLN A 1 351 ? 24.977 -6.053 -15.628 1.00 71.00 351 GLN A O 1
ATOM 2943 N N . LYS A 1 352 ? 25.454 -7.700 -17.094 1.00 75.38 352 LYS A N 1
ATOM 2944 C CA . LYS A 1 352 ? 25.306 -8.791 -16.124 1.00 75.38 352 LYS A CA 1
ATOM 2945 C C . LYS A 1 352 ? 26.277 -8.624 -14.952 1.00 75.38 352 LYS A C 1
ATOM 2947 O O . LYS A 1 352 ? 25.854 -8.651 -13.800 1.00 75.38 352 LYS A O 1
ATOM 2952 N N . GLU A 1 353 ? 27.546 -8.326 -15.243 1.00 80.94 353 GLU A N 1
ATOM 2953 C CA . GLU A 1 353 ? 28.560 -8.031 -14.220 1.00 80.94 353 GLU A CA 1
ATOM 2954 C C . GLU A 1 353 ? 28.191 -6.812 -13.352 1.00 80.94 353 GLU A C 1
ATOM 2956 O O . GLU A 1 353 ? 28.395 -6.834 -12.138 1.00 80.94 353 GLU A O 1
ATOM 2961 N N . LYS A 1 354 ? 27.622 -5.746 -13.937 1.00 82.50 354 LYS A N 1
ATOM 2962 C CA . LYS A 1 354 ? 27.150 -4.567 -13.182 1.00 82.50 354 LYS A CA 1
ATOM 2963 C C . LYS A 1 354 ? 25.964 -4.891 -12.269 1.00 82.50 354 LYS A C 1
ATOM 2965 O O . LYS A 1 354 ? 25.918 -4.376 -11.154 1.00 82.50 354 LYS A O 1
ATOM 2970 N N . ILE A 1 355 ? 25.016 -5.709 -12.725 1.00 78.19 355 ILE A N 1
ATOM 2971 C CA . ILE A 1 355 ? 23.845 -6.121 -11.934 1.00 78.19 355 ILE A CA 1
ATOM 2972 C C . ILE A 1 355 ? 24.284 -6.996 -10.761 1.00 78.19 355 ILE A C 1
ATOM 2974 O O . ILE A 1 355 ? 23.943 -6.693 -9.619 1.00 78.19 355 ILE A O 1
ATOM 2978 N N . GLU A 1 356 ? 25.103 -8.019 -11.022 1.00 83.19 356 GLU A N 1
ATOM 2979 C CA . GLU A 1 356 ? 25.676 -8.877 -9.977 1.00 83.19 356 GLU A CA 1
ATOM 2980 C C . GLU A 1 356 ? 26.458 -8.048 -8.950 1.00 83.19 356 GLU A C 1
ATOM 2982 O O . GLU A 1 356 ? 26.300 -8.225 -7.740 1.00 83.19 356 GLU A O 1
ATOM 2987 N N . PHE A 1 357 ? 27.243 -7.076 -9.421 1.00 85.62 357 PHE A N 1
ATOM 2988 C CA . PHE A 1 357 ? 27.941 -6.135 -8.554 1.00 85.62 357 PHE A CA 1
ATOM 2989 C C . PHE A 1 357 ? 26.978 -5.318 -7.680 1.00 85.62 357 PHE A C 1
ATOM 2991 O O . PHE A 1 357 ? 27.187 -5.216 -6.472 1.00 85.62 357 PHE A O 1
ATOM 2998 N N . LEU A 1 358 ? 25.906 -4.755 -8.243 1.00 83.06 358 LEU A N 1
ATOM 2999 C CA . LEU A 1 358 ? 24.942 -3.963 -7.476 1.00 83.06 358 LEU A CA 1
ATOM 3000 C C . LEU A 1 358 ? 24.131 -4.796 -6.472 1.00 83.06 358 LEU A C 1
ATOM 3002 O O . LEU A 1 358 ? 23.810 -4.273 -5.404 1.00 83.06 358 LEU A O 1
ATOM 3006 N N . GLU A 1 359 ? 23.850 -6.073 -6.750 1.00 81.69 359 GLU A N 1
ATOM 3007 C CA . GLU A 1 359 ? 23.224 -6.983 -5.774 1.00 81.69 359 GLU A CA 1
ATOM 3008 C C . GLU A 1 359 ? 24.139 -7.211 -4.561 1.00 81.69 359 GLU A C 1
ATOM 3010 O O . GLU A 1 359 ? 23.691 -7.151 -3.410 1.00 81.69 359 GLU A O 1
ATOM 3015 N N . ILE A 1 360 ? 25.446 -7.383 -4.795 1.00 88.94 360 ILE A N 1
ATOM 3016 C CA . ILE A 1 360 ? 26.444 -7.476 -3.719 1.00 88.94 360 ILE A CA 1
ATOM 3017 C C . ILE A 1 360 ? 26.464 -6.178 -2.900 1.00 88.94 360 ILE A C 1
ATOM 3019 O O . ILE A 1 360 ? 26.362 -6.216 -1.670 1.00 88.94 360 ILE A O 1
ATOM 3023 N N . ILE A 1 361 ? 26.541 -5.023 -3.569 1.00 87.38 361 ILE A N 1
ATOM 3024 C CA . ILE A 1 361 ? 26.538 -3.705 -2.916 1.00 87.38 361 ILE A CA 1
ATOM 3025 C C . ILE A 1 361 ? 25.283 -3.515 -2.058 1.00 87.38 361 ILE A C 1
ATOM 3027 O O . ILE A 1 361 ? 25.392 -3.124 -0.893 1.00 87.38 361 ILE A O 1
ATOM 3031 N N . LYS A 1 362 ? 24.102 -3.824 -2.605 1.00 84.94 362 LYS A N 1
ATOM 3032 C CA . LYS A 1 362 ? 22.813 -3.728 -1.910 1.00 84.94 362 LYS A CA 1
ATOM 3033 C C . LYS A 1 362 ? 22.824 -4.536 -0.617 1.00 84.94 362 LYS A C 1
ATOM 3035 O O . LYS A 1 362 ? 22.600 -3.968 0.452 1.00 84.94 362 LYS A O 1
ATOM 3040 N N . LYS A 1 363 ? 23.164 -5.827 -0.697 1.00 85.62 363 LYS A N 1
ATOM 3041 C CA . LYS A 1 363 ? 23.223 -6.718 0.469 1.00 85.62 363 LYS A CA 1
ATOM 3042 C C . LYS A 1 363 ? 24.162 -6.179 1.554 1.00 85.62 363 LYS A C 1
ATOM 3044 O O . LYS A 1 363 ? 23.812 -6.151 2.731 1.00 85.62 363 LYS A O 1
ATOM 3049 N N . ARG A 1 364 ? 25.339 -5.681 1.167 1.00 89.75 364 ARG A N 1
ATOM 3050 C CA . ARG A 1 364 ? 26.323 -5.136 2.116 1.00 89.75 364 ARG A CA 1
ATOM 3051 C C . ARG A 1 364 ? 25.881 -3.820 2.756 1.00 89.75 364 ARG A C 1
ATOM 3053 O O . ARG A 1 364 ? 26.186 -3.574 3.924 1.00 89.75 364 ARG A O 1
ATOM 3060 N N . ILE A 1 365 ? 25.160 -2.970 2.025 1.00 85.31 365 ILE A N 1
ATOM 3061 C CA . ILE A 1 365 ? 24.547 -1.759 2.592 1.00 85.31 365 ILE A CA 1
ATOM 3062 C C . ILE A 1 365 ? 23.477 -2.142 3.620 1.00 85.31 365 ILE A C 1
ATOM 3064 O O . ILE A 1 365 ? 23.458 -1.573 4.714 1.00 85.31 365 ILE A O 1
ATOM 3068 N N . GLU A 1 366 ? 22.627 -3.123 3.303 1.00 81.75 366 GLU A N 1
ATOM 3069 C CA . GLU A 1 366 ? 21.604 -3.645 4.219 1.00 81.75 366 GLU A CA 1
ATOM 3070 C C . GLU A 1 366 ? 22.217 -4.188 5.520 1.00 81.75 366 GLU A C 1
ATOM 3072 O O . GLU A 1 366 ? 21.714 -3.894 6.609 1.00 81.75 366 GLU A O 1
ATOM 3077 N N . GLU A 1 367 ? 23.329 -4.923 5.419 1.00 85.75 367 GLU A N 1
ATOM 3078 C CA . GLU A 1 367 ? 24.096 -5.428 6.565 1.00 85.75 367 GLU A CA 1
ATOM 3079 C C . GLU A 1 367 ? 24.685 -4.285 7.411 1.00 85.75 367 GLU A C 1
ATOM 3081 O O . GLU A 1 367 ? 24.493 -4.250 8.629 1.00 85.75 367 GLU A O 1
ATOM 3086 N N . LYS A 1 368 ? 25.358 -3.304 6.787 1.00 86.00 368 LYS A N 1
ATOM 3087 C CA . LYS A 1 368 ? 26.015 -2.193 7.507 1.00 86.00 368 LYS A CA 1
ATOM 3088 C C . LYS A 1 368 ? 25.047 -1.211 8.160 1.00 86.00 368 LYS A C 1
ATOM 3090 O O . LYS A 1 368 ? 25.388 -0.606 9.180 1.00 86.00 368 LYS A O 1
ATOM 3095 N N . LEU A 1 369 ? 23.868 -1.004 7.580 1.00 80.44 369 LEU A N 1
ATOM 3096 C CA . LEU A 1 369 ? 22.855 -0.123 8.169 1.00 80.44 369 LEU A CA 1
ATOM 3097 C C . LEU A 1 369 ? 22.132 -0.772 9.353 1.00 80.44 369 LEU A C 1
ATOM 3099 O O . LEU A 1 369 ? 21.419 -0.068 10.067 1.00 80.44 369 LEU A O 1
ATOM 3103 N N . ASN A 1 370 ? 22.361 -2.074 9.585 1.00 70.00 370 ASN A N 1
ATOM 3104 C CA . ASN A 1 370 ? 21.864 -2.859 10.714 1.00 70.00 370 ASN A CA 1
ATOM 3105 C C . ASN A 1 370 ? 20.407 -2.514 11.056 1.00 70.00 370 ASN A C 1
ATOM 3107 O O . ASN A 1 370 ? 20.054 -2.187 12.193 1.00 70.00 370 ASN A O 1
ATOM 3111 N N . PHE A 1 371 ? 19.572 -2.471 10.015 1.00 62.56 371 PHE A N 1
ATOM 3112 C CA . PHE A 1 371 ? 18.232 -1.922 10.115 1.00 62.56 371 PHE A CA 1
ATOM 3113 C C . PHE A 1 371 ? 17.422 -2.660 11.178 1.00 62.56 371 PHE A C 1
ATOM 3115 O O . PHE A 1 371 ? 17.222 -3.876 11.097 1.00 62.56 371 PHE A O 1
ATOM 3122 N N . SER A 1 372 ? 16.877 -1.907 12.138 1.00 51.94 372 SER A N 1
ATOM 3123 C CA . SER A 1 372 ? 15.839 -2.435 13.019 1.00 51.94 372 SER A CA 1
ATOM 3124 C C . SER A 1 372 ? 14.666 -2.951 12.177 1.00 51.94 372 SER A C 1
ATOM 3126 O O . SER A 1 372 ? 14.406 -2.459 11.075 1.00 51.94 372 SER A O 1
ATOM 3128 N N . SER A 1 373 ? 13.908 -3.921 12.691 1.00 50.81 373 SER A N 1
ATOM 3129 C CA . SER A 1 373 ? 12.725 -4.464 12.001 1.00 50.81 373 SER A CA 1
ATOM 3130 C C . SER A 1 373 ? 11.716 -3.381 11.575 1.00 50.81 373 SER A C 1
ATOM 3132 O O . SER A 1 373 ? 11.020 -3.552 10.575 1.00 50.81 373 SER A O 1
ATOM 3134 N N . LYS A 1 374 ? 11.677 -2.236 12.278 1.00 48.16 374 LYS A N 1
ATOM 3135 C CA . LYS A 1 374 ? 10.874 -1.053 11.919 1.00 48.16 374 LYS A CA 1
ATOM 3136 C C . LYS A 1 374 ? 11.430 -0.277 10.716 1.00 48.16 374 LYS A C 1
ATOM 3138 O O . LYS A 1 374 ? 10.639 0.193 9.903 1.00 48.16 374 LYS A O 1
ATOM 3143 N N . LEU A 1 375 ? 12.753 -0.155 10.578 1.00 49.28 375 LEU A N 1
ATOM 3144 C CA . LEU A 1 375 ? 13.392 0.488 9.421 1.00 49.28 375 LEU A CA 1
ATOM 3145 C C . LEU A 1 375 ? 13.375 -0.412 8.179 1.00 49.28 375 LEU A C 1
ATOM 3147 O O . LEU A 1 375 ? 13.132 0.096 7.090 1.00 49.28 375 LEU A O 1
ATOM 3151 N N . LYS A 1 376 ? 13.500 -1.741 8.341 1.00 53.66 376 LYS A N 1
ATOM 3152 C CA . LYS A 1 376 ? 13.357 -2.702 7.228 1.00 53.66 376 LYS A CA 1
ATOM 3153 C C . LYS A 1 376 ? 12.006 -2.594 6.511 1.00 53.66 376 LYS A C 1
ATOM 3155 O O . LYS A 1 376 ? 11.952 -2.757 5.305 1.00 53.66 376 LYS A O 1
ATOM 3160 N N . LYS A 1 377 ? 10.915 -2.273 7.223 1.00 48.50 377 LYS A N 1
ATOM 3161 C CA . LYS A 1 377 ? 9.583 -2.063 6.612 1.00 48.50 377 LYS A CA 1
ATOM 3162 C C . LYS A 1 377 ? 9.480 -0.781 5.769 1.00 48.50 377 LYS A C 1
ATOM 3164 O O . LYS A 1 377 ? 8.528 -0.650 5.009 1.00 48.50 377 LYS A O 1
ATOM 3169 N N . LYS A 1 378 ? 10.411 0.168 5.927 1.00 54.31 378 LYS A N 1
ATOM 3170 C CA . LYS A 1 378 ? 10.449 1.465 5.223 1.00 54.31 378 LYS A CA 1
ATOM 3171 C C . LYS A 1 378 ? 11.627 1.574 4.241 1.00 54.31 378 LYS A C 1
ATOM 3173 O O . LYS A 1 378 ? 11.881 2.664 3.734 1.00 54.31 378 LYS A O 1
ATOM 3178 N N . TYR A 1 379 ? 12.340 0.469 4.023 1.00 59.91 379 TYR A N 1
ATOM 3179 C CA . TYR A 1 379 ? 13.510 0.348 3.164 1.00 59.91 379 TYR A CA 1
ATOM 3180 C C . TYR A 1 379 ? 13.191 -0.640 2.047 1.00 59.91 379 TYR A C 1
ATOM 3182 O O . TYR A 1 379 ? 12.892 -1.793 2.340 1.00 59.91 379 TYR A O 1
ATOM 3190 N N . ASN A 1 380 ? 13.289 -0.206 0.791 1.00 62.22 380 ASN A N 1
ATOM 3191 C CA . ASN A 1 380 ? 13.287 -1.107 -0.359 1.00 62.22 380 ASN A CA 1
ATOM 3192 C C . ASN A 1 380 ? 14.418 -0.689 -1.310 1.00 62.22 380 ASN A C 1
ATOM 3194 O O . ASN A 1 380 ? 14.447 0.453 -1.775 1.00 62.22 380 ASN A O 1
ATOM 3198 N N . GLY A 1 381 ? 15.355 -1.607 -1.557 1.00 59.28 381 GLY A N 1
ATOM 3199 C CA . GLY A 1 381 ? 16.421 -1.457 -2.545 1.00 59.28 381 GLY A CA 1
ATOM 3200 C C . GLY A 1 381 ? 16.065 -2.174 -3.848 1.00 59.28 381 GLY A C 1
ATOM 3201 O O . GLY A 1 381 ? 15.732 -3.361 -3.817 1.00 59.28 381 GLY A O 1
ATOM 3202 N N . TRP A 1 382 ? 16.171 -1.491 -4.983 1.00 64.69 382 TRP A N 1
ATOM 3203 C CA . TRP A 1 382 ? 15.843 -2.021 -6.308 1.00 64.69 382 TRP A CA 1
ATOM 3204 C C . TRP A 1 382 ? 16.971 -1.750 -7.286 1.00 64.69 382 TRP A C 1
ATOM 3206 O O . TRP A 1 382 ? 17.521 -0.654 -7.290 1.00 64.69 382 TRP A O 1
ATOM 3216 N N . ILE A 1 383 ? 17.284 -2.727 -8.128 1.00 63.84 383 ILE A N 1
ATOM 3217 C CA . ILE A 1 383 ? 18.221 -2.547 -9.232 1.00 63.84 383 ILE A CA 1
ATOM 3218 C C . ILE A 1 383 ? 17.403 -2.412 -10.510 1.00 63.84 383 ILE A C 1
ATOM 3220 O O . ILE A 1 383 ? 16.556 -3.257 -10.794 1.00 63.84 383 ILE A O 1
ATOM 3224 N N . THR A 1 384 ? 17.641 -1.339 -11.250 1.00 61.19 384 THR A N 1
ATOM 3225 C CA . THR A 1 384 ? 17.065 -1.088 -12.568 1.00 61.19 384 THR A CA 1
ATOM 3226 C C . THR A 1 384 ? 18.200 -0.964 -13.581 1.00 61.19 384 THR A C 1
ATOM 3228 O O . THR A 1 384 ? 19.260 -0.421 -13.277 1.00 61.19 384 THR A O 1
ATOM 3231 N N . SER A 1 385 ? 18.019 -1.496 -14.788 1.00 54.06 385 SER A N 1
ATOM 3232 C CA . SER A 1 385 ? 18.950 -1.285 -15.901 1.00 54.06 385 SER A CA 1
ATOM 3233 C C . SER A 1 385 ? 18.294 -0.378 -16.930 1.00 54.06 385 SER A C 1
ATOM 3235 O O . SER A 1 385 ? 17.161 -0.624 -17.334 1.00 54.06 385 SER A O 1
ATOM 3237 N N . HIS A 1 386 ? 19.012 0.644 -17.383 1.00 57.97 386 HIS A N 1
ATOM 3238 C CA . HIS A 1 386 ? 18.590 1.510 -18.477 1.00 57.97 386 HIS A CA 1
ATOM 3239 C C . HIS A 1 386 ? 19.159 1.019 -19.822 1.00 57.97 386 HIS A C 1
ATOM 3241 O O . HIS A 1 386 ? 20.261 0.456 -19.860 1.00 57.97 386 HIS A O 1
ATOM 3247 N N . PRO A 1 387 ? 18.465 1.289 -20.949 1.00 46.38 387 PRO A N 1
ATOM 3248 C CA . PRO A 1 387 ? 18.945 0.952 -22.292 1.00 46.38 387 PRO A CA 1
ATOM 3249 C C . PRO A 1 387 ? 20.314 1.557 -22.636 1.00 46.38 387 PRO A C 1
ATOM 3251 O O . PRO A 1 387 ? 21.063 0.972 -23.409 1.00 46.38 387 PRO A O 1
ATOM 3254 N N . ASP A 1 388 ? 20.687 2.678 -22.012 1.00 57.78 388 ASP A N 1
ATOM 3255 C CA . ASP A 1 388 ? 21.955 3.380 -22.261 1.00 57.78 388 ASP A CA 1
ATOM 3256 C C . ASP A 1 388 ? 23.149 2.759 -21.487 1.00 57.78 388 ASP A C 1
ATOM 3258 O O . ASP A 1 388 ? 24.146 3.420 -21.191 1.00 57.78 388 ASP A O 1
ATOM 3262 N N . HIS A 1 389 ? 23.049 1.470 -21.135 1.00 60.50 389 HIS A N 1
ATOM 3263 C CA . HIS A 1 389 ? 24.039 0.686 -20.378 1.00 60.50 389 HIS A CA 1
ATOM 3264 C C . HIS A 1 389 ? 24.352 1.196 -18.957 1.00 60.50 389 HIS A C 1
ATOM 3266 O O . HIS A 1 389 ? 25.372 0.808 -18.365 1.00 60.50 389 HIS A O 1
ATOM 3272 N N . GLU A 1 390 ? 23.487 2.049 -18.413 1.00 71.19 390 GLU A N 1
ATOM 3273 C CA . GLU A 1 390 ? 23.507 2.497 -17.023 1.00 71.19 390 GLU A CA 1
ATOM 3274 C C . GLU A 1 390 ? 22.714 1.509 -16.161 1.00 71.19 390 GLU A C 1
ATOM 3276 O O . GLU A 1 390 ? 21.557 1.231 -16.450 1.00 71.19 390 GLU A O 1
ATOM 3281 N N . VAL A 1 391 ? 23.322 0.983 -15.096 1.00 69.69 391 VAL A N 1
ATOM 3282 C CA . VAL A 1 391 ? 22.602 0.189 -14.086 1.00 69.69 391 VAL A CA 1
ATOM 3283 C C . VAL A 1 391 ? 22.512 1.009 -12.806 1.00 69.69 391 VAL A C 1
ATOM 3285 O O . VAL A 1 391 ? 23.510 1.590 -12.375 1.00 69.69 391 VAL A O 1
ATOM 3288 N N . ILE A 1 392 ? 21.322 1.089 -12.221 1.00 75.81 392 ILE A N 1
ATOM 3289 C CA . ILE A 1 392 ? 20.993 1.938 -11.081 1.00 75.81 392 ILE A CA 1
ATOM 3290 C C . ILE A 1 392 ? 20.518 1.059 -9.926 1.00 75.81 392 ILE A C 1
ATOM 3292 O O . ILE A 1 392 ? 19.532 0.348 -10.054 1.00 75.81 392 ILE A O 1
ATOM 3296 N N . LEU A 1 393 ? 21.174 1.139 -8.770 1.00 76.38 393 LEU A N 1
ATOM 3297 C CA . LEU A 1 393 ? 20.619 0.672 -7.502 1.00 76.38 393 LEU A CA 1
ATOM 3298 C C . LEU A 1 393 ? 19.933 1.853 -6.816 1.00 76.38 393 LEU A C 1
ATOM 3300 O O . LEU A 1 393 ? 20.611 2.750 -6.322 1.00 76.38 393 LEU A O 1
ATOM 3304 N N . GLN A 1 394 ? 18.606 1.842 -6.760 1.00 77.75 394 GLN A N 1
ATOM 3305 C CA . GLN A 1 394 ? 17.807 2.799 -6.001 1.00 77.75 394 GLN A CA 1
ATOM 3306 C C . GLN A 1 394 ? 17.499 2.245 -4.610 1.00 77.75 394 GLN A C 1
ATOM 3308 O O . GLN A 1 394 ? 16.890 1.189 -4.460 1.00 77.75 394 GLN A O 1
ATOM 3313 N N . ILE A 1 395 ? 17.877 2.988 -3.581 1.00 75.00 395 ILE A N 1
ATOM 3314 C CA . ILE A 1 395 ? 17.620 2.722 -2.172 1.00 75.00 395 ILE A CA 1
ATOM 3315 C C . ILE A 1 395 ? 16.616 3.757 -1.673 1.00 75.00 395 ILE A C 1
ATOM 3317 O O . ILE A 1 395 ? 16.933 4.938 -1.530 1.00 75.00 395 ILE A O 1
ATOM 3321 N N . ILE A 1 396 ? 15.393 3.313 -1.398 1.00 67.88 396 ILE A N 1
ATOM 3322 C CA . ILE A 1 396 ? 14.313 4.202 -0.967 1.00 67.88 396 ILE A CA 1
ATOM 3323 C C . ILE A 1 396 ? 14.316 4.299 0.555 1.00 67.88 396 ILE A C 1
ATOM 3325 O O . ILE A 1 396 ? 14.176 3.291 1.252 1.00 67.88 396 ILE A O 1
ATOM 3329 N N . PHE A 1 397 ? 14.448 5.521 1.063 1.00 65.00 397 PHE A N 1
ATOM 3330 C CA . PHE A 1 397 ? 14.401 5.839 2.479 1.00 65.00 397 PHE A CA 1
ATOM 3331 C C . PHE A 1 397 ? 13.145 6.663 2.780 1.00 65.00 397 PHE A C 1
ATOM 3333 O O . PHE A 1 397 ? 12.960 7.751 2.244 1.00 65.00 397 PHE A O 1
ATOM 3340 N N . TRP A 1 398 ? 12.317 6.150 3.694 1.00 56.50 398 TRP A N 1
ATOM 3341 C CA . TRP A 1 398 ? 11.140 6.816 4.268 1.00 56.50 398 TRP A CA 1
ATOM 3342 C C . TRP A 1 398 ? 9.944 6.995 3.318 1.00 56.50 398 TRP A C 1
ATOM 3344 O O . TRP A 1 398 ? 10.058 7.467 2.198 1.00 56.50 398 TRP A O 1
ATOM 3354 N N . HIS A 1 399 ? 8.763 6.620 3.814 1.00 51.88 399 HIS A N 1
ATOM 3355 C CA . HIS A 1 399 ? 7.487 6.801 3.135 1.00 51.88 399 HIS A CA 1
ATOM 3356 C C . HIS A 1 399 ? 6.459 7.285 4.162 1.00 51.88 399 HIS A C 1
ATOM 3358 O O . HIS A 1 399 ? 5.910 6.495 4.932 1.00 51.88 399 HIS A O 1
ATOM 3364 N N . GLU A 1 400 ? 6.224 8.594 4.224 1.00 51.50 400 GLU A N 1
ATOM 3365 C CA . GLU A 1 400 ? 5.067 9.160 4.920 1.00 51.50 400 GLU A CA 1
ATOM 3366 C C . GLU A 1 400 ? 4.352 10.130 3.980 1.00 51.50 400 GLU A C 1
ATOM 3368 O O . GLU A 1 400 ? 4.939 11.096 3.500 1.00 51.50 400 GLU A O 1
ATOM 3373 N N . ARG A 1 401 ? 3.063 9.862 3.723 1.00 52.00 401 ARG A N 1
ATOM 3374 C CA . ARG A 1 401 ? 2.162 10.730 2.942 1.00 52.00 401 ARG A CA 1
ATOM 3375 C C . ARG A 1 401 ? 2.662 11.047 1.521 1.00 52.00 401 ARG A C 1
ATOM 3377 O O . ARG A 1 401 ? 2.712 12.214 1.143 1.00 52.00 401 ARG A O 1
ATOM 3384 N N . SER A 1 402 ? 3.003 10.011 0.749 1.00 50.50 402 SER A N 1
ATOM 3385 C CA . SER A 1 402 ? 3.335 10.128 -0.687 1.00 50.50 402 SER A CA 1
ATOM 3386 C C . SER A 1 402 ? 4.687 10.795 -0.987 1.00 50.50 402 SER A C 1
ATOM 3388 O O . SER A 1 402 ? 4.884 11.318 -2.078 1.00 50.50 402 SER A O 1
ATOM 3390 N N . ARG A 1 403 ? 5.615 10.801 -0.022 1.00 61.41 403 ARG A N 1
ATOM 3391 C CA . ARG A 1 403 ? 6.956 11.385 -0.159 1.00 61.41 403 ARG A CA 1
ATOM 3392 C C . ARG A 1 403 ? 8.008 10.312 0.095 1.00 61.41 403 ARG A C 1
ATOM 3394 O O . ARG A 1 403 ? 7.894 9.600 1.093 1.00 61.41 403 ARG A O 1
ATOM 3401 N N . SER A 1 404 ? 9.008 10.233 -0.773 1.00 63.91 404 SER A N 1
ATOM 3402 C CA . SER A 1 404 ? 10.121 9.291 -0.673 1.00 63.91 404 SER A CA 1
ATOM 3403 C C . SER A 1 404 ? 11.456 9.986 -0.919 1.00 63.91 404 SER A C 1
ATOM 3405 O O . SER A 1 404 ? 11.535 10.956 -1.671 1.00 63.91 404 SER A O 1
ATOM 3407 N N . ILE A 1 405 ? 12.492 9.512 -0.227 1.00 72.69 405 ILE A N 1
ATOM 3408 C CA . ILE A 1 405 ? 13.873 9.970 -0.385 1.00 72.69 405 ILE A CA 1
ATOM 3409 C C . ILE A 1 405 ? 14.630 8.862 -1.111 1.00 72.69 405 ILE A C 1
ATOM 3411 O O . ILE A 1 405 ? 14.588 7.709 -0.677 1.00 72.69 405 ILE A O 1
ATOM 3415 N N . HIS A 1 406 ? 15.318 9.191 -2.201 1.00 79.06 406 HIS A N 1
ATOM 3416 C CA . HIS A 1 406 ? 15.976 8.202 -3.051 1.00 79.06 406 HIS A CA 1
ATOM 3417 C C . HIS A 1 406 ? 17.480 8.350 -2.953 1.00 79.06 406 HIS A C 1
ATOM 3419 O O . HIS A 1 406 ? 18.033 9.369 -3.338 1.00 79.06 406 HIS A O 1
ATOM 3425 N N . PHE A 1 407 ? 18.150 7.324 -2.455 1.00 84.12 407 PHE A N 1
ATOM 3426 C CA . PHE A 1 407 ? 19.595 7.221 -2.541 1.00 84.12 407 PHE A CA 1
ATOM 3427 C C . PHE A 1 407 ? 19.941 6.282 -3.685 1.00 84.12 407 PHE A C 1
ATOM 3429 O O . PHE A 1 407 ? 19.486 5.148 -3.701 1.00 84.12 407 PHE A O 1
ATOM 3436 N N . GLU A 1 408 ? 20.727 6.725 -4.652 1.00 86.56 408 GLU A N 1
ATOM 3437 C CA . GLU A 1 408 ? 20.994 5.962 -5.863 1.00 86.56 408 GLU A CA 1
ATOM 3438 C C . GLU A 1 408 ? 22.481 5.695 -6.057 1.00 86.56 408 GLU A C 1
ATOM 3440 O O . GLU A 1 408 ? 23.325 6.556 -5.799 1.00 86.56 408 GLU A O 1
ATOM 3445 N N . ILE A 1 409 ? 22.795 4.506 -6.566 1.00 85.50 409 ILE A N 1
ATOM 3446 C CA . ILE A 1 409 ? 24.106 4.170 -7.115 1.00 85.50 409 ILE A CA 1
ATOM 3447 C C . ILE A 1 409 ? 23.924 3.932 -8.597 1.00 85.50 409 ILE A C 1
ATOM 3449 O O . ILE A 1 409 ? 23.278 2.960 -8.971 1.00 85.50 409 ILE A O 1
ATOM 3453 N N . ARG A 1 410 ? 24.493 4.788 -9.441 1.00 86.00 410 ARG A N 1
ATOM 3454 C CA . ARG A 1 410 ? 24.415 4.624 -10.895 1.00 86.00 410 ARG A CA 1
ATOM 3455 C C . ARG A 1 410 ? 25.757 4.198 -11.453 1.00 86.00 410 ARG A C 1
ATOM 3457 O O . ARG A 1 410 ? 26.782 4.764 -11.078 1.00 86.00 410 ARG A O 1
ATOM 3464 N N . ILE A 1 411 ? 25.766 3.240 -12.370 1.00 81.75 411 ILE A N 1
ATOM 3465 C CA . ILE A 1 411 ? 26.975 2.762 -13.048 1.00 81.75 411 ILE A CA 1
ATOM 3466 C C . ILE A 1 411 ? 26.843 3.007 -14.558 1.00 81.75 411 ILE A C 1
ATOM 3468 O O . ILE A 1 411 ? 26.641 2.058 -15.322 1.00 81.75 411 ILE A O 1
ATOM 3472 N N . PRO A 1 412 ? 26.932 4.270 -15.019 1.00 77.81 412 PRO A N 1
ATOM 3473 C CA . PRO A 1 412 ? 27.069 4.564 -16.439 1.00 77.81 412 PRO A CA 1
ATOM 3474 C C . PRO A 1 412 ? 28.440 4.122 -16.971 1.00 77.81 412 PRO A C 1
ATOM 3476 O O . PRO A 1 412 ? 29.369 3.797 -16.228 1.00 77.81 412 PRO A O 1
ATOM 3479 N N . TYR A 1 413 ? 28.617 4.176 -18.293 1.00 69.62 413 TYR A N 1
ATOM 3480 C CA . TYR A 1 413 ? 29.887 3.814 -18.935 1.00 69.62 413 TYR A CA 1
ATOM 3481 C C . TYR A 1 413 ? 31.095 4.591 -18.373 1.00 69.62 413 TYR A C 1
ATOM 3483 O O . TYR A 1 413 ? 32.179 4.032 -18.190 1.00 69.62 413 TYR A O 1
ATOM 3491 N N . GLN A 1 414 ? 30.888 5.872 -18.056 1.00 71.56 414 GLN A N 1
ATOM 3492 C CA . GLN A 1 414 ? 31.945 6.827 -17.725 1.00 71.56 414 GLN A CA 1
ATOM 3493 C C . GLN A 1 414 ? 32.286 6.937 -16.223 1.00 71.56 414 GLN A C 1
ATOM 3495 O O . GLN A 1 414 ? 33.061 7.822 -15.842 1.00 71.56 414 GLN A O 1
ATOM 3500 N N . GLY A 1 415 ? 31.692 6.128 -15.342 1.00 80.94 415 GLY A N 1
ATOM 3501 C CA . GLY A 1 415 ? 31.959 6.219 -13.903 1.00 80.94 415 GLY A CA 1
ATOM 3502 C C . GLY A 1 415 ? 30.868 5.623 -13.029 1.00 80.94 415 GLY A C 1
ATOM 3503 O O . GLY A 1 415 ? 29.941 4.999 -13.526 1.00 80.94 415 GLY A O 1
ATOM 3504 N N . ILE A 1 416 ? 30.994 5.832 -11.722 1.00 82.00 416 ILE A N 1
ATOM 3505 C CA . ILE A 1 416 ? 30.000 5.425 -10.725 1.00 82.00 416 ILE A CA 1
ATOM 3506 C C . ILE A 1 416 ? 29.514 6.677 -10.014 1.00 82.00 416 ILE A C 1
ATOM 3508 O O . ILE A 1 416 ? 30.329 7.501 -9.606 1.00 82.00 416 ILE A O 1
ATOM 3512 N N . TRP A 1 417 ? 28.208 6.818 -9.867 1.00 83.81 417 TRP A N 1
ATOM 3513 C CA . TRP A 1 417 ? 27.584 7.901 -9.127 1.00 83.81 417 TRP A CA 1
ATOM 3514 C C . TRP A 1 417 ? 26.993 7.356 -7.841 1.00 83.81 417 TRP A C 1
ATOM 3516 O O . TRP A 1 417 ? 26.376 6.297 -7.864 1.00 83.81 417 TRP A O 1
ATOM 3526 N N . VAL A 1 418 ? 27.160 8.086 -6.745 1.00 83.81 418 VAL A N 1
ATOM 3527 C CA . VAL A 1 418 ? 26.466 7.854 -5.473 1.00 83.81 418 VAL A CA 1
ATOM 3528 C C . VAL A 1 418 ? 25.750 9.151 -5.139 1.00 83.81 418 VAL A C 1
ATOM 3530 O O . VAL A 1 418 ? 26.411 10.172 -4.950 1.00 83.81 418 VAL A O 1
ATOM 3533 N N . LEU A 1 419 ? 24.418 9.145 -5.146 1.00 85.25 419 LEU A N 1
ATOM 3534 C CA . LEU A 1 419 ? 23.634 10.377 -5.076 1.00 85.25 419 LEU A CA 1
ATOM 3535 C C . LEU A 1 419 ? 22.344 10.242 -4.266 1.00 85.25 419 LEU A C 1
ATOM 3537 O O . LEU A 1 419 ? 21.859 9.149 -4.009 1.00 85.25 419 LEU A O 1
ATOM 3541 N N . LEU A 1 420 ? 21.801 11.389 -3.882 1.00 83.38 420 LEU A N 1
ATOM 3542 C CA . LEU A 1 420 ? 20.455 11.621 -3.387 1.00 83.38 420 LEU A CA 1
ATOM 3543 C C . LEU A 1 420 ? 19.637 12.239 -4.532 1.00 83.38 420 LEU A C 1
ATOM 3545 O O . LEU A 1 420 ? 19.992 13.322 -5.007 1.00 83.38 420 LEU A O 1
ATOM 3549 N N . ASP A 1 421 ? 18.573 11.564 -4.965 1.00 80.44 421 ASP A N 1
ATOM 3550 C CA . ASP A 1 421 ? 17.608 12.067 -5.948 1.00 80.44 421 ASP A CA 1
ATOM 3551 C C . ASP A 1 421 ? 16.354 12.612 -5.243 1.00 80.44 421 ASP A C 1
ATOM 3553 O O . ASP A 1 421 ? 15.801 11.994 -4.323 1.00 80.44 421 ASP A O 1
ATOM 3557 N N . LEU A 1 422 ? 15.929 13.803 -5.661 1.00 74.38 422 LEU A N 1
ATOM 3558 C CA . LEU A 1 422 ? 14.773 14.521 -5.137 1.00 74.38 422 LEU A CA 1
ATOM 3559 C C . LEU A 1 422 ? 13.746 14.626 -6.283 1.00 74.38 422 LEU A C 1
ATOM 3561 O O . LEU A 1 422 ? 13.991 15.302 -7.281 1.00 74.38 422 LEU A O 1
ATOM 3565 N N . GLU A 1 423 ? 12.597 13.948 -6.167 1.00 61.03 423 GLU A N 1
ATOM 3566 C CA . GLU A 1 423 ? 11.652 13.725 -7.285 1.00 61.03 423 GLU A CA 1
ATOM 3567 C C . GLU A 1 423 ? 10.470 14.726 -7.392 1.00 61.03 423 GLU A C 1
ATOM 3569 O O . GLU A 1 423 ? 9.715 14.659 -8.358 1.00 61.03 423 GLU A O 1
ATOM 3574 N N . SER A 1 424 ? 10.264 15.667 -6.455 1.00 63.09 424 SER A N 1
ATOM 3575 C CA . SER A 1 424 ? 9.088 16.574 -6.430 1.00 63.09 424 SER A CA 1
ATOM 3576 C C . SER A 1 424 ? 9.443 18.068 -6.519 1.00 63.09 424 SER A C 1
ATOM 3578 O O . SER A 1 424 ? 9.912 18.628 -5.540 1.00 63.09 424 SER A O 1
ATOM 3580 N N . GLU A 1 425 ? 9.144 18.754 -7.630 1.00 62.50 425 GLU A N 1
ATOM 3581 C CA . GLU A 1 425 ? 9.551 20.153 -7.921 1.00 62.50 425 GLU A CA 1
ATOM 3582 C C . GLU A 1 425 ? 9.470 21.151 -6.741 1.00 62.50 425 GLU A C 1
ATOM 3584 O O . GLU A 1 425 ? 10.491 21.729 -6.349 1.00 62.50 425 GLU A O 1
ATOM 3589 N N . ASP A 1 426 ? 8.302 21.327 -6.116 1.00 64.44 426 ASP A N 1
ATOM 3590 C CA . ASP A 1 426 ? 8.122 22.324 -5.044 1.00 64.44 426 ASP A CA 1
ATOM 3591 C C . ASP A 1 426 ? 8.824 21.943 -3.731 1.00 64.44 426 ASP A C 1
ATOM 3593 O O . ASP A 1 426 ? 9.363 22.792 -3.009 1.00 64.44 426 ASP A O 1
ATOM 3597 N N . LEU A 1 427 ? 8.821 20.652 -3.396 1.00 63.72 427 LEU A N 1
ATOM 3598 C CA . LEU A 1 427 ? 9.419 20.142 -2.163 1.00 63.72 427 LEU A CA 1
ATOM 3599 C C . LEU A 1 427 ? 10.939 19.994 -2.306 1.00 63.72 427 LEU A C 1
ATOM 3601 O O . LEU A 1 427 ? 11.676 20.266 -1.357 1.00 63.72 427 LEU A O 1
ATOM 3605 N N . ASN A 1 428 ? 11.402 19.645 -3.506 1.00 70.69 428 ASN A N 1
ATOM 3606 C CA . ASN A 1 428 ? 12.802 19.572 -3.894 1.00 70.69 428 ASN A CA 1
ATOM 3607 C C . ASN A 1 428 ? 13.475 20.898 -3.640 1.00 70.69 428 ASN A C 1
ATOM 3609 O O . ASN A 1 428 ? 14.577 20.909 -3.112 1.00 70.69 428 ASN A O 1
ATOM 3613 N N . LYS A 1 429 ? 12.823 22.016 -3.982 1.00 73.94 429 LYS A N 1
ATOM 3614 C CA . LYS A 1 429 ? 13.401 23.333 -3.734 1.00 73.94 429 LYS A CA 1
ATOM 3615 C C . LYS A 1 429 ? 13.637 23.558 -2.243 1.00 73.94 429 LYS A C 1
ATOM 3617 O O . LYS A 1 429 ? 14.761 23.858 -1.877 1.00 73.94 429 LYS A O 1
ATOM 3622 N N . LYS A 1 430 ? 12.647 23.302 -1.384 1.00 78.31 430 LYS A N 1
ATOM 3623 C CA . LYS A 1 430 ? 12.792 23.474 0.075 1.00 78.31 430 LYS A CA 1
ATOM 3624 C C . LYS A 1 430 ? 13.821 22.533 0.698 1.00 78.31 430 LYS A C 1
ATOM 3626 O O . LYS A 1 430 ? 14.622 22.965 1.521 1.00 78.31 430 LYS A O 1
ATOM 3631 N N . ILE A 1 431 ? 13.801 21.254 0.322 1.00 79.56 431 ILE A N 1
ATOM 3632 C CA . ILE A 1 431 ? 14.769 20.265 0.811 1.00 79.56 431 ILE A CA 1
ATOM 3633 C C . ILE A 1 431 ? 16.172 20.647 0.344 1.00 79.56 431 ILE A C 1
ATOM 3635 O O . ILE A 1 431 ? 17.100 20.659 1.145 1.00 79.56 431 ILE A O 1
ATOM 3639 N N . TYR A 1 432 ? 16.318 21.000 -0.930 1.00 80.31 432 TYR A N 1
ATOM 3640 C CA . TYR A 1 432 ? 17.580 21.440 -1.507 1.00 80.31 432 TYR A CA 1
ATOM 3641 C C . TYR A 1 432 ? 18.101 22.709 -0.836 1.00 80.31 432 TYR A C 1
ATOM 3643 O O . TYR A 1 432 ? 19.272 22.763 -0.487 1.00 80.31 432 TYR A O 1
ATOM 3651 N N . ASP A 1 433 ? 17.243 23.704 -0.617 1.00 80.88 433 ASP A N 1
ATOM 3652 C CA . ASP A 1 433 ? 17.613 24.948 0.054 1.00 80.88 433 ASP A CA 1
ATOM 3653 C C . ASP A 1 433 ? 18.040 24.658 1.503 1.00 80.88 433 ASP A C 1
ATOM 3655 O O . ASP A 1 433 ? 19.070 25.156 1.941 1.00 80.88 433 ASP A O 1
ATOM 3659 N N . CYS A 1 434 ? 17.357 23.748 2.209 1.00 83.75 434 CYS A N 1
ATOM 3660 C CA . CYS A 1 434 ? 17.767 23.311 3.547 1.00 83.75 434 CYS A CA 1
ATOM 3661 C C . CYS A 1 434 ? 19.112 22.560 3.546 1.00 83.75 434 CYS A C 1
ATOM 3663 O O . CYS A 1 434 ? 19.945 22.782 4.423 1.00 83.75 434 CYS A O 1
ATOM 3665 N N . LEU A 1 435 ? 19.345 21.681 2.567 1.00 83.00 435 LEU A N 1
ATOM 3666 C CA . LEU A 1 435 ? 20.628 20.990 2.404 1.00 83.00 435 LEU A CA 1
ATOM 3667 C C . LEU A 1 435 ? 21.750 21.976 2.062 1.00 83.00 435 LEU A C 1
ATOM 3669 O O . LEU A 1 435 ? 22.865 21.818 2.550 1.00 83.00 435 LEU A O 1
ATOM 3673 N N . LYS A 1 436 ? 21.444 23.012 1.277 1.00 81.50 436 LYS A N 1
ATOM 3674 C CA . LYS A 1 436 ? 22.367 24.095 0.935 1.00 81.50 436 LYS A CA 1
ATOM 3675 C C . LYS A 1 436 ? 22.696 24.962 2.150 1.00 81.50 436 LYS A C 1
ATOM 3677 O O . LYS A 1 436 ? 23.860 25.258 2.369 1.00 81.50 436 LYS A O 1
ATOM 3682 N N . GLU A 1 437 ? 21.704 25.329 2.958 1.00 84.75 437 GLU A N 1
ATOM 3683 C CA . GLU A 1 437 ? 21.911 26.054 4.223 1.00 84.75 437 GLU A CA 1
ATOM 3684 C C . GLU A 1 437 ? 22.779 25.260 5.205 1.00 84.75 437 GLU A C 1
ATOM 3686 O O . GLU A 1 437 ? 23.549 25.841 5.964 1.00 84.75 437 GLU A O 1
ATOM 3691 N N . LYS A 1 438 ? 22.669 23.927 5.183 1.00 85.50 438 LYS A N 1
ATOM 3692 C CA . LYS A 1 438 ? 23.440 23.021 6.039 1.00 85.50 438 LYS A CA 1
ATOM 3693 C C . LYS A 1 438 ? 24.688 22.444 5.374 1.00 85.50 438 LYS A C 1
ATOM 3695 O O . LYS A 1 438 ? 25.249 21.486 5.903 1.00 85.50 438 LYS A O 1
ATOM 3700 N N . SER A 1 439 ? 25.123 22.971 4.229 1.00 82.75 439 SER A N 1
ATOM 3701 C CA . SER A 1 439 ? 26.177 22.323 3.444 1.00 82.75 439 SER A CA 1
ATOM 3702 C C . SER A 1 439 ? 27.462 22.148 4.249 1.00 82.75 439 SER A C 1
ATOM 3704 O O . SER A 1 439 ? 27.999 21.052 4.265 1.00 82.75 439 SER A O 1
ATOM 3706 N N . GLU A 1 440 ? 27.898 23.167 4.994 1.00 80.44 440 GLU A N 1
ATOM 3707 C CA . GLU A 1 440 ? 29.124 23.107 5.808 1.00 80.44 440 GLU A CA 1
ATOM 3708 C C . GLU A 1 440 ? 29.061 22.010 6.888 1.00 80.44 440 GLU A C 1
ATOM 3710 O O . GLU A 1 440 ? 29.991 21.218 7.023 1.00 80.44 440 GLU A O 1
ATOM 3715 N N . GLU A 1 441 ? 27.931 21.890 7.595 1.00 85.62 441 GLU A N 1
ATOM 3716 C CA . GLU A 1 441 ? 27.701 20.843 8.606 1.00 85.62 441 GLU A CA 1
ATOM 3717 C C . GLU A 1 441 ? 27.718 19.438 7.977 1.00 85.62 441 GLU A C 1
ATOM 3719 O O . GLU A 1 441 ? 28.243 18.477 8.546 1.00 85.62 441 GLU A O 1
ATOM 3724 N N . ILE A 1 442 ? 27.112 19.300 6.795 1.00 83.81 442 ILE A N 1
ATOM 3725 C CA . ILE A 1 442 ? 27.052 18.032 6.063 1.00 83.81 442 ILE A CA 1
ATOM 3726 C C . ILE A 1 442 ? 28.453 17.645 5.564 1.00 83.81 442 ILE A C 1
ATOM 3728 O O . ILE A 1 442 ? 28.834 16.479 5.672 1.00 83.81 442 ILE A O 1
ATOM 3732 N N . GLU A 1 443 ? 29.224 18.604 5.049 1.00 82.00 443 GLU A N 1
ATOM 3733 C CA . GLU A 1 443 ? 30.606 18.410 4.596 1.00 82.00 443 GLU A CA 1
ATOM 3734 C C . GLU A 1 443 ? 31.520 17.937 5.724 1.00 82.00 443 GLU A C 1
ATOM 3736 O O . GLU A 1 443 ? 32.255 16.957 5.565 1.00 82.00 443 GLU A O 1
ATOM 3741 N N . GLU A 1 444 ? 31.428 18.589 6.883 1.00 83.06 444 GLU A N 1
ATOM 3742 C CA . GLU A 1 444 ? 32.173 18.205 8.078 1.00 83.06 444 GLU A CA 1
ATOM 3743 C C . GLU A 1 444 ? 31.864 16.752 8.471 1.00 83.06 444 GLU A C 1
ATOM 3745 O O . GLU A 1 444 ? 32.775 15.939 8.654 1.00 83.06 444 GLU A O 1
ATOM 3750 N N . LYS A 1 445 ? 30.576 16.380 8.502 1.00 85.12 445 LYS A N 1
ATOM 3751 C CA . LYS A 1 445 ? 30.129 15.021 8.853 1.00 85.12 445 LYS A CA 1
ATOM 3752 C C . LYS A 1 445 ? 30.524 13.951 7.839 1.00 85.12 445 LYS A C 1
ATOM 3754 O O . LYS A 1 445 ? 30.711 12.799 8.226 1.00 85.12 445 LYS A O 1
ATOM 3759 N N . LEU A 1 446 ? 30.634 14.298 6.558 1.00 81.56 446 LEU A N 1
ATOM 3760 C CA . LEU A 1 446 ? 31.070 13.373 5.507 1.00 81.56 446 LEU A CA 1
ATOM 3761 C C . LEU A 1 446 ? 32.595 13.326 5.333 1.00 81.56 446 LEU A C 1
ATOM 3763 O O . LEU A 1 446 ? 33.079 12.583 4.471 1.00 81.56 446 LEU A O 1
ATOM 3767 N N . GLY A 1 447 ? 33.342 14.087 6.143 1.00 72.00 447 GLY A N 1
ATOM 3768 C CA . GLY A 1 447 ? 34.802 14.053 6.219 1.00 72.00 447 GLY A CA 1
ATOM 3769 C C . GLY A 1 447 ? 35.529 14.664 5.017 1.00 72.00 447 GLY A C 1
ATOM 3770 O O . GLY A 1 447 ? 36.729 14.427 4.866 1.00 72.00 447 GLY A O 1
ATOM 3771 N N . LYS A 1 448 ? 34.830 15.413 4.147 1.00 65.06 448 LYS A N 1
ATOM 3772 C CA . LYS A 1 448 ? 35.368 16.118 2.964 1.00 65.06 448 LYS A CA 1
ATOM 3773 C C . LYS A 1 448 ? 34.439 17.265 2.553 1.00 65.06 448 LYS A C 1
ATOM 3775 O O . LYS A 1 448 ? 33.230 17.157 2.725 1.00 65.06 448 LYS A O 1
ATOM 3780 N N . LYS A 1 449 ? 34.986 18.291 1.882 1.00 51.12 449 LYS A N 1
ATOM 3781 C CA . LYS A 1 449 ? 34.180 19.197 1.047 1.00 51.12 449 LYS A CA 1
ATOM 3782 C C . LYS A 1 449 ? 33.405 18.358 0.026 1.00 51.12 449 LYS A C 1
ATOM 3784 O O . LYS A 1 449 ? 34.011 17.800 -0.887 1.00 51.12 449 LYS A O 1
ATOM 3789 N N . LEU A 1 450 ? 32.088 18.278 0.181 1.00 49.75 450 LEU A N 1
ATOM 3790 C CA . LEU A 1 450 ? 31.144 17.841 -0.851 1.00 49.75 450 LEU A CA 1
ATOM 3791 C C . LEU A 1 450 ? 31.187 18.770 -2.072 1.00 49.75 450 LEU A C 1
ATOM 3793 O O . LEU A 1 450 ? 30.591 18.458 -3.096 1.00 49.75 450 LEU A O 1
ATOM 3797 N N . ILE A 1 451 ? 31.897 19.895 -1.974 1.00 46.44 451 ILE A N 1
ATOM 3798 C CA . ILE A 1 451 ? 32.030 20.898 -3.020 1.00 46.44 451 ILE A CA 1
ATOM 3799 C C . ILE A 1 451 ? 33.520 21.028 -3.395 1.00 46.44 451 ILE A C 1
ATOM 3801 O O . ILE A 1 451 ? 34.266 21.886 -2.911 1.00 46.44 451 ILE A O 1
ATOM 3805 N N . GLY A 1 452 ? 33.996 20.116 -4.242 1.00 35.09 452 GLY A N 1
ATOM 3806 C CA . GLY A 1 452 ? 35.275 20.244 -4.936 1.00 35.09 452 GLY A CA 1
ATOM 3807 C C . GLY A 1 452 ? 35.229 21.352 -5.996 1.00 35.09 452 GLY A C 1
ATOM 3808 O O . GLY A 1 452 ? 34.202 21.621 -6.599 1.00 35.09 452 GLY A O 1
ATOM 3809 N N . LYS A 1 453 ? 36.368 21.986 -6.279 1.00 36.59 453 LYS A N 1
ATOM 3810 C CA . LYS A 1 453 ? 36.497 23.055 -7.291 1.00 36.59 453 LYS A CA 1
ATOM 3811 C C . LYS A 1 453 ? 36.226 22.619 -8.750 1.00 36.59 453 LYS A C 1
ATOM 3813 O O . LYS A 1 453 ? 36.223 23.471 -9.624 1.00 36.59 453 LYS A O 1
ATOM 3818 N N . GLU A 1 454 ? 35.976 21.332 -9.002 1.00 36.72 454 GLU A N 1
ATOM 3819 C CA . GLU A 1 454 ? 35.435 20.795 -10.270 1.00 36.72 454 GLU A CA 1
ATOM 3820 C C . GLU A 1 454 ? 34.031 20.177 -10.106 1.00 36.72 454 GLU A C 1
ATOM 3822 O O . GLU A 1 454 ? 33.428 19.725 -11.076 1.00 36.72 454 GLU A O 1
ATOM 3827 N N . SER A 1 455 ? 33.494 20.158 -8.883 1.00 37.97 455 SER A N 1
ATOM 3828 C CA . SER A 1 455 ? 32.070 19.975 -8.641 1.00 37.97 455 SER A CA 1
ATOM 3829 C C . SER A 1 455 ? 31.442 21.362 -8.565 1.00 37.97 455 SER A C 1
ATOM 3831 O O . SER A 1 455 ? 31.120 21.881 -7.494 1.00 37.97 455 SER A O 1
ATOM 3833 N N . GLU A 1 456 ? 31.203 21.959 -9.730 1.00 34.53 456 GLU A N 1
ATOM 3834 C CA . GLU A 1 456 ? 29.921 22.642 -9.855 1.00 34.53 456 GLU A CA 1
ATOM 3835 C C . GLU A 1 456 ? 28.891 21.639 -9.332 1.00 34.53 456 GLU A C 1
ATOM 3837 O O . GLU A 1 456 ? 28.942 20.482 -9.736 1.00 34.53 456 GLU A O 1
ATOM 3842 N N . LEU A 1 457 ? 28.021 22.013 -8.390 1.00 40.47 457 LEU A N 1
ATOM 3843 C CA . LEU A 1 457 ? 26.721 21.355 -8.313 1.00 40.47 457 LEU A CA 1
ATOM 3844 C C . LEU A 1 457 ? 26.193 21.484 -9.732 1.00 40.47 457 LEU A C 1
ATOM 3846 O O . LEU A 1 457 ? 25.760 22.593 -10.072 1.00 40.47 457 LEU A O 1
ATOM 3850 N N . PRO A 1 458 ? 26.228 20.452 -10.595 1.00 37.56 458 PRO A N 1
ATOM 3851 C CA . PRO A 1 458 ? 25.416 20.602 -11.748 1.00 37.56 458 PRO A CA 1
ATOM 3852 C C . PRO A 1 458 ? 24.041 20.344 -11.134 1.00 37.56 458 PRO A C 1
ATOM 3854 O O . PRO A 1 458 ? 23.610 19.209 -10.915 1.00 37.56 458 PRO A O 1
ATOM 3857 N N . ALA A 1 459 ? 23.310 21.422 -10.876 1.00 36.69 459 ALA A N 1
ATOM 3858 C CA . ALA A 1 459 ? 21.949 21.396 -11.347 1.00 36.69 459 ALA A CA 1
ATOM 3859 C C . ALA A 1 459 ? 22.063 21.087 -12.850 1.00 36.69 459 ALA A C 1
ATOM 3861 O O . ALA A 1 459 ? 22.008 21.981 -13.684 1.00 36.69 459 ALA A O 1
ATOM 3862 N N . VAL A 1 460 ? 22.295 19.814 -13.209 1.00 34.50 460 VAL A N 1
ATOM 3863 C CA . VAL A 1 460 ? 21.833 19.316 -14.483 1.00 34.50 460 VAL A CA 1
ATOM 3864 C C . VAL A 1 460 ? 20.337 19.371 -14.266 1.00 34.50 460 VAL A C 1
ATOM 3866 O O . VAL A 1 460 ? 19.725 18.430 -13.768 1.00 34.50 460 VAL A O 1
ATOM 3869 N N . THR A 1 461 ? 19.754 20.523 -14.571 1.00 33.22 461 THR A N 1
ATOM 3870 C CA . THR A 1 461 ? 18.410 20.551 -15.104 1.00 33.22 461 THR A CA 1
ATOM 3871 C C . THR A 1 461 ? 18.508 19.684 -16.347 1.00 33.22 461 THR A C 1
ATOM 3873 O O . THR A 1 461 ? 18.824 20.145 -17.442 1.00 33.22 461 THR A O 1
ATOM 3876 N N . THR A 1 462 ? 18.336 18.374 -16.169 1.00 35.62 462 THR A N 1
ATOM 3877 C CA . THR A 1 462 ? 17.830 17.585 -17.273 1.00 35.62 462 THR A CA 1
ATOM 3878 C C . THR A 1 462 ? 16.499 18.232 -17.663 1.00 35.62 462 THR A C 1
ATOM 3880 O O . THR A 1 462 ? 15.876 18.877 -16.822 1.00 35.62 462 THR A O 1
ATOM 3883 N N . PRO A 1 463 ? 15.994 18.046 -18.886 1.00 37.16 463 PRO A N 1
ATOM 3884 C CA . PRO A 1 463 ? 14.650 18.509 -19.255 1.00 37.16 463 PRO A CA 1
ATOM 3885 C C . PRO A 1 463 ? 13.523 18.012 -18.313 1.00 37.16 463 PRO A C 1
ATOM 3887 O O . PRO A 1 463 ? 12.369 18.383 -18.477 1.00 37.16 463 PRO A O 1
ATOM 3890 N N . ARG A 1 464 ? 13.858 17.128 -17.360 1.00 41.69 464 ARG A N 1
ATOM 3891 C CA . ARG A 1 464 ? 13.096 16.743 -16.172 1.00 41.69 464 ARG A CA 1
ATOM 3892 C C . ARG A 1 464 ? 13.732 17.420 -14.940 1.00 41.69 464 ARG A C 1
ATOM 3894 O O . ARG A 1 464 ? 14.881 17.117 -14.628 1.00 41.69 464 ARG A O 1
ATOM 3901 N N . ASP A 1 465 ? 13.016 18.297 -14.247 1.00 49.06 465 ASP A N 1
ATOM 3902 C CA . ASP A 1 465 ? 13.458 19.159 -13.129 1.00 49.06 465 ASP A CA 1
ATOM 3903 C C . ASP A 1 465 ? 13.889 18.450 -11.810 1.00 49.06 465 ASP A C 1
ATOM 3905 O O . ASP A 1 465 ? 13.564 18.883 -10.700 1.00 49.06 465 ASP A O 1
ATOM 3909 N N . SER A 1 466 ? 14.638 17.343 -11.877 1.00 55.69 466 SER A N 1
ATOM 3910 C CA . SER A 1 466 ? 15.168 16.642 -10.695 1.00 55.69 466 SER A CA 1
ATOM 3911 C C . SER A 1 466 ? 16.440 17.313 -10.164 1.00 55.69 466 SER A C 1
ATOM 3913 O O . SER A 1 466 ? 17.414 17.470 -10.904 1.00 55.69 466 SER A O 1
ATOM 3915 N N . LYS A 1 467 ? 16.473 17.658 -8.869 1.00 66.25 467 LYS A N 1
ATOM 3916 C CA . LYS A 1 467 ? 17.692 18.136 -8.194 1.00 66.25 467 LYS A CA 1
ATOM 3917 C C . LYS A 1 467 ? 18.413 16.955 -7.551 1.00 66.25 467 LYS A C 1
ATOM 3919 O O . LYS A 1 467 ? 17.857 16.312 -6.666 1.00 66.25 467 LYS A O 1
ATOM 3924 N N . ARG A 1 468 ? 19.659 16.708 -7.958 1.00 71.62 468 ARG A N 1
ATOM 3925 C CA . ARG A 1 468 ? 20.488 15.607 -7.444 1.00 71.62 468 ARG A CA 1
ATOM 3926 C C . ARG A 1 468 ? 21.669 16.130 -6.639 1.00 71.62 468 ARG A C 1
ATOM 3928 O O . ARG A 1 468 ? 22.269 17.138 -7.005 1.00 71.62 468 ARG A O 1
ATOM 3935 N N . ILE A 1 469 ? 22.016 15.429 -5.564 1.00 74.44 469 ILE A N 1
ATOM 3936 C CA . ILE A 1 469 ? 23.182 15.735 -4.721 1.00 74.44 469 ILE A CA 1
ATOM 3937 C C . ILE A 1 469 ? 24.024 14.473 -4.621 1.00 74.44 469 ILE A C 1
ATOM 3939 O O . ILE A 1 469 ? 23.555 13.474 -4.088 1.00 74.44 469 ILE A O 1
ATOM 3943 N N . GLY A 1 470 ? 25.251 14.484 -5.133 1.00 77.50 470 GLY A N 1
ATOM 3944 C CA . GLY A 1 470 ? 26.061 13.274 -5.143 1.00 77.50 470 GLY A CA 1
ATOM 3945 C C . GLY A 1 470 ? 27.492 13.446 -5.601 1.00 77.50 470 GLY A C 1
ATOM 3946 O O . GLY A 1 470 ? 27.911 14.516 -6.033 1.00 77.50 470 GLY A O 1
ATOM 3947 N N . GLU A 1 471 ? 28.221 12.339 -5.533 1.00 78.81 471 GLU A N 1
ATOM 3948 C CA . GLU A 1 471 ? 29.601 12.214 -5.980 1.00 78.81 471 GLU A CA 1
ATOM 3949 C C . GLU A 1 471 ? 29.690 11.331 -7.219 1.00 78.81 471 GLU A C 1
ATOM 3951 O O . GLU A 1 471 ? 29.031 10.292 -7.321 1.00 78.81 471 GLU A O 1
ATOM 3956 N N . ARG A 1 472 ? 30.568 11.727 -8.143 1.00 81.06 472 ARG A N 1
ATOM 3957 C CA . ARG A 1 472 ? 30.944 10.930 -9.308 1.00 81.06 472 ARG A CA 1
ATOM 3958 C C . ARG A 1 472 ? 32.374 10.430 -9.155 1.00 81.06 472 ARG A C 1
ATOM 3960 O O . ARG A 1 472 ? 33.312 11.210 -9.007 1.00 81.06 472 ARG A O 1
ATOM 3967 N N . PHE A 1 473 ? 32.555 9.128 -9.310 1.00 79.44 473 PHE A N 1
ATOM 3968 C CA . PHE A 1 473 ? 33.851 8.464 -9.290 1.00 79.44 473 PHE A CA 1
ATOM 3969 C C . PHE A 1 473 ? 34.244 8.058 -10.711 1.00 79.44 473 PHE A C 1
ATOM 3971 O O . PHE A 1 473 ? 33.515 7.325 -11.387 1.00 79.44 473 PHE A O 1
ATOM 3978 N N . ARG A 1 474 ? 35.400 8.542 -11.190 1.00 75.81 474 ARG A N 1
ATOM 3979 C CA . ARG A 1 474 ? 35.947 8.133 -12.493 1.00 75.81 474 ARG A CA 1
ATOM 3980 C C . ARG A 1 474 ? 36.314 6.649 -12.459 1.00 75.81 474 ARG A C 1
ATOM 3982 O O . ARG A 1 474 ? 36.839 6.146 -11.465 1.00 75.81 474 ARG A O 1
ATOM 3989 N N . ARG A 1 475 ? 36.072 5.957 -13.572 1.00 64.69 475 ARG A N 1
ATOM 3990 C CA . ARG A 1 475 ? 36.329 4.520 -13.743 1.00 64.69 475 ARG A CA 1
ATOM 3991 C C . ARG A 1 475 ? 37.831 4.253 -13.945 1.00 64.69 475 ARG A C 1
ATOM 3993 O O . ARG A 1 475 ? 38.262 3.902 -15.030 1.00 64.69 475 ARG A O 1
ATOM 4000 N N . GLY A 1 476 ? 38.634 4.492 -12.907 1.00 60.56 476 GLY A N 1
ATOM 4001 C CA . GLY A 1 476 ? 40.080 4.213 -12.899 1.00 60.56 476 GLY A CA 1
ATOM 4002 C C . GLY A 1 476 ? 40.464 2.916 -12.175 1.00 60.56 476 GLY A C 1
ATOM 4003 O O . GLY A 1 476 ? 41.625 2.525 -12.186 1.00 60.56 476 GLY A O 1
ATOM 4004 N N . ARG A 1 477 ? 39.505 2.255 -11.515 1.00 64.38 477 ARG A N 1
ATOM 4005 C CA . ARG A 1 477 ? 39.687 1.018 -10.736 1.00 64.38 477 ARG A CA 1
ATOM 4006 C C . ARG A 1 477 ? 38.629 -0.008 -11.154 1.00 64.38 477 ARG A C 1
ATOM 4008 O O . ARG A 1 477 ? 37.563 0.377 -11.635 1.00 64.38 477 ARG A O 1
ATOM 4015 N N . SER A 1 478 ? 38.909 -1.300 -10.972 1.00 79.06 478 SER A N 1
ATOM 4016 C CA . SER A 1 478 ? 37.911 -2.357 -11.189 1.00 79.06 478 SER A CA 1
ATOM 4017 C C . SER A 1 478 ? 36.708 -2.172 -10.249 1.00 79.06 478 SER A C 1
ATOM 4019 O O . SER A 1 478 ? 36.866 -1.647 -9.146 1.00 79.06 478 SER A O 1
ATOM 4021 N N . LEU A 1 479 ? 35.511 -2.615 -10.664 1.00 79.38 479 LEU A N 1
ATOM 4022 C CA . LEU A 1 479 ? 34.291 -2.524 -9.839 1.00 79.38 479 LEU A CA 1
ATOM 4023 C C . LEU A 1 479 ? 34.497 -3.172 -8.463 1.00 79.38 479 LEU A C 1
ATOM 4025 O O . LEU A 1 479 ? 34.198 -2.561 -7.441 1.00 79.38 479 LEU A O 1
ATOM 4029 N N . LYS A 1 480 ? 35.133 -4.348 -8.437 1.00 80.38 480 LYS A N 1
ATOM 4030 C CA . LYS A 1 480 ? 35.478 -5.081 -7.212 1.00 80.38 480 LYS A CA 1
ATOM 4031 C C . LYS A 1 480 ? 36.316 -4.251 -6.230 1.00 80.38 480 LYS A C 1
ATOM 4033 O O . LYS A 1 480 ? 36.058 -4.264 -5.035 1.00 80.38 480 LYS A O 1
ATOM 4038 N N . ASN A 1 481 ? 37.266 -3.458 -6.728 1.00 81.25 481 ASN A N 1
ATOM 4039 C CA . ASN A 1 481 ? 38.110 -2.602 -5.885 1.00 81.25 481 ASN A CA 1
ATOM 4040 C C . ASN A 1 481 ? 37.387 -1.336 -5.394 1.00 81.25 481 ASN A C 1
ATOM 4042 O O . ASN A 1 481 ? 37.901 -0.632 -4.524 1.00 81.25 481 ASN A O 1
ATOM 4046 N N . MET A 1 482 ? 36.226 -1.016 -5.969 1.00 83.25 482 MET A N 1
ATOM 4047 C CA . MET A 1 482 ? 35.383 0.109 -5.564 1.00 83.25 482 MET A CA 1
ATOM 4048 C C . MET A 1 482 ? 34.277 -0.311 -4.589 1.00 83.25 482 MET A C 1
ATOM 4050 O O . MET A 1 482 ? 33.604 0.558 -4.042 1.00 83.25 482 MET A O 1
ATOM 4054 N N . GLU A 1 483 ? 34.094 -1.613 -4.352 1.00 89.25 483 GLU A N 1
ATOM 4055 C CA . GLU A 1 483 ? 32.960 -2.163 -3.608 1.00 89.25 483 GLU A CA 1
ATOM 4056 C C . GLU A 1 483 ? 32.857 -1.606 -2.181 1.00 89.25 483 GLU A C 1
ATOM 4058 O O . GLU A 1 483 ? 31.875 -0.948 -1.831 1.00 89.25 483 GLU A O 1
ATOM 4063 N N . ASP A 1 484 ? 33.907 -1.795 -1.376 1.00 86.25 484 ASP A N 1
ATOM 4064 C CA . ASP A 1 484 ? 33.970 -1.316 0.012 1.00 86.25 484 ASP A CA 1
ATOM 4065 C C . ASP A 1 484 ? 33.772 0.191 0.112 1.00 86.25 484 ASP A C 1
ATOM 4067 O O . ASP A 1 484 ? 33.123 0.696 1.034 1.00 86.25 484 ASP A O 1
ATOM 4071 N N . PHE A 1 485 ? 34.344 0.906 -0.850 1.00 85.88 485 PHE A N 1
ATOM 4072 C CA . PHE A 1 485 ? 34.293 2.350 -0.909 1.00 85.88 485 PHE A CA 1
ATOM 4073 C C . PHE A 1 485 ? 32.869 2.841 -1.202 1.00 85.88 485 PHE A C 1
ATOM 4075 O O . PHE A 1 485 ? 32.352 3.670 -0.457 1.00 85.88 485 PHE A O 1
ATOM 4082 N N . ILE A 1 486 ? 32.204 2.284 -2.219 1.00 87.44 486 ILE A N 1
ATOM 4083 C CA . ILE A 1 486 ? 30.825 2.631 -2.594 1.00 87.44 486 ILE A CA 1
ATOM 4084 C C . ILE A 1 486 ? 29.853 2.320 -1.458 1.00 87.44 486 ILE A C 1
ATOM 4086 O O . ILE A 1 486 ? 29.049 3.178 -1.095 1.00 87.44 486 ILE A O 1
ATOM 4090 N N . VAL A 1 487 ? 29.951 1.125 -0.863 1.00 87.94 487 VAL A N 1
ATOM 4091 C CA . VAL A 1 487 ? 29.117 0.736 0.284 1.00 87.94 487 VAL A CA 1
ATOM 4092 C C . VAL A 1 487 ? 29.304 1.728 1.429 1.00 87.94 487 VAL A C 1
ATOM 4094 O O . VAL A 1 487 ? 28.330 2.182 2.022 1.00 87.94 487 VAL A O 1
ATOM 4097 N N . THR A 1 488 ? 30.551 2.084 1.742 1.00 87.94 488 THR A N 1
ATOM 4098 C CA . THR A 1 488 ? 30.857 3.017 2.834 1.00 87.94 488 THR A CA 1
ATOM 4099 C C . THR A 1 488 ? 30.296 4.409 2.552 1.00 87.94 488 THR A C 1
ATOM 4101 O O . THR A 1 488 ? 29.558 4.924 3.389 1.00 87.94 488 THR A O 1
ATOM 4104 N N . ARG A 1 489 ? 30.529 4.968 1.355 1.00 86.25 489 ARG A N 1
ATOM 4105 C CA . ARG A 1 489 ? 29.980 6.281 0.974 1.00 86.25 489 ARG A CA 1
ATOM 4106 C C . ARG A 1 489 ? 28.458 6.296 0.987 1.00 86.25 489 ARG A C 1
ATOM 4108 O O . ARG A 1 489 ? 27.875 7.226 1.527 1.00 86.25 489 ARG A O 1
ATOM 4115 N N . MET A 1 490 ? 27.802 5.264 0.461 1.00 88.06 490 MET A N 1
ATOM 4116 C CA . MET A 1 490 ? 26.340 5.199 0.462 1.00 88.06 490 MET A CA 1
ATOM 4117 C C . MET A 1 490 ? 25.770 5.142 1.889 1.00 88.06 490 MET A C 1
ATOM 4119 O O . MET A 1 490 ? 24.812 5.842 2.215 1.00 88.06 490 MET A O 1
ATOM 4123 N N . VAL A 1 491 ? 26.389 4.360 2.776 1.00 86.44 491 VAL A N 1
ATOM 4124 C CA . VAL A 1 491 ? 26.007 4.301 4.196 1.00 86.44 491 VAL A CA 1
ATOM 4125 C C . VAL A 1 491 ? 26.189 5.656 4.884 1.00 86.44 491 VAL A C 1
ATOM 4127 O O . VAL A 1 491 ? 25.325 6.061 5.661 1.00 86.44 491 VAL A O 1
ATOM 4130 N N . GLU A 1 492 ? 27.284 6.362 4.607 1.00 87.19 492 GLU A N 1
ATOM 4131 C CA . GLU A 1 492 ? 27.537 7.711 5.127 1.00 87.19 492 GLU A CA 1
ATOM 4132 C C . GLU A 1 492 ? 26.496 8.714 4.620 1.00 87.19 492 GLU A C 1
ATOM 4134 O O . GLU A 1 492 ? 25.896 9.427 5.424 1.00 87.19 492 GLU A O 1
ATOM 4139 N N . TYR A 1 493 ? 26.203 8.703 3.317 1.00 86.94 493 TYR A N 1
ATOM 4140 C CA . TYR A 1 493 ? 25.161 9.529 2.703 1.00 86.94 493 TYR A CA 1
ATOM 4141 C C . TYR A 1 493 ? 23.810 9.316 3.377 1.00 86.94 493 TYR A C 1
ATOM 4143 O O . TYR A 1 493 ? 23.170 10.279 3.795 1.00 86.94 493 TYR A O 1
ATOM 4151 N N . ILE A 1 494 ? 23.397 8.059 3.548 1.00 85.56 494 ILE A N 1
ATOM 4152 C CA . ILE A 1 494 ? 22.134 7.726 4.210 1.00 85.56 494 ILE A CA 1
ATOM 4153 C C . ILE A 1 494 ? 22.137 8.230 5.658 1.00 85.56 494 ILE A C 1
ATOM 4155 O O . ILE A 1 494 ? 21.172 8.858 6.090 1.00 85.56 494 ILE A O 1
ATOM 4159 N N . LYS A 1 495 ? 23.218 8.004 6.415 1.00 85.50 495 LYS A N 1
ATOM 4160 C CA . LYS A 1 495 ? 23.305 8.417 7.827 1.00 85.50 495 LYS A CA 1
ATOM 4161 C C . LYS A 1 495 ? 23.308 9.933 8.018 1.00 85.50 495 LYS A C 1
ATOM 4163 O O . LYS A 1 495 ? 22.751 10.401 9.009 1.00 85.50 495 LYS A O 1
ATOM 4168 N N . VAL A 1 496 ? 23.927 10.686 7.111 1.00 86.12 496 VAL A N 1
ATOM 4169 C CA . VAL A 1 496 ? 24.077 12.143 7.239 1.00 86.12 496 VAL A CA 1
ATOM 4170 C C . VAL A 1 496 ? 22.915 12.893 6.591 1.00 86.12 496 VAL A C 1
ATOM 4172 O O . VAL A 1 496 ? 22.339 13.780 7.220 1.00 86.12 496 VAL A O 1
ATOM 4175 N N . LEU A 1 497 ? 22.537 12.540 5.360 1.00 85.75 497 LEU A N 1
ATOM 4176 C CA . LEU A 1 497 ? 21.543 13.291 4.590 1.00 85.75 497 LEU A CA 1
ATOM 4177 C C . LEU A 1 497 ? 20.109 12.938 4.986 1.00 85.75 497 LEU A C 1
ATOM 4179 O O . LEU A 1 497 ? 19.270 13.835 5.054 1.00 85.75 497 LEU A O 1
ATOM 4183 N N . ALA A 1 498 ? 19.806 11.668 5.287 1.00 84.00 498 ALA A N 1
ATOM 4184 C CA . ALA A 1 498 ? 18.425 11.273 5.573 1.00 84.00 498 ALA A CA 1
ATOM 4185 C C . ALA A 1 498 ? 17.817 12.035 6.769 1.00 84.00 498 ALA A C 1
ATOM 4187 O O . ALA A 1 498 ? 16.699 12.525 6.617 1.00 84.00 498 ALA A O 1
ATOM 4188 N N . PRO A 1 499 ? 18.505 12.229 7.917 1.00 84.88 499 PRO A N 1
ATOM 4189 C CA . PRO A 1 499 ? 17.973 13.036 9.018 1.00 84.88 499 PRO A CA 1
ATOM 4190 C C . PRO A 1 499 ? 17.691 14.492 8.630 1.00 84.88 499 PRO A C 1
ATOM 4192 O O . PRO A 1 499 ? 16.668 15.045 9.028 1.00 84.88 499 PRO A O 1
ATOM 4195 N N . VAL A 1 500 ? 18.562 15.101 7.818 1.00 84.12 500 VAL A N 1
ATOM 4196 C CA . VAL A 1 500 ? 18.394 16.491 7.369 1.00 84.12 500 VAL A CA 1
ATOM 4197 C C . VAL A 1 500 ? 17.167 16.625 6.479 1.00 84.12 500 VAL A C 1
ATOM 4199 O O . VAL A 1 500 ? 16.333 17.501 6.709 1.00 84.12 500 VAL A O 1
ATOM 4202 N N . VAL A 1 501 ? 17.019 15.721 5.509 1.00 82.62 501 VAL A N 1
ATOM 4203 C CA . VAL A 1 501 ? 15.839 15.679 4.640 1.00 82.62 501 VAL A CA 1
ATOM 4204 C C . VAL A 1 501 ? 14.579 15.399 5.464 1.00 82.62 501 VAL A C 1
ATOM 4206 O O . VAL A 1 501 ? 13.551 16.044 5.257 1.00 82.62 501 VAL A O 1
ATOM 4209 N N . ILE A 1 502 ? 14.667 14.500 6.452 1.00 80.56 502 ILE A N 1
ATOM 4210 C CA . ILE A 1 502 ? 13.564 14.183 7.361 1.00 80.56 502 ILE A CA 1
ATOM 4211 C C . ILE A 1 502 ? 13.065 15.417 8.102 1.00 80.56 502 ILE A C 1
ATOM 4213 O O . ILE A 1 502 ? 11.858 15.664 8.168 1.00 80.56 502 ILE A O 1
ATOM 4217 N N . ASP A 1 503 ? 13.982 16.202 8.650 1.00 82.12 503 ASP A N 1
ATOM 4218 C CA . ASP A 1 503 ? 13.630 17.405 9.390 1.00 82.12 503 ASP A CA 1
ATOM 4219 C C . ASP A 1 503 ? 13.154 18.533 8.474 1.00 82.12 503 ASP A C 1
ATOM 4221 O O . ASP A 1 503 ? 12.211 19.239 8.833 1.00 82.12 503 ASP A O 1
ATOM 4225 N N . ALA A 1 504 ? 13.726 18.664 7.274 1.00 82.44 504 ALA A N 1
ATOM 4226 C CA . ALA A 1 504 ? 13.243 19.599 6.261 1.00 82.44 504 ALA A CA 1
ATOM 4227 C C . ALA A 1 504 ? 11.795 19.295 5.846 1.00 82.44 504 ALA A C 1
ATOM 4229 O O . ALA A 1 504 ? 11.002 20.211 5.679 1.00 82.44 504 ALA A O 1
ATOM 4230 N N . MET A 1 505 ? 11.425 18.016 5.739 1.00 76.50 505 MET A N 1
ATOM 4231 C CA . MET A 1 505 ? 10.067 17.593 5.373 1.00 76.50 505 MET A CA 1
ATOM 4232 C C . MET A 1 505 ? 9.023 17.793 6.482 1.00 76.50 505 MET A C 1
ATOM 4234 O O . MET A 1 505 ? 7.824 17.774 6.182 1.00 76.50 505 MET A O 1
ATOM 4238 N N . LYS A 1 506 ? 9.455 17.925 7.744 1.00 76.88 506 LYS A N 1
ATOM 4239 C CA . LYS A 1 506 ? 8.577 18.217 8.892 1.00 76.88 506 LYS A CA 1
ATOM 4240 C C . LYS A 1 506 ? 8.256 19.707 9.032 1.00 76.88 506 LYS A C 1
ATOM 4242 O O . LYS A 1 506 ? 7.244 20.024 9.657 1.00 76.88 506 LYS A O 1
ATOM 4247 N N . LYS A 1 507 ? 9.133 20.579 8.529 1.00 74.62 507 LYS A N 1
ATOM 4248 C CA . LYS A 1 507 ? 8.929 22.031 8.459 1.00 74.62 507 LYS A CA 1
ATOM 4249 C C . LYS A 1 507 ? 8.012 22.373 7.287 1.00 74.62 507 LYS A C 1
ATOM 4251 O O . LYS A 1 507 ? 7.221 23.327 7.446 1.00 74.62 507 LYS A O 1
#

Organism: NCBI:txid2012487

pLDDT: mean 78.25, std 13.18, range [33.22, 96.0]

Secondary structure (DSSP, 8-state):
----HHHHHHHHHHHHHHHHIIIIIHHHHHHHHHHS---EEEEEEEPGGG-EEEEEEEETTTTEEEEEEEE--SSHHHHHHHHHHHHHHHHHHHHSHHHHHHHHHHHHHTTT----HHHH-TT--EEEEEEEEEEEHHHHGGGHHHHHHHHTT-SS-EEEEEEETTTTEEEE-SSSPPPSSPEEEE-PPBPSSHHHHHHHHHHHHHHH-TTTEEEEEE-SSEEEEEETTS-TTEEEEEEEETTTTEEEEEEEE--S-HHHHHHHHHHHHHHHTTT-TT-EEEEE---SSS-PPPEEEEEEEEE----GGG-BHHHHHHHHHHHHHHHHHHHHHHHHHHHHTT---PPPHHHHHHHHHHHHHHHHHHHHTT--HHHHTTEEEEEEE-TTS-EEEEEEEEESSS-EEEEEEEE-TTEEEEEEEE--HHHHHHHHHHHHHTHHHHHHHTTS-S--TT--------SS--EEEEEEEES-S-HHHHHHHHHHHHHHHHHHHHHHHHHHHH-

Foldseek 3Di:
DPPDVVVVVVVVVVVQVVCQLPLWVVLVVVCCCPPVVFQAKDAQQAFPVRDTFGIWTAHPVQQAIETEDTDEQPDPVGVVVRVVSLVVVLVSCQEAVVRSLVSSVVRCVVVVRDDDCSSVPPPDQWHFYWAEYIYAQVNCVVCVVVVVVVQVPDPPHYWYWHAPSVVSDIDTDPVGHGDPGTDIRGHWDADLALQSLLVVLVVVCCVVCVQFFDFWDGDSFKTWTAGQWAQRQWTWMWGQPVVQQKTKTWIKRFDLDPVLSVQLLVQLCVQQVVPDPFWDWDFADDPDPPSGGTMTITIGIDHHPDDSRPSIVVVSVVSSVVNVVRCVSPVVSNSVSCVVVVNTDDPPPLLVVVVVLVVLLVVLLCVVLVDDPVQVVQWDWDWGADSQRKIKTWIWGDDDNHAIWTFMWIDGPFFIKTKIKGQDQVLQVLLVVLCVVCQVVLQVQLVHRLDDPPPPLPPPPPVRRIRMRIDTGGPPDDSVVCRVVSSVSNSSCCVRSVVSSVVSVVD

Sequence (507 aa):
MVENKSLQKSRRRRKSREKESTEIGDPAVEFLRKKYKCDGFIRQLRLKGGHKVDIVAFSSSEKVFYIGECKRVAALTTMAKALGQIIGYYCLIENYGAEFREGFIEGCENKGVKIPLSLMDKTMKVIPIKLFVAFNEKGMRRYSNLLDDLFDKFEPHIGLLKVNVETKKVTEDLERPIPRSSKPVPYTKRFNSQREFYFEMAEELKRKYKEIFEHLEIDPRYFKLHLSDVPPYFHFELNFRNETRMIEIGLHLESPQEVENRQIFEKLQKETQTHVSNFRFQDNWPKNEGGGRGKRRIYSYVKWDGDNFHLTNKLMEELLQILDEYIRTFKEPLRKTVSELGLEYEPRKDQKEKIEFLEIIKKRIEEKLNFSSKLKKKYNGWITSHPDHEVILQIIFWHERSRSIHFEIRIPYQGIWVLLDLESEDLNKKIYDCLKEKSEEIEEKLGKKLIGKESELPAVTTPRDSKRIGERFRRGRSLKNMEDFIVTRMVEYIKVLAPVVIDAMKK